Protein AF-0000000070550471 (afdb_homodimer)

Structure (mmCIF, N/CA/C/O backbone):
data_AF-0000000070550471-model_v1
#
loop_
_entity.id
_entity.type
_entity.pdbx_description
1 polymer 'PD-(D/E)XK endonuclease-like domain-containing protein'
#
loop_
_atom_site.group_PDB
_atom_site.id
_atom_site.type_symbol
_atom_site.label_atom_id
_atom_site.label_alt_id
_atom_site.label_comp_id
_atom_site.label_asym_id
_atom_site.label_entity_id
_atom_site.label_seq_id
_atom_site.pdbx_PDB_ins_code
_atom_site.Cartn_x
_atom_site.Cartn_y
_atom_site.Cartn_z
_atom_site.occupancy
_atom_site.B_iso_or_equiv
_atom_site.auth_seq_id
_atom_site.auth_comp_id
_atom_site.auth_asym_id
_atom_site.auth_atom_id
_atom_site.pdbx_PDB_model_num
ATOM 1 N N . MET A 1 1 ? 53.594 29.344 -16.406 1 28.88 1 MET A N 1
ATOM 2 C CA . MET A 1 1 ? 52.438 29.312 -15.516 1 28.88 1 MET A CA 1
ATOM 3 C C . MET A 1 1 ? 51.656 28.016 -15.688 1 28.88 1 MET A C 1
ATOM 5 O O . MET A 1 1 ? 51 27.828 -16.703 1 28.88 1 MET A O 1
ATOM 9 N N . GLY A 1 2 ? 52.094 26.797 -15.07 1 29.11 2 GLY A N 1
ATOM 10 C CA . GLY A 1 2 ? 52.156 25.391 -15.43 1 29.11 2 GLY A CA 1
ATOM 11 C C . GLY A 1 2 ? 50.812 24.672 -15.25 1 29.11 2 GLY A C 1
ATOM 12 O O . GLY A 1 2 ? 49.906 25.188 -14.578 1 29.11 2 GLY A O 1
ATOM 13 N N . LEU A 1 3 ? 50.688 23.438 -16.031 1 41.41 3 LEU A N 1
ATOM 14 C CA . LEU A 1 3 ? 49.688 22.391 -16.047 1 41.41 3 LEU A CA 1
ATOM 15 C C . LEU A 1 3 ? 49.219 22.047 -14.633 1 41.41 3 LEU A C 1
ATOM 17 O O . LEU A 1 3 ? 48.156 21.453 -14.445 1 41.41 3 LEU A O 1
ATOM 21 N N . LYS A 1 4 ? 50.062 22.203 -13.602 1 43.19 4 LYS A N 1
ATOM 22 C CA . LYS A 1 4 ? 49.781 21.969 -12.195 1 43.19 4 LYS A CA 1
ATOM 23 C C . LYS A 1 4 ? 48.688 22.891 -11.688 1 43.19 4 LYS A C 1
ATOM 25 O O . LYS A 1 4 ? 47.938 22.547 -10.758 1 43.19 4 LYS A O 1
ATOM 30 N N . SER A 1 5 ? 48.719 24.109 -12.109 1 39.25 5 SER A N 1
ATOM 31 C CA . SER A 1 5 ? 47.75 25.094 -11.641 1 39.25 5 SER A CA 1
ATOM 32 C C . SER A 1 5 ? 46.344 24.719 -12.094 1 39.25 5 SER A C 1
ATOM 34 O O . SER A 1 5 ? 45.344 25.094 -11.453 1 39.25 5 SER A O 1
ATOM 36 N N . LEU A 1 6 ? 46.219 24.172 -13.359 1 36.75 6 LEU A N 1
ATOM 37 C CA . LEU A 1 6 ? 44.906 23.812 -13.852 1 36.75 6 LEU A CA 1
ATOM 38 C C . LEU A 1 6 ? 44.375 22.594 -13.117 1 36.75 6 LEU A C 1
ATOM 40 O O . LEU A 1 6 ? 43.156 22.422 -13 1 36.75 6 LEU A O 1
ATOM 44 N N . ILE A 1 7 ? 45.281 21.594 -12.781 1 38.16 7 ILE A N 1
ATOM 45 C CA . ILE A 1 7 ? 44.812 20.422 -12.023 1 38.16 7 ILE A CA 1
ATOM 46 C C . ILE A 1 7 ? 44.344 20.875 -10.641 1 38.16 7 ILE A C 1
ATOM 48 O O . ILE A 1 7 ? 43.375 20.328 -10.102 1 38.16 7 ILE A O 1
ATOM 52 N N . ALA A 1 8 ? 45.062 21.844 -10.008 1 39.56 8 ALA A N 1
ATOM 53 C CA . ALA A 1 8 ? 44.688 22.266 -8.672 1 39.56 8 ALA A CA 1
ATOM 54 C C . ALA A 1 8 ? 43.281 22.875 -8.68 1 39.56 8 ALA A C 1
ATOM 56 O O . ALA A 1 8 ? 42.5 22.719 -7.723 1 39.56 8 ALA A O 1
ATOM 57 N N . VAL A 1 9 ? 42.938 23.766 -9.648 1 37.09 9 VAL A N 1
ATOM 58 C CA . VAL A 1 9 ? 41.625 24.391 -9.695 1 37.09 9 VAL A CA 1
ATOM 59 C C . VAL A 1 9 ? 40.562 23.328 -9.953 1 37.09 9 VAL A C 1
ATOM 61 O O . VAL A 1 9 ? 39.438 23.438 -9.453 1 37.09 9 VAL A O 1
ATOM 64 N N . ALA A 1 10 ? 40.719 22.359 -10.867 1 37.12 10 ALA A N 1
ATOM 65 C CA . ALA A 1 10 ? 39.75 21.312 -11.117 1 37.12 10 ALA A CA 1
ATOM 66 C C . ALA A 1 10 ? 39.562 20.453 -9.875 1 37.12 10 ALA A C 1
ATOM 68 O O . ALA A 1 10 ? 38.469 19.938 -9.625 1 37.12 10 ALA A O 1
ATOM 69 N N . GLN A 1 11 ? 40.562 20 -9.117 1 36.5 11 GLN A N 1
ATOM 70 C CA . GLN A 1 11 ? 40.406 19.188 -7.906 1 36.5 11 GLN A CA 1
ATOM 71 C C . GLN A 1 11 ? 39.688 19.969 -6.812 1 36.5 11 GLN A C 1
ATOM 73 O O . GLN A 1 11 ? 39.281 19.375 -5.809 1 36.5 11 GLN A O 1
ATOM 78 N N . GLY A 1 12 ? 39.875 21.188 -6.531 1 35.03 12 GLY A N 1
ATOM 79 C CA . GLY A 1 12 ? 39.219 21.984 -5.508 1 35.03 12 GLY A CA 1
ATOM 80 C C . GLY A 1 12 ? 37.719 22.016 -5.672 1 35.03 12 GLY A C 1
ATOM 81 O O . GLY A 1 12 ? 37.031 22.844 -5.066 1 35.03 12 GLY A O 1
ATOM 82 N N . LYS A 1 13 ? 37.281 21.875 -6.883 1 34.41 13 LYS A N 1
ATOM 83 C CA . LYS A 1 13 ? 35.812 21.844 -6.969 1 34.41 13 LYS A CA 1
ATOM 84 C C . LYS A 1 13 ? 35.219 21.016 -5.828 1 34.41 13 LYS A C 1
ATOM 86 O O . LYS A 1 13 ? 35.688 19.922 -5.543 1 34.41 13 LYS A O 1
ATOM 91 N N . ASN A 1 14 ? 34.406 21.641 -4.906 1 34.03 14 ASN A N 1
ATOM 92 C CA . ASN A 1 14 ? 33.75 21.547 -3.607 1 34.03 14 ASN A CA 1
ATOM 93 C C . ASN A 1 14 ? 33.062 20.188 -3.412 1 34.03 14 ASN A C 1
ATOM 95 O O . ASN A 1 14 ? 32.5 19.641 -4.352 1 34.03 14 ASN A O 1
ATOM 99 N N . ALA A 1 15 ? 33.5 19.234 -2.65 1 38.28 15 ALA A N 1
ATOM 100 C CA . ALA A 1 15 ? 32.656 18.266 -1.927 1 38.28 15 ALA A CA 1
ATOM 101 C C . ALA A 1 15 ? 31.219 18.75 -1.814 1 38.28 15 ALA A C 1
ATOM 103 O O . ALA A 1 15 ? 30.922 19.672 -1.049 1 38.28 15 ALA A O 1
ATOM 104 N N . GLU A 1 16 ? 30.484 19.141 -2.764 1 43.34 16 GLU A N 1
ATOM 105 C CA . GLU A 1 16 ? 29.109 19.594 -2.908 1 43.34 16 GLU A CA 1
ATOM 106 C C . GLU A 1 16 ? 28.234 19.109 -1.754 1 43.34 16 GLU A C 1
ATOM 108 O O . GLU A 1 16 ? 28.156 17.891 -1.501 1 43.34 16 GLU A O 1
ATOM 113 N N . SER A 1 17 ? 28.156 19.812 -0.57 1 62.09 17 SER A N 1
ATOM 114 C CA . SER A 1 17 ? 27.391 19.641 0.661 1 62.09 17 SER A CA 1
ATOM 115 C C . SER A 1 17 ? 26.078 18.938 0.394 1 62.09 17 SER A C 1
ATOM 117 O O . SER A 1 17 ? 25.297 19.375 -0.462 1 62.09 17 SER A O 1
ATOM 119 N N . VAL A 1 18 ? 26.031 17.688 0.501 1 80.38 18 VAL A N 1
ATOM 120 C CA . VAL A 1 18 ? 24.828 16.875 0.363 1 80.38 18 VAL A CA 1
ATOM 121 C C . VAL A 1 18 ? 23.672 17.547 1.113 1 80.38 18 VAL A C 1
ATOM 123 O O . VAL A 1 18 ? 23.812 17.906 2.285 1 80.38 18 VAL A O 1
ATOM 126 N N . SER A 1 19 ? 22.734 18 0.355 1 91.94 19 SER A N 1
ATOM 127 C CA . SER A 1 19 ? 21.578 18.641 0.965 1 91.94 19 SER A CA 1
ATOM 128 C C . SER A 1 19 ? 20.953 17.75 2.039 1 91.94 19 SER A C 1
ATOM 130 O O . SER A 1 19 ? 21.219 16.547 2.08 1 91.94 19 SER A O 1
ATOM 132 N N . PHE A 1 20 ? 20.312 18.359 3.037 1 96.06 20 PHE A N 1
ATOM 133 C CA . PHE A 1 20 ? 19.547 17.641 4.051 1 96.06 20 PHE A CA 1
ATOM 134 C C . PHE A 1 20 ? 18.688 16.562 3.414 1 96.06 20 PHE A C 1
ATOM 136 O O . PHE A 1 20 ? 18.688 15.414 3.871 1 96.06 20 PHE A O 1
ATOM 143 N N . GLU A 1 21 ? 18 16.891 2.314 1 96.81 21 GLU A N 1
ATOM 144 C CA . GLU A 1 21 ? 17.078 16 1.618 1 96.81 21 GLU A CA 1
ATOM 145 C C . GLU A 1 21 ? 17.797 14.812 1.006 1 96.81 21 GLU A C 1
ATOM 147 O O . GLU A 1 21 ? 17.359 13.672 1.137 1 96.81 21 GLU A O 1
ATOM 152 N N . ASP A 1 22 ? 18.875 15.047 0.386 1 96.19 22 ASP A N 1
ATOM 153 C CA . ASP A 1 22 ? 19.641 13.992 -0.271 1 96.19 22 ASP A CA 1
ATOM 154 C C . ASP A 1 22 ? 20.219 13.016 0.751 1 96.19 22 ASP A C 1
ATOM 156 O O . ASP A 1 22 ? 20.219 11.805 0.534 1 96.19 22 ASP A O 1
ATOM 160 N N . LYS A 1 23 ? 20.719 13.633 1.825 1 96.56 23 LYS A N 1
ATOM 161 C CA . LYS A 1 23 ? 21.266 12.789 2.881 1 96.56 23 LYS A CA 1
ATOM 162 C C . LYS A 1 23 ? 20.172 11.922 3.512 1 96.56 23 LYS A C 1
ATOM 164 O O . LYS A 1 23 ? 20.391 10.734 3.775 1 96.56 23 LYS A O 1
ATOM 169 N N . PHE A 1 24 ? 19.062 12.5 3.793 1 97.94 24 PHE A N 1
ATOM 170 C CA . PHE A 1 24 ? 17.953 11.758 4.371 1 97.94 24 PHE A CA 1
ATOM 171 C C . PHE A 1 24 ? 17.531 10.609 3.457 1 97.94 24 PHE A C 1
ATOM 173 O O . PHE A 1 24 ? 17.375 9.477 3.91 1 97.94 24 PHE A O 1
ATOM 180 N N . LEU A 1 25 ? 17.328 10.898 2.186 1 97.81 25 LEU A N 1
ATOM 181 C CA . LEU A 1 25 ? 16.906 9.891 1.222 1 97.81 25 LEU A CA 1
ATOM 182 C C . LEU A 1 25 ? 17.922 8.758 1.122 1 97.81 25 LEU A C 1
ATOM 184 O O . LEU A 1 25 ? 17.547 7.586 1.078 1 97.81 25 LEU A O 1
ATOM 188 N N . LYS A 1 26 ? 19.141 9.109 1.074 1 96.5 26 LYS A N 1
ATOM 189 C CA . LYS A 1 26 ? 20.188 8.094 1.005 1 96.5 26 LYS A CA 1
ATOM 190 C C . LYS A 1 26 ? 20.141 7.164 2.213 1 96.5 26 LYS A C 1
ATOM 192 O O . LYS A 1 26 ? 20.188 5.941 2.061 1 96.5 26 LYS A O 1
ATOM 197 N N . ASN A 1 27 ? 20.094 7.789 3.416 1 97.62 27 ASN A N 1
ATOM 198 C CA . ASN A 1 27 ? 20.016 6.988 4.637 1 97.62 27 ASN A CA 1
ATOM 199 C C . ASN A 1 27 ? 18.75 6.137 4.668 1 97.62 27 ASN A C 1
ATOM 201 O O . ASN A 1 27 ? 18.781 5.004 5.156 1 97.62 27 ASN A O 1
ATOM 205 N N . TYR A 1 28 ? 17.688 6.684 4.164 1 98.12 28 TYR A N 1
ATOM 206 C CA . TYR A 1 28 ? 16.438 5.941 4.078 1 98.12 28 TYR A CA 1
ATOM 207 C C . TYR A 1 28 ? 16.594 4.715 3.189 1 98.12 28 TYR A C 1
ATOM 209 O O . TYR A 1 28 ? 16.219 3.607 3.578 1 98.12 28 TYR A O 1
ATOM 217 N N . GLU A 1 29 ? 17.141 4.875 2.021 1 97.44 29 GLU A N 1
ATOM 218 C CA . GLU A 1 29 ? 17.312 3.789 1.063 1 97.44 29 GLU A CA 1
ATOM 219 C C . GLU A 1 29 ? 18.219 2.705 1.618 1 97.44 29 GLU A C 1
ATOM 221 O O . GLU A 1 29 ? 17.984 1.514 1.405 1 97.44 29 GLU A O 1
ATOM 226 N N . GLU A 1 30 ? 19.203 3.148 2.314 1 96.62 30 GLU A N 1
ATOM 227 C CA . GLU A 1 30 ? 20.094 2.188 2.953 1 96.62 30 GLU A CA 1
ATOM 228 C C . GLU A 1 30 ? 19.359 1.37 4.012 1 96.62 30 GLU A C 1
ATOM 230 O O . GLU A 1 30 ? 19.594 0.167 4.148 1 96.62 30 GLU A O 1
ATOM 235 N N . ALA A 1 31 ? 18.516 2.031 4.754 1 97.19 31 ALA A N 1
ATOM 236 C CA . ALA A 1 31 ? 17.75 1.341 5.777 1 97.19 31 ALA A CA 1
ATOM 237 C C . ALA A 1 31 ? 16.781 0.334 5.148 1 97.19 31 ALA A C 1
ATOM 239 O O . ALA A 1 31 ? 16.547 -0.742 5.707 1 97.19 31 ALA A O 1
ATOM 240 N N . VAL A 1 32 ? 16.219 0.663 4.02 1 97 32 VAL A N 1
ATOM 241 C CA . VAL A 1 32 ? 15.328 -0.245 3.303 1 97 32 VAL A CA 1
ATOM 242 C C . VAL A 1 32 ? 16.094 -1.511 2.908 1 97 32 VAL A C 1
ATOM 244 O O . VAL A 1 32 ? 15.609 -2.625 3.139 1 97 32 VAL A O 1
ATOM 247 N N . LYS A 1 33 ? 17.219 -1.322 2.316 1 93.88 33 LYS A N 1
ATOM 248 C CA . LYS A 1 33 ? 18.031 -2.451 1.874 1 93.88 33 LYS A CA 1
ATOM 249 C C . LYS A 1 33 ? 18.453 -3.326 3.055 1 93.88 33 LYS A C 1
ATOM 251 O O . LYS A 1 33 ? 18.422 -4.555 2.963 1 93.88 33 LYS A O 1
ATOM 256 N N . ALA A 1 34 ? 18.828 -2.672 4.113 1 92.75 34 ALA A N 1
ATOM 257 C CA . ALA A 1 34 ? 19.234 -3.4 5.309 1 92.75 34 ALA A CA 1
ATOM 258 C C . ALA A 1 34 ? 18.094 -4.254 5.855 1 92.75 34 ALA A C 1
ATOM 260 O O . ALA A 1 34 ? 18.297 -5.41 6.227 1 92.75 34 ALA A O 1
ATOM 261 N N . LYS A 1 35 ? 16.984 -3.676 5.891 1 92.12 35 LYS A N 1
ATOM 262 C CA . LYS A 1 35 ? 15.812 -4.414 6.367 1 92.12 35 LYS A CA 1
ATOM 263 C C . LYS A 1 35 ? 15.508 -5.605 5.465 1 92.12 35 LYS A C 1
ATOM 265 O O . LYS A 1 35 ? 15.18 -6.691 5.953 1 92.12 35 LYS A O 1
ATOM 270 N N . GLU A 1 36 ? 15.539 -5.379 4.195 1 88.5 36 GLU A N 1
ATOM 271 C CA . GLU A 1 36 ? 15.289 -6.449 3.236 1 88.5 36 GLU A CA 1
ATOM 272 C C . GLU A 1 36 ? 16.25 -7.613 3.438 1 88.5 36 GLU A C 1
ATOM 274 O O . GLU A 1 36 ? 15.859 -8.773 3.395 1 88.5 36 GLU A O 1
ATOM 279 N N . LEU A 1 37 ? 17.469 -7.27 3.59 1 84.81 37 LEU A N 1
ATOM 280 C CA . LEU A 1 37 ? 18.484 -8.289 3.787 1 84.81 37 LEU A CA 1
ATOM 281 C C . LEU A 1 37 ? 18.219 -9.086 5.062 1 84.81 37 LEU A C 1
ATOM 283 O O . LEU A 1 37 ? 18.422 -10.297 5.094 1 84.81 37 LEU A O 1
ATOM 287 N N . GLU A 1 38 ? 17.734 -8.406 6.055 1 82.44 38 GLU A N 1
ATOM 288 C CA . GLU A 1 38 ? 17.438 -9.039 7.34 1 82.44 38 GLU A CA 1
ATOM 289 C C . GLU A 1 38 ? 16.234 -9.969 7.238 1 82.44 38 GLU A C 1
ATOM 291 O O . GLU A 1 38 ? 16.203 -11.016 7.895 1 82.44 38 GLU A O 1
ATOM 296 N N . GLU A 1 39 ? 15.328 -9.586 6.41 1 77.5 39 GLU A N 1
ATOM 297 C CA . GLU A 1 39 ? 14.055 -10.297 6.398 1 77.5 39 GLU A CA 1
ATOM 298 C C . GLU A 1 39 ? 13.984 -11.273 5.223 1 77.5 39 GLU A C 1
ATOM 300 O O . GLU A 1 39 ? 13.055 -12.078 5.137 1 77.5 39 GLU A O 1
ATOM 305 N N . ARG A 1 40 ? 14.914 -11.297 4.449 1 71.69 40 ARG A N 1
ATOM 306 C CA . ARG A 1 40 ? 14.867 -12.117 3.246 1 71.69 40 ARG A CA 1
ATOM 307 C C . ARG A 1 40 ? 14.797 -13.602 3.602 1 71.69 40 ARG A C 1
ATOM 309 O O . ARG A 1 40 ? 15.539 -14.07 4.469 1 71.69 40 ARG A O 1
ATOM 316 N N . GLN A 1 41 ? 13.719 -14.219 3.092 1 62.62 41 GLN A N 1
ATOM 317 C CA . GLN A 1 41 ? 13.562 -15.664 3.234 1 62.62 41 GLN A CA 1
ATOM 318 C C . GLN A 1 41 ? 14.125 -16.391 2.02 1 62.62 41 GLN A C 1
ATOM 320 O O . GLN A 1 41 ? 13.977 -15.938 0.886 1 62.62 41 GLN A O 1
ATOM 325 N N . ILE A 1 42 ? 14.953 -17.328 2.314 1 61.81 42 ILE A N 1
ATOM 326 C CA . ILE A 1 42 ? 15.5 -18.125 1.223 1 61.81 42 ILE A CA 1
ATOM 327 C C . ILE A 1 42 ? 14.617 -19.344 0.984 1 61.81 42 ILE A C 1
ATOM 329 O O . ILE A 1 42 ? 14.305 -20.078 1.921 1 61.81 42 ILE A O 1
ATOM 333 N N . ALA A 1 43 ? 13.953 -19.328 -0.196 1 62.88 43 ALA A N 1
ATOM 334 C CA . ALA A 1 43 ? 13.203 -20.531 -0.559 1 62.88 43 ALA A CA 1
ATOM 335 C C . ALA A 1 43 ? 14.125 -21.734 -0.726 1 62.88 43 ALA A C 1
ATOM 337 O O . ALA A 1 43 ? 15.281 -21.578 -1.14 1 62.88 43 ALA A O 1
ATOM 338 N N . PRO A 1 44 ? 13.477 -22.922 -0.385 1 70.56 44 PRO A N 1
ATOM 339 C CA . PRO A 1 44 ? 14.297 -24.109 -0.579 1 70.56 44 PRO A CA 1
ATOM 340 C C . PRO A 1 44 ? 14.672 -24.344 -2.041 1 70.56 44 PRO A C 1
ATOM 342 O O . PRO A 1 44 ? 13.812 -24.25 -2.926 1 70.56 44 PRO A O 1
ATOM 345 N N . SER A 1 45 ? 15.844 -24.516 -2.285 1 73.19 45 SER A N 1
ATOM 346 C CA . SER A 1 45 ? 16.391 -24.609 -3.635 1 73.19 45 SER A CA 1
ATOM 347 C C . SER A 1 45 ? 15.938 -25.891 -4.328 1 73.19 45 SER A C 1
ATOM 349 O O . SER A 1 45 ? 16.016 -26 -5.555 1 73.19 45 SER A O 1
ATOM 351 N N . GLU A 1 46 ? 15.398 -26.797 -3.574 1 81.94 46 GLU A N 1
ATOM 352 C CA . GLU A 1 46 ? 15.039 -28.094 -4.141 1 81.94 46 GLU A CA 1
ATOM 353 C C . GLU A 1 46 ? 13.695 -28.031 -4.867 1 81.94 46 GLU A C 1
ATOM 355 O O . GLU A 1 46 ? 13.344 -28.953 -5.617 1 81.94 46 GLU A O 1
ATOM 360 N N . TYR A 1 47 ? 13.086 -26.984 -4.738 1 89.38 47 TYR A N 1
ATOM 361 C CA . TYR A 1 47 ? 11.758 -26.859 -5.328 1 89.38 47 TYR A CA 1
ATOM 362 C C . TYR A 1 47 ? 11.727 -25.75 -6.371 1 89.38 47 TYR A C 1
ATOM 364 O O . TYR A 1 47 ? 12.594 -24.875 -6.379 1 89.38 47 TYR A O 1
ATOM 372 N N . ILE A 1 48 ? 10.789 -25.875 -7.242 1 91.12 48 ILE A N 1
ATOM 373 C CA . ILE A 1 48 ? 10.508 -24.812 -8.195 1 91.12 48 ILE A CA 1
ATOM 374 C C . ILE A 1 48 ? 9.469 -23.859 -7.605 1 91.12 48 ILE A C 1
ATOM 376 O O . ILE A 1 48 ? 8.438 -24.297 -7.094 1 91.12 48 ILE A O 1
ATOM 380 N N . ARG A 1 49 ? 9.758 -22.609 -7.664 1 90.06 49 ARG A N 1
ATOM 381 C CA . ARG A 1 49 ? 8.766 -21.609 -7.285 1 90.06 49 ARG A CA 1
ATOM 382 C C . ARG A 1 49 ? 7.727 -21.422 -8.383 1 90.06 49 ARG A C 1
ATOM 384 O O . ARG A 1 49 ? 8.07 -21.094 -9.523 1 90.06 49 ARG A O 1
ATOM 391 N N . PRO A 1 50 ? 6.504 -21.547 -8.047 1 95.38 50 PRO A N 1
ATOM 392 C CA . PRO A 1 50 ? 5.465 -21.469 -9.078 1 95.38 50 PRO A CA 1
ATOM 393 C C . PRO A 1 50 ? 5.473 -20.125 -9.82 1 95.38 50 PRO A C 1
ATOM 395 O O . PRO A 1 50 ? 5.18 -20.078 -11.016 1 95.38 50 PRO A O 1
ATOM 398 N N . SER A 1 51 ? 5.836 -19.047 -9.195 1 93.12 51 SER A N 1
ATOM 399 C CA . SER A 1 51 ? 5.852 -17.734 -9.836 1 93.12 51 SER A CA 1
ATOM 400 C C . SER A 1 51 ? 6.879 -17.688 -10.961 1 93.12 51 SER A C 1
ATOM 402 O O . SER A 1 51 ? 6.809 -16.812 -11.836 1 93.12 51 SER A O 1
ATOM 404 N N . SER A 1 52 ? 7.812 -18.641 -10.984 1 91.94 52 SER A N 1
ATOM 405 C CA . SER A 1 52 ? 8.852 -18.688 -12.008 1 91.94 52 SER A CA 1
ATOM 406 C C . SER A 1 52 ? 8.523 -19.719 -13.086 1 91.94 52 SER A C 1
ATOM 408 O O . SER A 1 52 ? 9.266 -19.859 -14.062 1 91.94 52 SER A O 1
ATOM 410 N N . MET A 1 53 ? 7.48 -20.406 -13 1 95.06 53 MET A N 1
ATOM 411 C CA . MET A 1 53 ? 7.176 -21.578 -13.805 1 95.06 53 MET A CA 1
ATOM 412 C C . MET A 1 53 ? 7.055 -21.219 -15.281 1 95.06 53 MET A C 1
ATOM 414 O O . MET A 1 53 ? 7.367 -22.016 -16.156 1 95.06 53 MET A O 1
ATOM 418 N N . TYR A 1 54 ? 6.566 -19.984 -15.539 1 94.88 54 TYR A N 1
ATOM 419 C CA . TYR A 1 54 ? 6.387 -19.547 -16.922 1 94.88 54 TYR A CA 1
ATOM 420 C C . TYR A 1 54 ? 7.734 -19.297 -17.594 1 94.88 54 TYR A C 1
ATOM 422 O O . TYR A 1 54 ? 7.824 -19.234 -18.812 1 94.88 54 TYR A O 1
ATOM 430 N N . GLY A 1 55 ? 8.789 -19.156 -16.828 1 93.5 55 GLY A N 1
ATOM 431 C CA . GLY A 1 55 ? 10.094 -18.781 -17.328 1 93.5 55 GLY A CA 1
ATOM 432 C C . GLY A 1 55 ? 10.781 -19.875 -18.109 1 93.5 55 GLY A C 1
ATOM 433 O O . GLY A 1 55 ? 10.219 -20.953 -18.297 1 93.5 55 GLY A O 1
ATOM 434 N N . CYS A 1 56 ? 11.992 -19.516 -18.547 1 95.94 56 CYS A N 1
ATOM 435 C CA . CYS A 1 56 ? 12.859 -20.422 -19.297 1 95.94 56 CYS A CA 1
ATOM 436 C C . CYS A 1 56 ? 13.242 -21.641 -18.469 1 95.94 56 CYS A C 1
ATOM 438 O O . CYS A 1 56 ? 13.609 -21.5 -17.297 1 95.94 56 CYS A O 1
ATOM 440 N N . GLU A 1 57 ? 13.164 -22.844 -19.094 1 96.44 57 GLU A N 1
ATOM 441 C CA . GLU A 1 57 ? 13.523 -24.062 -18.391 1 96.44 57 GLU A CA 1
ATOM 442 C C . GLU A 1 57 ? 14.977 -24.031 -17.922 1 96.44 57 GLU A C 1
ATOM 444 O O . GLU A 1 57 ? 15.297 -24.516 -16.844 1 96.44 57 GLU A O 1
ATOM 449 N N . ARG A 1 58 ? 15.82 -23.5 -18.781 1 96.12 58 ARG A N 1
ATOM 450 C CA . ARG A 1 58 ? 17.219 -23.391 -18.391 1 96.12 58 ARG A CA 1
ATOM 451 C C . ARG A 1 58 ? 17.391 -22.438 -17.219 1 96.12 58 ARG A C 1
ATOM 453 O O . ARG A 1 58 ? 18.219 -22.672 -16.328 1 96.12 58 ARG A O 1
ATOM 460 N N . MET A 1 59 ? 16.641 -21.406 -17.219 1 94.19 59 MET A N 1
ATOM 461 C CA . MET A 1 59 ? 16.656 -20.484 -16.078 1 94.19 59 MET A CA 1
ATOM 462 C C . MET A 1 59 ? 16.234 -21.188 -14.797 1 94.19 59 MET A C 1
ATOM 464 O O . MET A 1 59 ? 16.859 -21.031 -13.758 1 94.19 59 MET A O 1
ATOM 468 N N . LEU A 1 60 ? 15.156 -21.953 -14.898 1 93.31 60 LEU A N 1
ATOM 469 C CA . LEU A 1 60 ? 14.68 -22.703 -13.742 1 93.31 60 LEU A CA 1
ATOM 470 C C . LEU A 1 60 ? 15.75 -23.672 -13.25 1 93.31 60 LEU A C 1
ATOM 472 O O . LEU A 1 60 ? 15.922 -23.844 -12.039 1 93.31 60 LEU A O 1
ATOM 476 N N . PHE A 1 61 ? 16.453 -24.266 -14.156 1 94.12 61 PHE A N 1
ATOM 477 C CA . PHE A 1 61 ? 17.562 -25.156 -13.83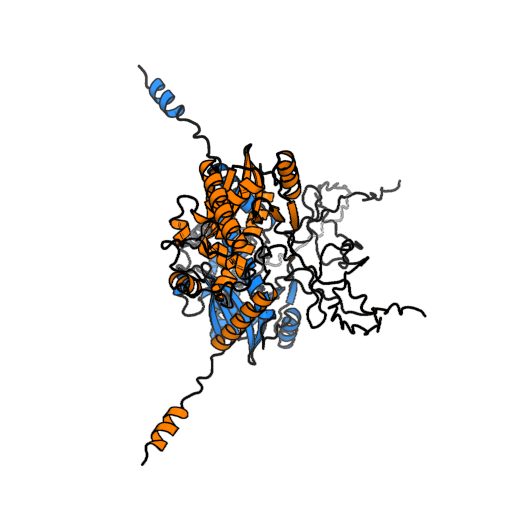6 1 94.12 61 PHE A CA 1
ATOM 478 C C . PHE A 1 61 ? 18.656 -24.422 -13.07 1 94.12 61 PHE A C 1
ATOM 480 O O . PHE A 1 61 ? 19.125 -24.891 -12.031 1 94.12 61 PHE A O 1
ATOM 487 N N . PHE A 1 62 ? 18.984 -23.219 -13.57 1 92.25 62 PHE A N 1
ATOM 488 C CA . PHE A 1 62 ? 20.016 -22.438 -12.906 1 92.25 62 PHE A CA 1
ATOM 489 C C . PHE A 1 62 ? 19.578 -22.031 -11.508 1 92.25 62 PHE A C 1
ATOM 491 O O . PHE A 1 62 ? 20.391 -22.047 -10.57 1 92.25 62 PHE A O 1
ATOM 498 N N . GLN A 1 63 ? 18.344 -21.719 -11.336 1 88.94 63 GLN A N 1
ATOM 499 C CA . GLN A 1 63 ? 17.812 -21.359 -10.023 1 88.94 63 GLN A CA 1
ATOM 500 C C . GLN A 1 63 ? 17.969 -22.5 -9.031 1 88.94 63 GLN A C 1
ATOM 502 O O . GLN A 1 63 ? 18.328 -22.281 -7.871 1 88.94 63 GLN A O 1
ATOM 507 N N . ARG A 1 64 ? 17.734 -23.641 -9.492 1 88.75 64 ARG A N 1
ATOM 508 C CA . ARG A 1 64 ? 17.828 -24.812 -8.633 1 88.75 64 ARG A CA 1
ATOM 509 C C . ARG A 1 64 ? 19.297 -25.141 -8.312 1 88.75 64 ARG A C 1
ATOM 511 O O . ARG A 1 64 ? 19.625 -25.5 -7.18 1 88.75 64 ARG A O 1
ATOM 518 N N . VAL A 1 65 ? 20.094 -25.031 -9.281 1 86.75 65 VAL A N 1
ATOM 519 C CA . VAL A 1 65 ? 21.5 -25.406 -9.141 1 86.75 65 VAL A CA 1
ATOM 520 C C . VAL A 1 65 ? 22.203 -24.438 -8.188 1 86.75 65 VAL A C 1
ATOM 522 O O . VAL A 1 65 ? 23.094 -24.828 -7.43 1 86.75 65 VAL A O 1
ATOM 525 N N . HIS A 1 66 ? 21.844 -23.172 -8.188 1 81.88 66 HIS A N 1
ATOM 526 C CA . HIS A 1 66 ? 22.5 -22.172 -7.367 1 81.88 66 HIS A CA 1
ATOM 527 C C . HIS A 1 66 ? 21.828 -22.016 -6.012 1 81.88 66 HIS A C 1
ATOM 529 O O . HIS A 1 66 ? 22.203 -21.156 -5.215 1 81.88 66 HIS A O 1
ATOM 535 N N . GLY A 1 67 ? 21.141 -23.016 -5.531 1 67.5 67 GLY A N 1
ATOM 536 C CA . GLY A 1 67 ? 20.516 -23.031 -4.219 1 67.5 67 GLY A CA 1
ATOM 537 C C . GLY A 1 67 ? 19.578 -21.859 -3.996 1 67.5 67 GLY A C 1
ATOM 538 O O . GLY A 1 67 ? 19.453 -21.359 -2.879 1 67.5 67 GLY A O 1
ATOM 539 N N . GLY A 1 68 ? 18.953 -21.5 -4.938 1 57.72 68 GLY A N 1
ATOM 540 C CA . GLY A 1 68 ? 17.969 -20.453 -4.742 1 57.72 68 GLY A CA 1
ATOM 541 C C . GLY A 1 68 ? 18.578 -19.078 -4.512 1 57.72 68 GLY A C 1
ATOM 542 O O . GLY A 1 68 ? 17.875 -18.094 -4.332 1 57.72 68 GLY A O 1
ATOM 543 N N . SER A 1 69 ? 19.938 -19.188 -4.094 1 50.22 69 SER A N 1
ATOM 544 C CA . SER A 1 69 ? 20.609 -17.922 -3.812 1 50.22 69 SER A CA 1
ATOM 545 C C . SER A 1 69 ? 20.469 -16.969 -4.984 1 50.22 69 SER A C 1
ATOM 547 O O . SER A 1 69 ? 20.844 -17.297 -6.113 1 50.22 69 SER A O 1
ATOM 549 N N . GLN A 1 70 ? 19.281 -16.375 -5.121 1 51.22 70 GLN A N 1
ATOM 550 C CA . GLN A 1 70 ? 19.234 -15.289 -6.09 1 51.22 70 GLN A CA 1
ATOM 551 C C . GLN A 1 70 ? 20.516 -14.469 -6.059 1 51.22 70 GLN A C 1
ATOM 553 O O . GLN A 1 70 ? 21.016 -14.141 -4.984 1 51.22 70 GLN A O 1
ATOM 558 N N . ASN A 1 71 ? 21.344 -14.758 -6.957 1 47.53 71 ASN A N 1
ATOM 559 C CA . ASN A 1 71 ? 22.531 -13.93 -7.035 1 47.53 71 ASN A CA 1
ATOM 560 C C . ASN A 1 71 ? 22.281 -12.516 -6.531 1 47.53 71 ASN A C 1
ATOM 562 O O . ASN A 1 71 ? 21.141 -12.031 -6.574 1 47.53 71 ASN A O 1
ATOM 566 N N . GLY A 1 72 ? 23.344 -11.844 -5.883 1 47.06 72 GLY A N 1
ATOM 567 C CA . GLY A 1 72 ? 23.797 -10.625 -5.234 1 47.06 72 GLY A CA 1
ATOM 568 C C . GLY A 1 72 ? 23.062 -9.383 -5.695 1 47.06 72 GLY A C 1
ATOM 569 O O . GLY A 1 72 ? 23.422 -8.266 -5.336 1 47.06 72 GLY A O 1
ATOM 570 N N . GLU A 1 73 ? 22.312 -9.617 -6.797 1 53.31 73 GLU A N 1
ATOM 571 C CA . GLU A 1 73 ? 21.953 -8.258 -7.203 1 53.31 73 GLU A CA 1
ATOM 572 C C . GLU A 1 73 ? 20.859 -7.684 -6.32 1 53.31 73 GLU A C 1
ATOM 574 O O . GLU A 1 73 ? 19.828 -8.336 -6.094 1 53.31 73 GLU A O 1
ATOM 579 N N . GLN A 1 74 ? 21.375 -6.785 -5.496 1 58.47 74 GLN A N 1
ATOM 580 C CA . GLN A 1 74 ? 20.516 -6 -4.617 1 58.47 74 GLN A CA 1
ATOM 581 C C . GLN A 1 74 ? 19.328 -5.414 -5.383 1 58.47 74 GLN A C 1
ATOM 583 O O . GLN A 1 74 ? 19.5 -4.852 -6.469 1 58.47 74 GLN A O 1
ATOM 588 N N . SER A 1 75 ? 18.109 -5.867 -5.043 1 70.38 75 SER A N 1
ATOM 589 C CA . SER A 1 75 ? 16.906 -5.273 -5.602 1 70.38 75 SER A CA 1
ATOM 590 C C . SER A 1 75 ? 16.922 -3.756 -5.473 1 70.38 75 SER A C 1
ATOM 592 O O . SER A 1 75 ? 17.484 -3.217 -4.512 1 70.38 75 SER A O 1
ATOM 594 N N . GLU A 1 76 ? 16.547 -3.168 -6.488 1 88.31 76 GLU A N 1
ATOM 595 C CA . GLU A 1 76 ? 16.312 -1.729 -6.398 1 88.31 76 GLU A CA 1
ATOM 596 C C . GLU A 1 76 ? 15.352 -1.393 -5.27 1 88.31 76 GLU A C 1
ATOM 598 O O . GLU A 1 76 ? 14.414 -2.148 -5.008 1 88.31 76 GLU A O 1
ATOM 603 N N . VAL A 1 77 ? 15.641 -0.356 -4.566 1 94.19 77 VAL A N 1
ATOM 604 C CA . VAL A 1 77 ? 14.891 0.06 -3.385 1 94.19 77 VAL A CA 1
ATOM 605 C C . VAL A 1 77 ? 13.406 0.141 -3.711 1 94.19 77 VAL A C 1
ATOM 607 O O . VAL A 1 77 ? 12.562 -0.34 -2.945 1 94.19 77 VAL A O 1
ATOM 610 N N . ASN A 1 78 ? 13.07 0.716 -4.871 1 93.56 78 ASN A N 1
ATOM 611 C CA . ASN A 1 78 ? 11.664 0.876 -5.234 1 93.56 78 ASN A CA 1
ATOM 612 C C . ASN A 1 78 ? 10.969 -0.473 -5.41 1 93.56 78 ASN A C 1
ATOM 614 O O . ASN A 1 78 ? 9.805 -0.627 -5.055 1 93.56 78 ASN A O 1
ATOM 618 N N . LEU A 1 79 ? 11.672 -1.414 -5.934 1 93.12 79 LEU A N 1
ATOM 619 C CA . LEU A 1 79 ? 11.086 -2.738 -6.121 1 93.12 79 LEU A CA 1
ATOM 620 C C . LEU A 1 79 ? 10.828 -3.412 -4.777 1 93.12 79 LEU A C 1
ATOM 622 O O . LEU A 1 79 ? 9.805 -4.074 -4.598 1 93.12 79 LEU A O 1
ATOM 626 N N . ILE A 1 80 ? 11.773 -3.248 -3.916 1 94 80 ILE A N 1
ATOM 627 C CA . ILE A 1 80 ? 11.594 -3.773 -2.566 1 94 80 ILE A CA 1
ATOM 628 C C . ILE A 1 80 ? 10.32 -3.199 -1.953 1 94 80 ILE A C 1
ATOM 630 O O . ILE A 1 80 ? 9.492 -3.941 -1.417 1 94 80 ILE A O 1
ATOM 634 N N . GLU A 1 81 ? 10.133 -1.957 -2.061 1 97.06 81 GLU A N 1
ATOM 635 C CA . GLU A 1 81 ? 9.008 -1.288 -1.41 1 97.06 81 GLU A CA 1
ATOM 636 C C . GLU A 1 81 ? 7.699 -1.569 -2.141 1 97.06 81 GLU A C 1
ATOM 638 O O . GLU A 1 81 ? 6.637 -1.639 -1.519 1 97.06 81 GLU A O 1
ATOM 643 N N . ILE A 1 82 ? 7.762 -1.755 -3.457 1 96.06 82 ILE A N 1
ATOM 644 C CA . ILE A 1 82 ? 6.582 -2.174 -4.207 1 96.06 82 ILE A CA 1
ATOM 645 C C . ILE A 1 82 ? 6.105 -3.531 -3.697 1 96.06 82 ILE A C 1
ATOM 647 O O . ILE A 1 82 ? 4.906 -3.738 -3.498 1 96.06 82 ILE A O 1
ATOM 651 N N . CYS A 1 83 ? 7.047 -4.41 -3.506 1 93.12 83 CYS A N 1
ATOM 652 C CA . CYS A 1 83 ? 6.699 -5.727 -2.992 1 93.12 83 CYS A CA 1
ATOM 653 C C . CYS A 1 83 ? 6.09 -5.629 -1.601 1 93.12 83 CYS A C 1
ATOM 655 O O . CYS A 1 83 ? 5.113 -6.32 -1.294 1 93.12 83 CYS A O 1
ATOM 657 N N . GLN A 1 84 ? 6.66 -4.777 -0.794 1 93.69 84 GLN A N 1
ATOM 658 C CA . GLN A 1 84 ? 6.109 -4.566 0.54 1 93.69 84 GLN A CA 1
ATOM 659 C C . GLN A 1 84 ? 4.688 -4.023 0.469 1 93.69 84 GLN A C 1
ATOM 661 O O . GLN A 1 84 ? 3.795 -4.508 1.168 1 93.69 84 GLN A O 1
ATOM 666 N N . SER A 1 85 ? 4.504 -3.029 -0.338 1 96.56 85 SER A N 1
ATOM 667 C CA . SER A 1 85 ? 3.176 -2.455 -0.538 1 96.56 85 SER A CA 1
ATOM 668 C C . SER A 1 85 ? 2.189 -3.504 -1.041 1 96.56 85 SER A C 1
ATOM 670 O O . SER A 1 85 ? 1.036 -3.535 -0.609 1 96.56 85 SER A O 1
ATOM 672 N N . GLY A 1 86 ? 2.686 -4.301 -1.972 1 95.31 86 GLY A N 1
ATOM 673 C CA . GLY A 1 86 ? 1.854 -5.379 -2.477 1 95.31 86 GLY A CA 1
ATOM 674 C C . GLY A 1 86 ? 1.425 -6.355 -1.397 1 95.31 86 GLY A C 1
ATOM 675 O O . GLY A 1 86 ? 0.273 -6.797 -1.372 1 95.31 86 GLY A O 1
ATOM 676 N N . THR A 1 87 ? 2.326 -6.668 -0.543 1 92.44 87 THR A N 1
ATOM 677 C CA . THR A 1 87 ? 2.02 -7.566 0.565 1 92.44 87 THR A CA 1
ATOM 678 C C . THR A 1 87 ? 0.939 -6.969 1.462 1 92.44 87 THR A C 1
ATOM 680 O O . THR A 1 87 ? 0.008 -7.668 1.868 1 92.44 87 THR A O 1
ATOM 683 N N . ASP A 1 88 ? 1.075 -5.715 1.734 1 94.38 88 ASP A N 1
ATOM 684 C CA . ASP A 1 88 ? 0.078 -5.043 2.561 1 94.38 88 ASP A CA 1
ATOM 685 C C . ASP A 1 88 ? -1.295 -5.066 1.894 1 94.38 88 ASP A C 1
ATOM 687 O O . ASP A 1 88 ? -2.305 -5.332 2.549 1 94.38 88 ASP A O 1
ATOM 691 N N . ARG A 1 89 ? -1.339 -4.793 0.614 1 96.94 89 ARG A N 1
ATOM 692 C CA . ARG A 1 89 ? -2.607 -4.801 -0.105 1 96.94 89 ARG A CA 1
ATOM 693 C C . ARG A 1 89 ? -3.229 -6.195 -0.109 1 96.94 89 ARG A C 1
ATOM 695 O O . ARG A 1 89 ? -4.445 -6.34 0.034 1 96.94 89 ARG A O 1
ATOM 702 N N . HIS A 1 90 ? -2.365 -7.223 -0.278 1 95.56 90 HIS A N 1
ATOM 703 C CA . HIS A 1 90 ? -2.865 -8.586 -0.206 1 95.56 90 HIS A CA 1
ATOM 704 C C . HIS A 1 90 ? -3.572 -8.852 1.12 1 95.56 90 HIS A C 1
ATOM 706 O O . HIS A 1 90 ? -4.695 -9.352 1.141 1 95.56 90 HIS A O 1
ATOM 712 N N . LEU A 1 91 ? -2.928 -8.422 2.131 1 93.62 91 LEU A N 1
ATOM 713 C CA . LEU A 1 91 ? -3.49 -8.641 3.459 1 93.62 91 LEU A CA 1
ATOM 714 C C . LEU A 1 91 ? -4.812 -7.895 3.619 1 93.62 91 LEU A C 1
ATOM 716 O O . LEU A 1 91 ? -5.785 -8.453 4.137 1 93.62 91 LEU A O 1
ATOM 720 N N . ASP A 1 92 ? -4.859 -6.672 3.195 1 95.19 92 ASP A N 1
ATOM 721 C CA . ASP A 1 92 ? -6.082 -5.883 3.285 1 95.19 92 ASP A CA 1
ATOM 722 C C . ASP A 1 92 ? -7.223 -6.543 2.512 1 95.19 92 ASP A C 1
ATOM 724 O O . ASP A 1 92 ? -8.336 -6.668 3.021 1 95.19 92 ASP A O 1
ATOM 728 N N . ILE A 1 93 ? -6.898 -6.949 1.307 1 97.25 93 ILE A N 1
ATOM 729 C CA . ILE A 1 93 ? -7.906 -7.555 0.443 1 97.25 93 ILE A CA 1
ATOM 730 C C . ILE A 1 93 ? -8.383 -8.867 1.056 1 97.25 93 ILE A C 1
ATOM 732 O O . ILE A 1 93 ? -9.586 -9.148 1.076 1 97.25 93 ILE A O 1
ATOM 736 N N . GLN A 1 94 ? -7.473 -9.656 1.556 1 94.31 94 GLN A N 1
ATOM 737 C CA . GLN A 1 94 ? -7.84 -10.906 2.211 1 94.31 94 GLN A CA 1
ATOM 738 C C . GLN A 1 94 ? -8.789 -10.656 3.381 1 94.31 94 GLN A C 1
ATOM 740 O O . GLN A 1 94 ? -9.781 -11.375 3.545 1 94.31 94 GLN A O 1
ATOM 745 N N . HIS A 1 95 ? -8.508 -9.648 4.109 1 93.75 95 HIS A N 1
ATOM 746 C CA . HIS A 1 95 ? -9.359 -9.32 5.25 1 93.75 95 HIS A CA 1
ATOM 747 C C . HIS A 1 95 ? -10.758 -8.906 4.801 1 93.75 95 HIS A C 1
ATOM 749 O O . HIS A 1 95 ? -11.75 -9.266 5.441 1 93.75 95 HIS A O 1
ATOM 755 N N . ILE A 1 96 ? -10.828 -8.141 3.795 1 97.19 96 ILE A N 1
ATOM 756 C CA . ILE A 1 96 ? -12.125 -7.719 3.273 1 97.19 96 ILE A CA 1
ATOM 757 C C . ILE A 1 96 ? -12.898 -8.938 2.764 1 97.19 96 ILE A C 1
ATOM 759 O O . ILE A 1 96 ? -14.094 -9.078 3.025 1 97.19 96 ILE A O 1
ATOM 763 N N . VAL A 1 97 ? -12.18 -9.836 2.066 1 97.06 97 VAL A N 1
ATOM 764 C CA . VAL A 1 97 ? -12.812 -11.031 1.516 1 97.06 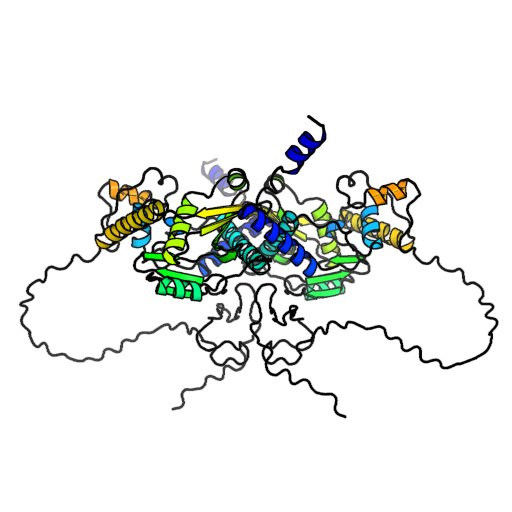97 VAL A CA 1
ATOM 765 C C . VAL A 1 97 ? -13.367 -11.891 2.648 1 97.06 97 VAL A C 1
ATOM 767 O O . VAL A 1 97 ? -14.453 -12.461 2.527 1 97.06 97 VAL A O 1
ATOM 770 N N . GLU A 1 98 ? -12.688 -11.938 3.682 1 93.69 98 GLU A N 1
ATOM 771 C CA . GLU A 1 98 ? -13.141 -12.695 4.848 1 93.69 98 GLU A CA 1
ATOM 772 C C . GLU A 1 98 ? -14.445 -12.141 5.398 1 93.69 98 GLU A C 1
ATOM 774 O O . GLU A 1 98 ? -15.242 -12.875 5.988 1 93.69 98 GLU A O 1
ATOM 779 N N . ARG A 1 99 ? -14.688 -10.867 5.168 1 92.88 99 ARG A N 1
ATOM 780 C CA . ARG A 1 99 ? -15.867 -10.188 5.703 1 92.88 99 ARG A CA 1
ATOM 781 C C . ARG A 1 99 ? -17 -10.172 4.68 1 92.88 99 ARG A C 1
ATOM 783 O O . ARG A 1 99 ? -18.109 -9.75 4.988 1 92.88 99 ARG A O 1
ATOM 790 N N . MET A 1 100 ? -16.719 -10.586 3.566 1 95.81 100 MET A N 1
ATOM 791 C CA . MET A 1 100 ? -17.672 -10.477 2.457 1 95.81 100 MET A CA 1
ATOM 792 C C . MET A 1 100 ? -18.859 -11.406 2.666 1 95.81 100 MET A C 1
ATOM 794 O O . MET A 1 100 ? -18.703 -12.547 3.104 1 95.81 100 MET A O 1
ATOM 798 N N . GLU A 1 101 ? -19.969 -10.938 2.312 1 94.12 101 GLU A N 1
ATOM 799 C CA . GLU A 1 101 ? -21.156 -11.773 2.324 1 94.12 101 GLU A CA 1
ATOM 800 C C . GLU A 1 101 ? -21.078 -12.867 1.265 1 94.12 101 GLU A C 1
ATOM 802 O O . GLU A 1 101 ? -20.641 -12.617 0.139 1 94.12 101 GLU A O 1
ATOM 807 N N . GLY A 1 102 ? -21.484 -14.055 1.641 1 94.75 102 GLY A N 1
ATOM 808 C CA . GLY A 1 102 ? -21.594 -15.148 0.688 1 94.75 102 GLY A CA 1
ATOM 809 C C . GLY A 1 102 ? -20.281 -15.875 0.445 1 94.75 102 GLY A C 1
ATOM 810 O O . GLY A 1 102 ? -20.219 -16.781 -0.387 1 94.75 102 GLY A O 1
ATOM 811 N N . VAL A 1 103 ? -19.234 -15.453 1.167 1 96.38 103 VAL A N 1
ATOM 812 C CA . VAL A 1 103 ? -17.938 -16.094 1.003 1 96.38 103 VAL A CA 1
ATOM 813 C C . VAL A 1 103 ? -17.625 -16.969 2.223 1 96.38 103 VAL A C 1
ATOM 815 O O . VAL A 1 103 ? -17.953 -16.594 3.354 1 96.38 103 VAL A O 1
ATOM 818 N N . GLU A 1 104 ? -17.141 -18.125 1.955 1 96.31 104 GLU A N 1
ATOM 819 C CA . GLU A 1 104 ? -16.547 -18.969 2.982 1 96.31 104 GLU A CA 1
ATOM 820 C C . GLU A 1 104 ? -15.047 -19.156 2.742 1 96.31 104 GLU A C 1
ATOM 822 O O . GLU A 1 104 ? -14.641 -19.672 1.703 1 96.31 104 GLU A O 1
ATOM 827 N N . CYS A 1 105 ? -14.297 -18.641 3.617 1 94.69 105 CYS A N 1
ATOM 828 C CA . CYS A 1 105 ? -12.859 -18.875 3.531 1 94.69 105 CYS A CA 1
ATOM 829 C C . CYS A 1 105 ? -12.5 -20.281 3.99 1 94.69 105 CYS A C 1
ATOM 831 O O . CYS A 1 105 ? -12.789 -20.656 5.125 1 94.69 105 CYS A O 1
ATOM 833 N N . LEU A 1 106 ? -11.82 -20.969 3.164 1 95.19 106 LEU A N 1
ATOM 834 C CA . LEU A 1 106 ? -11.5 -22.359 3.447 1 95.19 106 LEU A CA 1
ATOM 835 C C . LEU A 1 106 ? -10.109 -22.484 4.074 1 95.19 106 LEU A C 1
ATOM 837 O O . LEU A 1 106 ? -9.18 -21.781 3.68 1 95.19 106 LEU A O 1
ATOM 841 N N . ASP A 1 107 ? -10.047 -23.359 5.059 1 93.19 107 ASP A N 1
ATOM 842 C CA . ASP A 1 107 ? -8.766 -23.594 5.723 1 93.19 107 ASP A CA 1
ATOM 843 C C . ASP A 1 107 ? -7.809 -24.359 4.812 1 93.19 107 ASP A C 1
ATOM 845 O O . ASP A 1 107 ? -8.148 -25.422 4.289 1 93.19 107 ASP A O 1
ATOM 849 N N . LEU A 1 108 ? -6.66 -23.812 4.641 1 94.38 108 LEU A N 1
ATOM 850 C CA . LEU A 1 108 ? -5.703 -24.391 3.699 1 94.38 108 LEU A CA 1
ATOM 851 C C . LEU A 1 108 ? -5.262 -25.781 4.141 1 94.38 108 LEU A C 1
ATOM 853 O O . LEU A 1 108 ? -5.09 -26.672 3.311 1 94.38 108 LEU A O 1
ATOM 857 N N . GLU A 1 109 ? -5.023 -25.922 5.402 1 93.31 109 GLU A N 1
ATOM 858 C CA . GLU A 1 109 ? -4.641 -27.234 5.906 1 93.31 109 GLU A CA 1
ATOM 859 C C . GLU A 1 109 ? -5.711 -28.281 5.602 1 93.31 109 GLU A C 1
ATOM 861 O O . GLU A 1 109 ? -5.391 -29.406 5.219 1 93.31 109 GLU A O 1
ATOM 866 N N . GLU A 1 110 ? -6.91 -27.906 5.816 1 95.44 110 GLU A N 1
ATOM 867 C CA . GLU A 1 110 ? -8.016 -28.812 5.504 1 95.44 110 GLU A CA 1
ATOM 868 C C . GLU A 1 110 ? -8.094 -29.094 4.008 1 95.44 110 GLU A C 1
ATOM 870 O O . GLU A 1 110 ? -8.391 -30.219 3.596 1 95.44 110 GLU A O 1
ATOM 875 N N . MET A 1 111 ? -7.859 -28.047 3.248 1 96.12 111 MET A N 1
ATOM 876 C CA . MET A 1 111 ? -7.875 -28.234 1.8 1 96.12 111 MET A CA 1
ATOM 877 C C . MET A 1 111 ? -6.773 -29.203 1.362 1 96.12 111 MET A C 1
ATOM 879 O O . MET A 1 111 ? -6.953 -29.969 0.413 1 96.12 111 MET A O 1
ATOM 883 N N . VAL A 1 112 ? -5.625 -29.109 2 1 97.12 112 VAL A N 1
ATOM 884 C CA . VAL A 1 112 ? -4.52 -30.016 1.712 1 97.12 112 VAL A CA 1
ATOM 885 C C . VAL A 1 112 ? -4.926 -31.453 2.037 1 97.12 112 VAL A C 1
ATOM 887 O O . VAL A 1 112 ? -4.652 -32.375 1.262 1 97.12 112 VAL A O 1
ATOM 890 N N . LYS A 1 113 ? -5.582 -31.641 3.172 1 96.94 113 LYS A N 1
ATOM 891 C CA . LYS A 1 113 ? -6.074 -32.969 3.535 1 96.94 113 LYS A CA 1
ATOM 892 C C . LYS A 1 113 ? -7.047 -33.5 2.486 1 96.94 113 LYS A C 1
ATOM 894 O O . LYS A 1 113 ? -6.992 -34.688 2.123 1 96.94 113 LYS A O 1
ATOM 899 N N . GLU A 1 114 ? -7.902 -32.656 2.094 1 96.56 114 GLU A N 1
ATOM 900 C CA . GLU A 1 114 ? -8.844 -33.031 1.054 1 96.56 114 GLU A CA 1
ATOM 901 C C . GLU A 1 114 ? -8.125 -33.438 -0.233 1 96.56 114 GLU A C 1
ATOM 903 O O . GLU A 1 114 ? -8.516 -34.375 -0.908 1 96.56 114 GLU A O 1
ATOM 908 N N . ALA A 1 115 ? -7.148 -32.656 -0.616 1 97.31 115 ALA A N 1
ATOM 909 C CA . ALA A 1 115 ? -6.344 -33 -1.792 1 97.31 115 ALA A CA 1
ATOM 910 C C . ALA A 1 115 ? -5.66 -34.344 -1.637 1 97.31 115 ALA A C 1
ATOM 912 O O . ALA A 1 115 ? -5.633 -35.156 -2.576 1 97.31 115 ALA A O 1
ATOM 913 N N . GLN A 1 116 ? -5.129 -34.625 -0.472 1 97.12 116 GLN A N 1
ATOM 914 C CA . GLN A 1 116 ? -4.477 -35.906 -0.193 1 97.12 116 GLN A CA 1
ATOM 915 C C . GLN A 1 116 ? -5.453 -37.062 -0.345 1 97.12 116 GLN A C 1
ATOM 917 O O . GLN A 1 116 ? -5.094 -38.125 -0.859 1 97.12 116 GLN A O 1
ATOM 922 N N . ALA A 1 117 ? -6.609 -36.812 0.136 1 97.25 117 ALA A N 1
ATOM 923 C CA . ALA A 1 117 ? -7.645 -37.844 0.014 1 97.25 117 ALA A CA 1
ATOM 924 C C . ALA A 1 117 ? -7.914 -38.188 -1.45 1 97.25 117 ALA A C 1
ATOM 926 O O . ALA A 1 117 ? -8.328 -39.312 -1.771 1 97.25 117 ALA A O 1
ATOM 927 N N . LYS A 1 118 ? -7.676 -37.281 -2.27 1 95.31 118 LYS A N 1
ATOM 928 C CA . LYS A 1 118 ? -7.887 -37.5 -3.699 1 95.31 118 LYS A CA 1
ATOM 929 C C . LYS A 1 118 ? -6.621 -38 -4.375 1 95.31 118 LYS A C 1
ATOM 931 O O . LYS A 1 118 ? -6.562 -38.094 -5.602 1 95.31 118 LYS A O 1
ATOM 936 N N . GLY A 1 119 ? -5.547 -38.156 -3.633 1 96.25 119 GLY A N 1
ATOM 937 C CA . GLY A 1 119 ? -4.34 -38.75 -4.176 1 96.25 119 GLY A CA 1
ATOM 938 C C . GLY A 1 119 ? -3.244 -37.75 -4.461 1 96.25 119 GLY A C 1
ATOM 939 O O . GLY A 1 119 ? -2.182 -38.094 -4.973 1 96.25 119 GLY A O 1
ATOM 940 N N . ILE A 1 120 ? -3.502 -36.469 -4.191 1 97.25 120 ILE A N 1
ATOM 941 C CA . ILE A 1 120 ? -2.496 -35.438 -4.398 1 97.25 120 ILE A CA 1
ATOM 942 C C . ILE A 1 120 ? -1.577 -35.344 -3.182 1 97.25 120 ILE A C 1
ATOM 944 O O . ILE A 1 120 ? -2.041 -35.156 -2.057 1 97.25 120 ILE A O 1
ATOM 948 N N . LYS A 1 121 ? -0.272 -35.5 -3.4 1 97 121 LYS A N 1
ATOM 949 C CA . LYS A 1 121 ? 0.676 -35.656 -2.301 1 97 121 LYS A CA 1
ATOM 950 C C . LYS A 1 121 ? 1.213 -34.281 -1.846 1 97 121 LYS A C 1
ATOM 952 O O . LYS A 1 121 ? 2.424 -34.125 -1.691 1 97 121 LYS A O 1
ATOM 957 N N . THR A 1 122 ? 0.305 -33.406 -1.663 1 97.62 122 THR A N 1
ATOM 958 C CA . THR A 1 122 ? 0.674 -32.094 -1.13 1 97.62 122 THR A CA 1
ATOM 959 C C . THR A 1 122 ? 0.745 -32.156 0.394 1 97.62 122 THR A C 1
ATOM 961 O O . THR A 1 122 ? -0.064 -32.812 1.042 1 97.62 122 THR A O 1
ATOM 964 N N . GLU A 1 123 ? 1.757 -31.469 0.917 1 96.88 123 GLU A N 1
ATOM 965 C CA . GLU A 1 123 ? 1.921 -31.344 2.363 1 96.88 123 GLU A CA 1
ATOM 966 C C . GLU A 1 123 ? 1.785 -29.891 2.807 1 96.88 123 GLU A C 1
ATOM 968 O O . GLU A 1 123 ? 2.281 -28.984 2.135 1 96.88 123 GLU A O 1
ATOM 973 N N . PHE A 1 124 ? 1.097 -29.719 3.916 1 95.62 124 PHE A N 1
ATOM 974 C CA . PHE A 1 124 ? 1.038 -28.406 4.551 1 95.62 124 PHE A CA 1
ATOM 975 C C . PHE A 1 124 ? 2.27 -28.172 5.418 1 95.62 124 PHE A C 1
ATOM 977 O O . PHE A 1 124 ? 2.521 -28.922 6.367 1 95.62 124 PHE A O 1
ATOM 984 N N . VAL A 1 125 ? 3.066 -27.234 5.059 1 91.25 125 VAL A N 1
ATOM 985 C CA . VAL A 1 125 ? 4.32 -26.969 5.758 1 91.25 125 VAL A CA 1
ATOM 986 C C . VAL A 1 125 ? 4.059 -26.125 7 1 91.25 125 VAL A C 1
ATOM 988 O O . VAL A 1 125 ? 4.605 -26.391 8.07 1 91.25 125 VAL A O 1
ATOM 991 N N . GLY A 1 126 ? 3.238 -25.109 6.848 1 88.19 126 GLY A N 1
ATOM 992 C CA . GLY A 1 126 ? 2.92 -24.234 7.969 1 88.19 126 GLY A CA 1
ATOM 993 C C . GLY A 1 126 ? 2.656 -22.797 7.555 1 88.19 126 GLY A C 1
ATOM 994 O O . GLY A 1 126 ? 2.551 -22.5 6.363 1 88.19 126 GLY A O 1
ATOM 995 N N . TRP A 1 127 ? 2.398 -22.047 8.562 1 82.25 127 TRP A N 1
ATOM 996 C CA . TRP A 1 127 ? 2.164 -20.625 8.352 1 82.25 127 TRP A CA 1
ATOM 997 C C . TRP A 1 127 ? 3.469 -19.844 8.43 1 82.25 127 TRP A C 1
ATOM 999 O O . TRP A 1 127 ? 4.422 -20.266 9.086 1 82.25 127 TRP A O 1
ATOM 1009 N N . ASN A 1 128 ? 3.453 -18.844 7.598 1 72.12 128 ASN A N 1
ATOM 1010 C CA . ASN A 1 128 ? 4.613 -17.984 7.762 1 72.12 128 ASN A CA 1
ATOM 1011 C C . ASN A 1 128 ? 4.625 -17.312 9.141 1 72.12 128 ASN A C 1
ATOM 1013 O O . ASN A 1 128 ? 3.693 -17.5 9.93 1 72.12 128 ASN A O 1
ATOM 1017 N N . GLU A 1 129 ? 5.758 -16.641 9.336 1 58.56 129 GLU A N 1
ATOM 1018 C CA . GLU A 1 129 ? 6 -16.078 10.664 1 58.56 129 GLU A CA 1
ATOM 1019 C C . GLU A 1 129 ? 4.855 -15.156 11.094 1 58.56 129 GLU A C 1
ATOM 1021 O O . GLU A 1 129 ? 4.43 -15.188 12.25 1 58.56 129 GLU A O 1
ATOM 1026 N N . ASP A 1 130 ? 4.262 -14.445 10.117 1 57.41 130 ASP A N 1
ATOM 1027 C CA . ASP A 1 130 ? 3.215 -13.492 10.469 1 57.41 130 ASP A CA 1
ATOM 1028 C C . ASP A 1 130 ? 1.827 -14.102 10.281 1 57.41 130 ASP A C 1
ATOM 1030 O O . ASP A 1 130 ? 0.816 -13.414 10.438 1 57.41 130 ASP A O 1
ATOM 1034 N N . HIS A 1 131 ? 1.744 -15.398 10 1 60.25 131 HIS A N 1
ATOM 1035 C CA . HIS A 1 131 ? 0.538 -16.203 9.852 1 60.25 131 HIS A CA 1
ATOM 1036 C C . HIS A 1 131 ? -0.389 -15.625 8.789 1 60.25 131 HIS A C 1
ATOM 1038 O O . HIS A 1 131 ? -1.613 -15.68 8.93 1 60.25 131 HIS A O 1
ATOM 1044 N N . THR A 1 132 ? 0.202 -14.977 7.949 1 64.44 132 THR A N 1
ATOM 1045 C CA . THR A 1 132 ? -0.605 -14.391 6.887 1 64.44 132 THR A CA 1
ATOM 1046 C C . THR A 1 132 ? -0.655 -15.312 5.672 1 64.44 132 THR A C 1
ATOM 1048 O O . THR A 1 132 ? -1.608 -15.266 4.891 1 64.44 132 THR A O 1
ATOM 1051 N N . GLU A 1 133 ? 0.333 -16.109 5.594 1 75.5 133 GLU A N 1
ATOM 1052 C CA . GLU A 1 133 ? 0.421 -16.953 4.402 1 75.5 133 GLU A CA 1
ATOM 1053 C C . GLU A 1 133 ? 0.741 -18.406 4.766 1 75.5 133 GLU A C 1
ATOM 1055 O O . GLU A 1 133 ? 1.646 -18.656 5.562 1 75.5 133 GLU A O 1
ATOM 1060 N N . GLY A 1 134 ? -0.093 -19.344 4.281 1 86.12 134 GLY A N 1
ATOM 1061 C CA . GLY A 1 134 ? 0.183 -20.766 4.418 1 86.12 134 GLY A CA 1
ATOM 1062 C C . GLY A 1 134 ? 1.062 -21.312 3.311 1 86.12 134 GLY A C 1
ATOM 1063 O O . GLY A 1 134 ? 0.927 -20.906 2.15 1 86.12 134 GLY A O 1
ATOM 1064 N N . ARG A 1 135 ? 1.943 -22.188 3.754 1 90.44 135 ARG A N 1
ATOM 1065 C CA . ARG A 1 135 ? 2.875 -22.766 2.791 1 90.44 135 ARG A CA 1
ATOM 1066 C C . ARG A 1 135 ? 2.576 -24.25 2.559 1 90.44 135 ARG A C 1
ATOM 1068 O O . ARG A 1 135 ? 2.207 -24.969 3.49 1 90.44 135 ARG A O 1
ATOM 1075 N N . CYS A 1 136 ? 2.756 -24.609 1.323 1 95 136 CYS A N 1
ATOM 1076 C CA . CYS A 1 136 ? 2.562 -26 0.912 1 95 136 CYS A CA 1
ATOM 1077 C C . CYS A 1 136 ? 3.727 -26.484 0.056 1 95 136 CYS A C 1
ATOM 1079 O O . CYS A 1 136 ? 4.422 -25.672 -0.565 1 95 136 CYS A O 1
ATOM 1081 N N . LYS A 1 137 ? 3.965 -27.75 0.14 1 95.06 137 LYS A N 1
ATOM 1082 C CA . LYS A 1 137 ? 4.957 -28.359 -0.743 1 95.06 137 LYS A CA 1
ATOM 1083 C C . LYS A 1 137 ? 4.426 -29.641 -1.366 1 95.06 137 LYS A C 1
ATOM 1085 O O . LYS A 1 137 ? 3.57 -30.312 -0.784 1 95.06 137 LYS A O 1
ATOM 1090 N N . ASN A 1 138 ? 4.797 -29.953 -2.508 1 96.75 138 ASN A N 1
ATOM 1091 C CA . ASN A 1 138 ? 4.527 -31.203 -3.223 1 96.75 138 ASN A CA 1
ATOM 1092 C C . ASN A 1 138 ? 5.797 -31.766 -3.85 1 96.75 138 ASN A C 1
ATOM 1094 O O . ASN A 1 138 ? 6.285 -31.25 -4.855 1 96.75 138 ASN A O 1
ATOM 1098 N N . ASP A 1 139 ? 6.309 -32.812 -3.346 1 93.56 139 ASP A N 1
ATOM 1099 C CA . ASP A 1 139 ? 7.578 -33.406 -3.777 1 93.56 139 ASP A CA 1
ATOM 1100 C C . ASP A 1 139 ? 7.461 -34 -5.18 1 93.56 139 ASP A C 1
ATOM 1102 O O . ASP A 1 139 ? 8.398 -33.906 -5.973 1 93.56 139 ASP A O 1
ATOM 1106 N N . GLU A 1 140 ? 6.383 -34.562 -5.402 1 92.81 140 GLU A N 1
ATOM 1107 C CA . GLU A 1 140 ? 6.18 -35.188 -6.711 1 92.81 140 GLU A CA 1
ATOM 1108 C C . GLU A 1 140 ? 6.203 -34.125 -7.82 1 92.81 140 GLU A C 1
ATOM 1110 O O . GLU A 1 140 ? 6.766 -34.375 -8.891 1 92.81 140 GLU A O 1
ATOM 1115 N N . LEU A 1 141 ? 5.625 -32.969 -7.52 1 93.88 141 LEU A N 1
ATOM 1116 C CA . LEU A 1 141 ? 5.582 -31.891 -8.492 1 93.88 141 LEU A CA 1
ATOM 1117 C C . LEU A 1 141 ? 6.793 -30.969 -8.328 1 93.88 141 LEU A C 1
ATOM 1119 O O . LEU A 1 141 ? 7 -30.062 -9.133 1 93.88 141 LEU A O 1
ATOM 1123 N N . SER A 1 142 ? 7.598 -31.203 -7.34 1 93.62 142 SER A N 1
ATOM 1124 C CA . SER A 1 142 ? 8.758 -30.391 -7.027 1 93.62 142 SER A CA 1
ATOM 1125 C C . SER A 1 142 ? 8.383 -28.922 -6.906 1 93.62 142 SER A C 1
ATOM 1127 O O . SER A 1 142 ? 9.07 -28.047 -7.449 1 93.62 142 SER A O 1
ATOM 1129 N N . ILE A 1 143 ? 7.234 -28.625 -6.27 1 94.25 143 ILE A N 1
ATOM 1130 C CA . ILE A 1 143 ? 6.836 -27.219 -6.121 1 94.25 143 ILE A CA 1
ATOM 1131 C C . ILE A 1 143 ? 6.656 -26.891 -4.645 1 94.25 143 ILE A C 1
ATOM 1133 O O . ILE A 1 143 ? 6.293 -27.766 -3.844 1 94.25 143 ILE A O 1
ATOM 1137 N N . TYR A 1 144 ? 6.969 -25.734 -4.312 1 92.38 144 TYR A N 1
ATOM 1138 C CA . TYR A 1 144 ? 6.738 -25.047 -3.047 1 92.38 144 TYR A CA 1
ATOM 1139 C C . TYR A 1 144 ? 5.902 -23.797 -3.25 1 92.38 144 TYR A C 1
ATOM 1141 O O . TYR A 1 144 ? 6.297 -22.891 -3.996 1 92.38 144 TYR A O 1
ATOM 1149 N N . PHE A 1 145 ? 4.695 -23.781 -2.639 1 92.88 145 PHE A N 1
ATOM 1150 C CA . PHE A 1 145 ? 3.814 -22.688 -3.053 1 92.88 145 PHE A CA 1
ATOM 1151 C C . PHE A 1 145 ? 3.002 -22.172 -1.871 1 92.88 145 PHE A C 1
ATOM 1153 O O . PHE A 1 145 ? 2.875 -22.859 -0.853 1 92.88 145 PHE A O 1
ATOM 1160 N N . GLN A 1 146 ? 2.516 -20.922 -2.008 1 92.25 146 GLN A N 1
ATOM 1161 C CA . GLN A 1 146 ? 1.752 -20.172 -1.011 1 92.25 146 GLN A CA 1
ATOM 1162 C C . GLN A 1 146 ? 0.586 -19.422 -1.653 1 92.25 146 GLN A C 1
ATOM 1164 O O . GLN A 1 146 ? 0.706 -18.25 -1.985 1 92.25 146 GLN A O 1
ATOM 1169 N N . PRO A 1 147 ? -0.525 -20.109 -1.771 1 94.75 147 PRO A N 1
ATOM 1170 C CA . PRO A 1 147 ? -1.663 -19.375 -2.33 1 94.75 147 PRO A CA 1
ATOM 1171 C C . PRO A 1 147 ? -2.123 -18.219 -1.435 1 94.75 147 PRO A C 1
ATOM 1173 O O . PRO A 1 147 ? -1.946 -18.281 -0.214 1 94.75 147 PRO A O 1
ATOM 1176 N N . ASP A 1 148 ? -2.752 -17.234 -2.037 1 94.44 148 ASP A N 1
ATOM 1177 C CA . ASP A 1 148 ? -3.252 -16.109 -1.254 1 94.44 148 ASP A CA 1
ATOM 1178 C C . ASP A 1 148 ? -4.48 -16.5 -0.442 1 94.44 148 ASP A C 1
ATOM 1180 O O . ASP A 1 148 ? -4.762 -15.914 0.603 1 94.44 148 ASP A O 1
ATOM 1184 N N . GLY A 1 149 ? -5.289 -17.406 -0.972 1 94.62 149 GLY A N 1
ATOM 1185 C CA . GLY A 1 149 ? -6.445 -17.922 -0.26 1 94.62 149 GLY A CA 1
ATOM 1186 C C . GLY A 1 149 ? -7.246 -18.922 -1.072 1 94.62 149 GLY A C 1
ATOM 1187 O O . GLY A 1 149 ? -7.051 -19.047 -2.283 1 94.62 149 GLY A O 1
ATOM 1188 N N . VAL A 1 150 ? -7.98 -19.688 -0.363 1 97 150 VAL A N 1
ATOM 1189 C CA . VAL A 1 150 ? -8.984 -20.562 -0.959 1 97 150 VAL A CA 1
ATOM 1190 C C . VAL A 1 150 ? -10.367 -20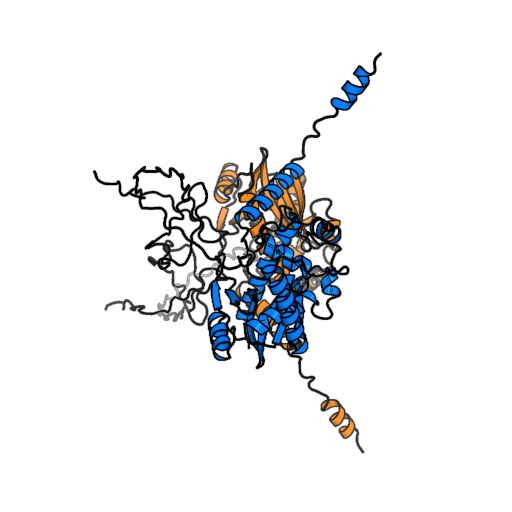.219 -0.394 1 97 150 VAL A C 1
ATOM 1192 O O . VAL A 1 150 ? -10.531 -20.109 0.823 1 97 150 VAL A O 1
ATOM 1195 N N . ILE A 1 151 ? -11.297 -20 -1.347 1 97.94 151 ILE A N 1
ATOM 1196 C CA . ILE A 1 151 ? -12.609 -19.562 -0.881 1 97.94 151 ILE A CA 1
ATOM 1197 C C . ILE A 1 151 ? -13.703 -20.359 -1.591 1 97.94 151 ILE A C 1
ATOM 1199 O O . ILE A 1 151 ? -13.477 -20.906 -2.678 1 97.94 151 ILE A O 1
ATOM 1203 N N . ARG A 1 152 ? -14.805 -20.5 -0.925 1 98.19 152 ARG A N 1
ATOM 1204 C CA . ARG A 1 152 ? -16.047 -20.953 -1.542 1 98.19 152 ARG A CA 1
ATOM 1205 C C . ARG A 1 152 ? -17 -19.781 -1.757 1 98.19 152 ARG A C 1
ATOM 1207 O O . ARG A 1 152 ? -17.312 -19.047 -0.818 1 98.19 152 ARG A O 1
ATOM 1214 N N . PHE A 1 153 ? -17.375 -19.547 -2.963 1 97.75 153 PHE A N 1
ATOM 1215 C CA . PHE A 1 153 ? -18.25 -18.438 -3.344 1 97.75 153 PHE A CA 1
ATOM 1216 C C . PHE A 1 153 ? -19.125 -18.828 -4.531 1 97.75 153 PHE A C 1
ATOM 1218 O O . PHE A 1 153 ? -18.641 -19.438 -5.488 1 97.75 153 PHE A O 1
ATOM 1225 N N . ASN A 1 154 ? -20.422 -18.516 -4.391 1 96.06 154 ASN A N 1
ATOM 1226 C CA . ASN A 1 154 ? -21.375 -18.766 -5.465 1 96.06 154 ASN A CA 1
ATOM 1227 C C . ASN A 1 154 ? -21.312 -20.203 -5.949 1 96.06 154 ASN A C 1
ATOM 1229 O O . ASN A 1 154 ? -21.281 -20.453 -7.156 1 96.06 154 ASN A O 1
ATOM 1233 N N . GLY A 1 155 ? -21.094 -21.125 -5.047 1 95.12 155 GLY A N 1
ATOM 1234 C CA . GLY A 1 155 ? -21.156 -22.547 -5.309 1 95.12 155 GLY A CA 1
ATOM 1235 C C . GLY A 1 155 ? -19.859 -23.125 -5.848 1 95.12 155 GLY A C 1
ATOM 1236 O O . GLY A 1 155 ? -19.828 -24.281 -6.266 1 95.12 155 GLY A O 1
ATOM 1237 N N . LYS A 1 156 ? -18.781 -22.391 -5.824 1 96.19 156 LYS A N 1
ATOM 1238 C CA . LYS A 1 156 ? -17.5 -22.859 -6.355 1 96.19 156 LYS A CA 1
ATOM 1239 C C . LYS A 1 156 ? -16.375 -22.672 -5.332 1 96.19 156 LYS A C 1
ATOM 1241 O O . LYS A 1 156 ? -16.312 -21.641 -4.645 1 96.19 156 LYS A O 1
ATOM 1246 N N . ASP A 1 157 ? -15.594 -23.719 -5.23 1 97.44 157 ASP A N 1
ATOM 1247 C CA . ASP A 1 157 ? -14.305 -23.547 -4.559 1 97.44 157 ASP A CA 1
ATOM 1248 C C . ASP A 1 157 ? -13.266 -22.938 -5.504 1 97.44 157 ASP A C 1
ATOM 1250 O O . ASP A 1 157 ? -13.023 -23.484 -6.586 1 97.44 157 ASP A O 1
ATOM 1254 N N . VAL A 1 158 ? -12.68 -21.844 -5.105 1 98.19 158 VAL A N 1
ATOM 1255 C CA . VAL A 1 158 ? -11.742 -21.156 -5.992 1 98.19 158 VAL A CA 1
ATOM 1256 C C . VAL A 1 158 ? -10.477 -20.781 -5.223 1 98.19 158 VAL A C 1
ATOM 1258 O O . VAL A 1 158 ? -10.539 -20.469 -4.031 1 98.19 158 VAL A O 1
ATOM 1261 N N . ILE A 1 159 ? -9.352 -20.891 -5.867 1 98.31 159 ILE A N 1
ATOM 1262 C CA . ILE A 1 159 ? -8.117 -20.328 -5.336 1 98.31 159 ILE A CA 1
ATOM 1263 C C . ILE A 1 159 ? -8.055 -18.828 -5.641 1 98.31 159 ILE A C 1
ATOM 1265 O O . ILE A 1 159 ? -8.203 -18.422 -6.793 1 98.31 159 ILE A O 1
ATOM 1269 N N . LEU A 1 160 ? -7.957 -18.031 -4.617 1 98.12 160 LEU A N 1
ATOM 1270 C CA . LEU A 1 160 ? -7.824 -16.594 -4.773 1 98.12 160 LEU A CA 1
ATOM 1271 C C . LEU A 1 160 ? -6.375 -16.203 -5.051 1 98.12 160 LEU A C 1
ATOM 1273 O O . LEU A 1 160 ? -5.477 -16.578 -4.297 1 98.12 160 LEU A O 1
ATOM 1277 N N . GLU A 1 161 ? -6.121 -15.547 -6.148 1 97.75 161 GLU A N 1
ATOM 1278 C CA . GLU A 1 161 ? -4.801 -15.047 -6.52 1 97.75 161 GLU A CA 1
ATOM 1279 C C . GLU A 1 161 ? -4.824 -13.531 -6.711 1 97.75 161 GLU A C 1
ATOM 1281 O O . GLU A 1 161 ? -5.266 -13.039 -7.746 1 97.75 161 GLU A O 1
ATOM 1286 N N . ILE A 1 162 ? -4.277 -12.836 -5.762 1 98.19 162 ILE A N 1
ATOM 1287 C CA . ILE A 1 162 ? -4.281 -11.383 -5.766 1 98.19 162 ILE A CA 1
ATOM 1288 C C . ILE A 1 162 ? -3.008 -10.859 -6.434 1 98.19 162 ILE A C 1
ATOM 1290 O O . ILE A 1 162 ? -1.917 -11.383 -6.191 1 98.19 162 ILE A O 1
ATOM 1294 N N . LYS A 1 163 ? -3.154 -9.906 -7.293 1 98.12 163 LYS A N 1
ATOM 1295 C CA . LYS A 1 163 ? -2.025 -9.273 -7.965 1 98.12 163 LYS A CA 1
ATOM 1296 C C . LYS A 1 163 ? -2.164 -7.754 -7.957 1 98.12 163 LYS A C 1
ATOM 1298 O O . LYS A 1 163 ? -3.217 -7.219 -8.305 1 98.12 163 LYS A O 1
ATOM 1303 N N . THR A 1 164 ? -1.159 -7.098 -7.543 1 97.75 164 THR A N 1
ATOM 1304 C CA . THR A 1 164 ? -1.077 -5.652 -7.719 1 97.75 164 THR A CA 1
ATOM 1305 C C . THR A 1 164 ? -0.211 -5.305 -8.922 1 97.75 164 THR A C 1
ATOM 1307 O O . THR A 1 164 ? 0.833 -5.922 -9.148 1 97.75 164 THR A O 1
ATOM 1310 N N . GLU A 1 165 ? -0.705 -4.395 -9.742 1 97.31 165 GLU A N 1
ATOM 1311 C CA . GLU A 1 165 ? 0.041 -4.043 -10.945 1 97.31 165 GLU A CA 1
ATOM 1312 C C . GLU A 1 165 ? 0.039 -2.537 -11.18 1 97.31 165 GLU A C 1
ATOM 1314 O O . GLU A 1 165 ? -0.757 -1.811 -10.578 1 97.31 165 GLU A O 1
ATOM 1319 N N . SER A 1 166 ? 0.984 -2.068 -12.016 1 96.69 166 SER A N 1
ATOM 1320 C CA . SER A 1 166 ? 1.016 -0.658 -12.391 1 96.69 166 SER A CA 1
ATOM 1321 C C . SER A 1 166 ? -0.26 -0.251 -13.125 1 96.69 166 SER A C 1
ATOM 1323 O O . SER A 1 166 ? -0.947 -1.096 -13.703 1 96.69 166 SER A O 1
ATOM 1325 N N . THR A 1 167 ? -0.525 1.04 -13.125 1 96.75 167 THR A N 1
ATOM 1326 C CA . THR A 1 167 ? -1.709 1.559 -13.805 1 96.75 167 THR A CA 1
ATOM 1327 C C . THR A 1 167 ? -1.703 1.165 -15.273 1 96.75 167 THR A C 1
ATOM 1329 O O . THR A 1 167 ? -2.738 0.784 -15.828 1 96.75 167 THR A O 1
ATOM 1332 N N . TYR A 1 168 ? -0.579 1.231 -15.914 1 96 168 TYR A N 1
ATOM 1333 C CA . TYR A 1 168 ? -0.464 0.872 -17.328 1 96 168 TYR A CA 1
ATOM 1334 C C . TYR A 1 168 ? -0.815 -0.595 -17.547 1 96 168 TYR A C 1
ATOM 1336 O O . TYR A 1 168 ? -1.638 -0.921 -18.406 1 96 168 TYR A O 1
ATOM 1344 N N . GLN A 1 169 ? -0.192 -1.508 -16.781 1 96.62 169 GLN A N 1
ATOM 1345 C CA . GLN A 1 169 ? -0.475 -2.934 -16.906 1 96.62 169 GLN A CA 1
ATOM 1346 C C . GLN A 1 169 ? -1.94 -3.232 -16.594 1 96.62 169 GLN A C 1
ATOM 1348 O O . GLN A 1 169 ? -2.586 -3.994 -17.328 1 96.62 169 GLN A O 1
ATOM 1353 N N . PHE A 1 170 ? -2.439 -2.576 -15.625 1 98.06 170 PHE A N 1
ATOM 1354 C CA . PHE A 1 170 ? -3.82 -2.777 -15.211 1 98.06 170 PHE A CA 1
ATOM 1355 C C . PHE A 1 170 ? -4.789 -2.363 -16.312 1 98.06 170 PHE A C 1
ATOM 1357 O O . PHE A 1 170 ? -5.758 -3.068 -16.594 1 98.06 170 PHE A O 1
ATOM 1364 N N . SER A 1 171 ? -4.539 -1.188 -16.859 1 96.88 171 SER A N 1
ATOM 1365 C CA . SER A 1 171 ? -5.418 -0.671 -17.906 1 96.88 171 SER A CA 1
ATOM 1366 C C . SER A 1 171 ? -5.473 -1.621 -19.109 1 96.88 171 SER A C 1
ATOM 1368 O O . SER A 1 171 ? -6.492 -1.699 -19.797 1 96.88 171 SER A O 1
ATOM 1370 N N . ASN A 1 172 ? -4.453 -2.418 -19.297 1 96.06 172 ASN A N 1
ATOM 1371 C CA . ASN A 1 172 ? -4.379 -3.326 -20.438 1 96.06 172 ASN A CA 1
ATOM 1372 C C . ASN A 1 172 ? -4.621 -4.773 -20.016 1 96.06 172 ASN A C 1
ATOM 1374 O O . ASN A 1 172 ? -4.371 -5.699 -20.781 1 96.06 172 ASN A O 1
ATOM 1378 N N . ARG A 1 173 ? -5.062 -4.926 -18.781 1 97.31 173 ARG A N 1
ATOM 1379 C CA . ARG A 1 173 ? -5.301 -6.27 -18.266 1 97.31 173 ARG A CA 1
ATOM 1380 C C . ARG A 1 173 ? -6.695 -6.758 -18.641 1 97.31 173 ARG A C 1
ATOM 1382 O O . ARG A 1 173 ? -7.637 -6.617 -17.859 1 97.31 173 ARG A O 1
ATOM 1389 N N . TYR A 1 174 ? -6.84 -7.387 -19.828 1 96.5 174 TYR A N 1
ATOM 1390 C CA . TYR A 1 174 ? -8.141 -7.848 -20.297 1 96.5 174 TYR A CA 1
ATOM 1391 C C . TYR A 1 174 ? -8.336 -9.328 -20 1 96.5 174 TYR A C 1
ATOM 1393 O O . TYR A 1 174 ? -9.445 -9.852 -20.125 1 96.5 174 TYR A O 1
ATOM 1401 N N . GLU A 1 175 ? -7.297 -10.016 -19.641 1 96.69 175 GLU A N 1
ATOM 1402 C CA . GLU A 1 175 ? -7.254 -11.406 -19.203 1 96.69 175 GLU A CA 1
ATOM 1403 C C . GLU A 1 175 ? -6.07 -11.656 -18.266 1 96.69 175 GLU A C 1
ATOM 1405 O O . GLU A 1 175 ? -5.145 -10.852 -18.203 1 96.69 175 GLU A O 1
ATOM 1410 N N . PRO A 1 176 ? -6.117 -12.734 -17.5 1 98.12 176 PRO A N 1
ATOM 1411 C CA . PRO A 1 176 ? -4.965 -12.992 -16.641 1 98.12 176 PRO A CA 1
ATOM 1412 C C . PRO A 1 176 ? -3.664 -13.141 -17.422 1 98.12 176 PRO A C 1
ATOM 1414 O O . PRO A 1 176 ? -3.662 -13.688 -18.531 1 98.12 176 PRO A O 1
ATOM 1417 N N . LYS A 1 177 ? -2.625 -12.609 -16.891 1 97.12 177 LYS A N 1
ATOM 1418 C CA . LYS A 1 177 ? -1.301 -12.695 -17.5 1 97.12 177 LYS A CA 1
ATOM 1419 C C . LYS A 1 177 ? -0.836 -14.141 -17.625 1 97.12 177 LYS A C 1
ATOM 1421 O O . LYS A 1 177 ? -1.111 -14.961 -16.75 1 97.12 177 LYS A O 1
ATOM 1426 N N . ALA A 1 178 ? -0.078 -14.484 -18.641 1 95.75 178 ALA A N 1
ATOM 1427 C CA . ALA A 1 178 ? 0.376 -15.844 -18.906 1 95.75 178 ALA A CA 1
ATOM 1428 C C . ALA A 1 178 ? 1.175 -16.391 -17.719 1 95.75 178 ALA A C 1
ATOM 1430 O O . ALA A 1 178 ? 0.954 -17.531 -17.297 1 95.75 178 ALA A O 1
ATOM 1431 N N . ASP A 1 179 ? 2.094 -15.625 -17.234 1 95.88 179 ASP A N 1
ATOM 1432 C CA . ASP A 1 179 ? 2.906 -16.094 -16.109 1 95.88 179 ASP A CA 1
ATOM 1433 C C . ASP A 1 179 ? 2.041 -16.375 -14.891 1 95.88 179 ASP A C 1
ATOM 1435 O O . ASP A 1 179 ? 2.293 -17.344 -14.156 1 95.88 179 ASP A O 1
ATOM 1439 N N . HIS A 1 180 ? 0.977 -15.594 -14.703 1 98.12 180 HIS A N 1
ATOM 1440 C CA . HIS A 1 180 ? 0.066 -15.828 -13.586 1 98.12 180 HIS A CA 1
ATOM 1441 C C . HIS A 1 180 ? -0.739 -17.109 -13.789 1 98.12 180 HIS A C 1
ATOM 1443 O O . HIS A 1 180 ? -1.007 -17.828 -12.836 1 98.12 180 HIS A O 1
ATOM 1449 N N . LYS A 1 181 ? -1.085 -17.359 -14.984 1 98.19 181 LYS A N 1
ATOM 1450 C CA . LYS A 1 181 ? -1.804 -18.594 -15.289 1 98.19 181 LYS A CA 1
ATOM 1451 C C . LYS A 1 181 ? -0.955 -19.812 -14.969 1 98.19 181 LYS A C 1
ATOM 1453 O O . LYS A 1 181 ? -1.447 -20.781 -14.383 1 98.19 181 LYS A O 1
ATOM 1458 N N . TRP A 1 182 ? 0.302 -19.781 -15.352 1 98.06 182 TRP A N 1
ATOM 1459 C CA . TRP A 1 182 ? 1.205 -20.891 -15.07 1 98.06 182 TRP A CA 1
ATOM 1460 C C . TRP A 1 182 ? 1.374 -21.094 -13.562 1 98.06 182 TRP A C 1
ATOM 1462 O O . TRP A 1 182 ? 1.33 -22.219 -13.062 1 98.06 182 TRP A O 1
ATOM 1472 N N . GLN A 1 183 ? 1.533 -20.031 -12.875 1 97.56 183 GLN A N 1
ATOM 1473 C CA . GLN A 1 183 ? 1.653 -20.078 -11.422 1 97.56 183 GLN A CA 1
ATOM 1474 C C . GLN A 1 183 ? 0.403 -20.688 -10.789 1 97.56 183 GLN A C 1
ATOM 1476 O O . GLN A 1 183 ? 0.495 -21.625 -9.992 1 97.56 183 GLN A O 1
ATOM 1481 N N . ALA A 1 184 ? -0.708 -20.156 -11.195 1 97.81 184 ALA A N 1
ATOM 1482 C CA . ALA A 1 184 ? -1.978 -20.609 -10.633 1 97.81 184 ALA A CA 1
ATOM 1483 C C . ALA A 1 184 ? -2.242 -22.078 -10.977 1 97.81 184 ALA A C 1
ATOM 1485 O O . ALA A 1 184 ? -2.844 -22.797 -10.188 1 97.81 184 ALA A O 1
ATOM 1486 N N . THR A 1 185 ? -1.83 -22.484 -12.156 1 98.38 185 THR A N 1
ATOM 1487 C CA . THR A 1 185 ? -1.971 -23.891 -12.539 1 98.38 185 THR A CA 1
ATOM 1488 C C . THR A 1 185 ? -1.227 -24.797 -11.562 1 98.38 185 THR A C 1
ATOM 1490 O O . THR A 1 185 ? -1.75 -25.828 -11.148 1 98.38 185 THR A O 1
ATOM 1493 N N . CYS A 1 186 ? -0.051 -24.359 -11.18 1 98.19 186 CYS A N 1
ATOM 1494 C CA . CYS A 1 186 ? 0.701 -25.109 -10.18 1 98.19 186 CYS A CA 1
ATOM 1495 C C . CYS A 1 186 ? -0.093 -25.234 -8.883 1 98.19 186 CYS A C 1
ATOM 1497 O O . CYS A 1 186 ? -0.179 -26.312 -8.305 1 98.19 186 CYS A O 1
ATOM 1499 N N . TYR A 1 187 ? -0.725 -24.125 -8.477 1 97.94 187 TYR A N 1
ATOM 1500 C CA . TYR A 1 187 ? -1.521 -24.141 -7.254 1 97.94 187 TYR A CA 1
ATOM 1501 C C . TYR A 1 187 ? -2.688 -25.109 -7.375 1 97.94 187 TYR A C 1
ATOM 1503 O O . TYR A 1 187 ? -2.939 -25.906 -6.461 1 97.94 187 TYR A O 1
ATOM 1511 N N . GLY A 1 188 ? -3.346 -24.984 -8.477 1 98.31 188 GLY A N 1
ATOM 1512 C CA . GLY A 1 188 ? -4.477 -25.875 -8.719 1 98.31 188 GLY A CA 1
ATOM 1513 C C . GLY A 1 188 ? -4.098 -27.344 -8.703 1 98.31 188 GLY A C 1
ATOM 1514 O O . GLY A 1 188 ? -4.801 -28.156 -8.109 1 98.31 188 GLY A O 1
ATOM 1515 N N . MET A 1 189 ? -2.996 -27.688 -9.336 1 98 189 MET A N 1
ATOM 1516 C CA . MET A 1 189 ? -2.5 -29.062 -9.344 1 98 189 MET A CA 1
ATOM 1517 C C . MET A 1 189 ? -2.16 -29.516 -7.934 1 98 189 MET A C 1
ATOM 1519 O O . MET A 1 189 ? -2.408 -30.672 -7.578 1 98 189 MET A O 1
ATOM 1523 N N . GLY A 1 190 ? -1.617 -28.609 -7.133 1 97.81 190 GLY A N 1
ATOM 1524 C CA . GLY A 1 190 ? -1.233 -28.938 -5.773 1 97.81 190 GLY A CA 1
ATOM 1525 C C . GLY A 1 190 ? -2.42 -29.125 -4.848 1 97.81 190 GLY A C 1
ATOM 1526 O O . GLY A 1 190 ? -2.354 -29.891 -3.885 1 97.81 190 GLY A O 1
ATOM 1527 N N . LEU A 1 191 ? -3.543 -28.453 -5.121 1 97.88 191 LEU A N 1
ATOM 1528 C CA . LEU A 1 191 ? -4.656 -28.438 -4.18 1 97.88 191 LEU A CA 1
ATOM 1529 C C . LEU A 1 191 ? -5.852 -29.203 -4.746 1 97.88 191 LEU A C 1
ATOM 1531 O O . LEU A 1 191 ? -6.82 -29.469 -4.031 1 97.88 191 LEU A O 1
ATOM 1535 N N . GLY A 1 192 ? -5.793 -29.547 -5.961 1 97.38 192 GLY A N 1
ATOM 1536 C CA . GLY A 1 192 ? -6.91 -30.219 -6.605 1 97.38 192 GLY A CA 1
ATOM 1537 C C . GLY A 1 192 ? -8.102 -29.312 -6.844 1 97.38 192 GLY A C 1
ATOM 1538 O O . GLY A 1 192 ? -9.25 -29.734 -6.684 1 97.38 192 GLY A O 1
ATOM 1539 N N . ILE A 1 193 ? -7.859 -28.094 -7.082 1 97.88 193 ILE A N 1
ATOM 1540 C CA . ILE A 1 193 ? -8.891 -27.094 -7.371 1 97.88 193 ILE A CA 1
ATOM 1541 C C . ILE A 1 193 ? -8.664 -26.5 -8.766 1 97.88 193 ILE A C 1
ATOM 1543 O O . ILE A 1 193 ? -7.578 -26 -9.062 1 97.88 193 ILE A O 1
ATOM 1547 N N . ASP A 1 194 ? -9.633 -26.484 -9.586 1 97.88 194 ASP A N 1
ATOM 1548 C CA . ASP A 1 194 ? -9.438 -26.109 -10.984 1 97.88 194 ASP A CA 1
ATOM 1549 C C . ASP A 1 194 ? -9.766 -24.641 -11.211 1 97.88 194 ASP A C 1
ATOM 1551 O O . ASP A 1 194 ? -9.375 -24.062 -12.227 1 97.88 194 ASP A O 1
ATOM 1555 N N . TYR A 1 195 ? -10.539 -24.078 -10.305 1 98.62 195 TYR A N 1
ATOM 1556 C CA . TYR A 1 195 ? -10.961 -22.703 -10.523 1 98.62 195 TYR A CA 1
ATOM 1557 C C . TYR A 1 195 ? -10.062 -21.719 -9.773 1 98.62 195 TYR A C 1
ATOM 1559 O O . TYR A 1 195 ? -9.75 -21.938 -8.594 1 98.62 195 TYR A O 1
ATOM 1567 N N . ILE A 1 196 ? -9.641 -20.688 -10.492 1 98.69 196 ILE A N 1
ATOM 1568 C CA . ILE A 1 196 ? -8.812 -19.609 -9.961 1 98.69 196 ILE A CA 1
ATOM 1569 C C . ILE A 1 196 ? -9.547 -18.281 -10.109 1 98.69 196 ILE A C 1
ATOM 1571 O O . ILE A 1 196 ? -10.117 -17.984 -11.164 1 98.69 196 ILE A O 1
ATOM 1575 N N . LEU A 1 197 ? -9.641 -17.531 -9.102 1 98.75 197 LEU A N 1
ATOM 1576 C CA . LEU A 1 197 ? -10.062 -16.141 -9.211 1 98.75 197 LEU A CA 1
ATOM 1577 C C . LEU A 1 197 ? -8.867 -15.195 -9.125 1 98.75 197 LEU A C 1
ATOM 1579 O O . LEU A 1 197 ? -8.32 -14.984 -8.039 1 98.75 197 LEU A O 1
ATOM 1583 N N . PHE A 1 198 ? -8.445 -14.711 -10.297 1 98.75 198 PHE A N 1
ATOM 1584 C CA . PHE A 1 198 ? -7.453 -13.641 -10.305 1 98.75 198 PHE A CA 1
ATOM 1585 C C . PHE A 1 198 ? -8.086 -12.312 -9.906 1 98.75 198 PHE A C 1
ATOM 1587 O O . PHE A 1 198 ? -9.102 -11.906 -10.477 1 98.75 198 PHE A O 1
ATOM 1594 N N . PHE A 1 199 ? -7.555 -11.711 -8.922 1 98.75 199 PHE A N 1
ATOM 1595 C CA . PHE A 1 199 ? -8.039 -10.422 -8.445 1 98.75 199 PHE A CA 1
ATOM 1596 C C . PHE A 1 199 ? -6.957 -9.359 -8.562 1 98.75 199 PHE A C 1
ATOM 1598 O O . PHE A 1 199 ? -6.156 -9.172 -7.648 1 98.75 199 PHE A O 1
ATOM 1605 N N . TYR A 1 200 ? -6.98 -8.578 -9.703 1 98.75 200 TYR A N 1
ATOM 1606 C CA . TYR A 1 200 ? -5.961 -7.582 -10.008 1 98.75 200 TYR A CA 1
ATOM 1607 C C . TYR A 1 200 ? -6.32 -6.23 -9.398 1 98.75 200 TYR A C 1
ATOM 1609 O O . TYR A 1 200 ? -7.48 -5.82 -9.43 1 98.75 200 TYR A O 1
ATOM 1617 N N . GLU A 1 201 ? -5.355 -5.598 -8.898 1 98.69 201 GLU A N 1
ATOM 1618 C CA . GLU A 1 201 ? -5.543 -4.254 -8.359 1 98.69 201 GLU A CA 1
ATOM 1619 C C . GLU A 1 201 ? -4.555 -3.268 -8.977 1 98.69 201 GLU A C 1
ATOM 1621 O O . GLU A 1 201 ? -3.371 -3.574 -9.125 1 98.69 201 GLU A O 1
ATOM 1626 N N . ASP A 1 202 ? -5.066 -2.098 -9.336 1 98.38 202 ASP A N 1
ATOM 1627 C CA . ASP A 1 202 ? -4.246 -0.967 -9.758 1 98.38 202 ASP A CA 1
ATOM 1628 C C . ASP A 1 202 ? -3.533 -0.325 -8.57 1 98.38 202 ASP A C 1
ATOM 1630 O O . ASP A 1 202 ? -4.18 0.216 -7.672 1 98.38 202 ASP A O 1
ATOM 1634 N N . ARG A 1 203 ? -2.273 -0.281 -8.602 1 97.44 203 ARG A N 1
ATOM 1635 C CA . ARG A 1 203 ? -1.506 0.219 -7.465 1 97.44 203 ARG A CA 1
ATOM 1636 C C . ARG A 1 203 ? -1.807 1.691 -7.207 1 97.44 203 ARG A C 1
ATOM 1638 O O . ARG A 1 203 ? -1.819 2.135 -6.055 1 97.44 203 ARG A O 1
ATOM 1645 N N . ASN A 1 204 ? -2.061 2.387 -8.281 1 96.69 204 ASN A N 1
ATOM 1646 C CA . ASN A 1 204 ? -2.211 3.834 -8.195 1 96.69 204 ASN A CA 1
ATOM 1647 C C . ASN A 1 204 ? -3.596 4.223 -7.684 1 96.69 204 ASN A C 1
ATOM 1649 O O . ASN A 1 204 ? -3.729 5.168 -6.902 1 96.69 204 ASN A O 1
ATOM 1653 N N . PHE A 1 205 ? -4.656 3.434 -8.062 1 96.56 205 PHE A N 1
ATOM 1654 C CA . PHE A 1 205 ? -6.012 3.914 -7.824 1 96.56 205 PHE A CA 1
ATOM 1655 C C . PHE A 1 205 ? -6.855 2.844 -7.141 1 96.56 205 PHE A C 1
ATOM 1657 O O . PHE A 1 205 ? -8.047 3.043 -6.902 1 96.56 205 PHE A O 1
ATOM 1664 N N . CYS A 1 206 ? -6.301 1.705 -6.902 1 97.62 206 CYS A N 1
ATOM 1665 C CA . CYS A 1 206 ? -6.914 0.604 -6.164 1 97.62 206 CYS A CA 1
ATOM 1666 C C . CYS A 1 206 ? -8.172 0.111 -6.871 1 97.62 206 CYS A C 1
ATOM 1668 O O . CYS A 1 206 ? -9.117 -0.337 -6.223 1 97.62 206 CYS A O 1
ATOM 1670 N N . LYS A 1 207 ? -8.234 0.334 -8.156 1 97.38 207 LYS A N 1
ATOM 1671 C CA . LYS A 1 207 ? -9.289 -0.293 -8.953 1 97.38 207 LYS A CA 1
ATOM 1672 C C . LYS A 1 207 ? -9.078 -1.803 -9.047 1 97.38 207 LYS A C 1
ATOM 1674 O O . LYS A 1 207 ? -7.957 -2.291 -8.914 1 97.38 207 LYS A O 1
ATOM 1679 N N . LYS A 1 208 ? -10.188 -2.498 -9.297 1 98.31 208 LYS A N 1
ATOM 1680 C CA . LYS A 1 208 ? -10.117 -3.957 -9.273 1 98.31 208 LYS A CA 1
ATOM 1681 C C . LYS A 1 208 ? -10.617 -4.555 -10.586 1 98.31 208 LYS A C 1
ATOM 1683 O O . LYS A 1 208 ? -11.539 -4.023 -11.203 1 98.31 208 LYS A O 1
ATOM 1688 N N . LYS A 1 209 ? -10.016 -5.625 -10.969 1 98 209 LYS A N 1
ATOM 1689 C CA . LYS A 1 209 ? -10.477 -6.496 -12.039 1 98 209 LYS A CA 1
ATOM 1690 C C . LYS A 1 209 ? -10.445 -7.961 -11.617 1 98 209 LYS A C 1
ATOM 1692 O O . LYS A 1 209 ? -9.367 -8.539 -11.453 1 98 209 LYS A O 1
ATOM 1697 N N . PRO A 1 210 ? -11.602 -8.539 -11.367 1 98.38 210 PRO A N 1
ATOM 1698 C CA . PRO A 1 210 ? -11.664 -9.984 -11.148 1 98.38 210 PRO A CA 1
ATOM 1699 C C . PRO A 1 210 ? -11.766 -10.773 -12.445 1 98.38 210 PRO A C 1
ATOM 1701 O O . PRO A 1 210 ? -12.453 -10.352 -13.383 1 98.38 210 PRO A O 1
ATOM 1704 N N . TYR A 1 211 ? -11.047 -11.859 -12.57 1 98.56 211 TYR A N 1
ATOM 1705 C CA . TYR A 1 211 ? -11.156 -12.82 -13.664 1 98.56 211 TYR A CA 1
ATOM 1706 C C . TYR A 1 211 ? -11.281 -14.242 -13.125 1 98.56 211 TYR A C 1
ATOM 1708 O O . TYR A 1 211 ? -10.367 -14.742 -12.469 1 98.56 211 TYR A O 1
ATOM 1716 N N . LEU A 1 212 ? -12.398 -14.852 -13.32 1 98.5 212 LEU A N 1
ATOM 1717 C CA . LEU A 1 212 ? -12.539 -16.281 -13.023 1 98.5 212 LEU A CA 1
ATOM 1718 C C . LEU A 1 212 ? -11.938 -17.125 -14.148 1 98.5 212 LEU A C 1
ATOM 1720 O O . LEU A 1 212 ? -12.305 -16.969 -15.312 1 98.5 212 LEU A O 1
ATOM 1724 N N . TRP A 1 213 ? -10.992 -17.984 -13.805 1 98.06 213 TRP A N 1
ATOM 1725 C CA . TRP A 1 213 ? -10.258 -18.781 -14.781 1 98.06 213 TRP A CA 1
ATOM 1726 C C . TRP A 1 213 ? -10.273 -20.266 -14.422 1 98.06 213 TRP A C 1
ATOM 1728 O O . TRP A 1 213 ? -10.109 -20.625 -13.25 1 98.06 213 TRP A O 1
ATOM 1738 N N . LYS A 1 214 ? -10.516 -21.094 -15.359 1 98.19 214 LYS A N 1
ATOM 1739 C CA . LYS A 1 214 ? -10.492 -22.547 -15.141 1 98.19 214 LYS A CA 1
ATOM 1740 C C . LYS A 1 214 ? -9.234 -23.172 -15.742 1 98.19 214 LYS A C 1
ATOM 1742 O O . LYS A 1 214 ? -8.961 -23 -16.938 1 98.19 214 LYS A O 1
ATOM 1747 N N . ILE A 1 215 ? -8.523 -23.859 -14.977 1 98.06 215 ILE A N 1
ATOM 1748 C CA . ILE A 1 215 ? -7.336 -24.578 -15.422 1 98.06 215 ILE A CA 1
ATOM 1749 C C . ILE A 1 215 ? -7.738 -25.734 -16.328 1 98.06 215 ILE A C 1
ATOM 1751 O O . ILE A 1 215 ? -8.664 -26.484 -16.016 1 98.06 215 ILE A O 1
ATOM 1755 N N . THR A 1 216 ? -7.004 -25.906 -17.406 1 97.5 216 THR A N 1
ATOM 1756 C CA . THR A 1 216 ? -7.301 -27 -18.328 1 97.5 216 THR A CA 1
ATOM 1757 C C . THR A 1 216 ? -6.301 -28.141 -18.156 1 97.5 216 THR A C 1
ATOM 1759 O O . THR A 1 216 ? -5.227 -27.938 -17.594 1 97.5 216 THR A O 1
ATOM 1762 N N . ASP A 1 217 ? -6.707 -29.266 -18.688 1 97.38 217 ASP A N 1
ATOM 1763 C CA . ASP A 1 217 ? -5.805 -30.406 -18.656 1 97.38 217 ASP A CA 1
ATOM 1764 C C . ASP A 1 217 ? -4.562 -30.156 -19.516 1 97.38 217 ASP A C 1
ATOM 1766 O O . ASP A 1 217 ? -3.471 -30.625 -19.188 1 97.38 217 ASP A O 1
ATOM 1770 N N . GLU A 1 218 ? -4.754 -29.453 -20.547 1 97.62 218 GLU A N 1
ATOM 1771 C CA . GLU A 1 218 ? -3.617 -29.109 -21.391 1 97.62 218 GLU A CA 1
ATOM 1772 C C . GLU A 1 218 ? -2.596 -28.266 -20.625 1 97.62 218 GLU A C 1
ATOM 1774 O O . GLU A 1 218 ? -1.388 -28.469 -20.766 1 97.62 218 GLU A O 1
ATOM 1779 N N . MET A 1 219 ? -3.086 -27.344 -19.828 1 97.25 219 MET A N 1
ATOM 1780 C CA . MET A 1 219 ? -2.203 -26.516 -19.031 1 97.25 219 MET A CA 1
ATOM 1781 C C . MET A 1 219 ? -1.469 -27.344 -17.984 1 97.25 219 MET A C 1
ATOM 1783 O O . MET A 1 219 ? -0.271 -27.141 -17.766 1 97.25 219 MET A O 1
ATOM 1787 N N . LYS A 1 220 ? -2.156 -28.219 -17.344 1 98 220 LYS A N 1
ATOM 1788 C CA . LYS A 1 220 ? -1.542 -29.094 -16.359 1 98 220 LYS A CA 1
ATOM 1789 C C . LYS A 1 220 ? -0.424 -29.938 -16.984 1 98 220 LYS A C 1
ATOM 1791 O O . LYS A 1 220 ? 0.65 -30.078 -16.391 1 98 220 LYS A O 1
ATOM 1796 N N . GLN A 1 221 ? -0.717 -30.438 -18.141 1 98.06 221 GLN A N 1
ATOM 1797 C CA . GLN A 1 221 ? 0.275 -31.25 -18.828 1 98.06 221 GLN A CA 1
ATOM 1798 C C . GLN A 1 221 ? 1.509 -30.438 -19.188 1 98.06 221 GLN A C 1
ATOM 1800 O O . GLN A 1 221 ? 2.635 -30.938 -19.109 1 98.06 221 GLN A O 1
ATOM 1805 N N . ALA A 1 222 ? 1.229 -29.25 -19.641 1 97.44 222 ALA A N 1
ATOM 1806 C CA . ALA A 1 222 ? 2.352 -28.375 -19.969 1 97.44 222 ALA A CA 1
ATOM 1807 C C . ALA A 1 222 ? 3.24 -28.141 -18.75 1 97.44 222 ALA A C 1
ATOM 1809 O O . ALA A 1 222 ? 4.469 -28.172 -18.859 1 97.44 222 ALA A O 1
ATOM 1810 N N . VAL A 1 223 ? 2.666 -27.859 -17.625 1 97.88 223 VAL A N 1
ATOM 1811 C CA . VAL A 1 223 ? 3.4 -27.656 -16.391 1 97.88 223 VAL A CA 1
ATOM 1812 C C . VAL A 1 223 ? 4.176 -28.922 -16.031 1 97.88 223 VAL A C 1
ATOM 1814 O O . VAL A 1 223 ? 5.359 -28.859 -15.688 1 97.88 223 VAL A O 1
ATOM 1817 N N . LEU A 1 224 ? 3.555 -30.062 -16.141 1 97.5 224 LEU A N 1
ATOM 1818 C CA . LEU A 1 224 ? 4.184 -31.344 -15.82 1 97.5 224 LEU A CA 1
ATOM 1819 C C . LEU A 1 224 ? 5.398 -31.594 -16.703 1 97.5 224 LEU A C 1
ATOM 1821 O O . LEU A 1 224 ? 6.445 -32.031 -16.234 1 97.5 224 LEU A O 1
ATOM 1825 N N . ASN A 1 225 ? 5.203 -31.375 -17.984 1 97.56 225 ASN A N 1
ATOM 1826 C CA . ASN A 1 225 ? 6.309 -31.547 -18.922 1 97.56 225 ASN A CA 1
ATOM 1827 C C . ASN A 1 225 ? 7.504 -30.688 -18.547 1 97.56 225 ASN A C 1
ATOM 1829 O O . ASN A 1 225 ? 8.648 -31.141 -18.578 1 97.56 225 ASN A O 1
ATOM 1833 N N . LYS A 1 226 ? 7.176 -29.484 -18.266 1 96.88 226 LYS A N 1
ATOM 1834 C CA . LYS A 1 226 ? 8.25 -28.562 -17.891 1 96.88 226 LYS A CA 1
ATOM 1835 C C . LYS A 1 226 ? 8.953 -29.016 -16.625 1 96.88 226 LYS A C 1
ATOM 1837 O O . LYS A 1 226 ? 10.18 -29 -16.547 1 96.88 226 LYS A O 1
ATOM 1842 N N . ILE A 1 227 ? 8.25 -29.391 -15.641 1 96.38 227 ILE A N 1
ATOM 1843 C CA . ILE A 1 227 ? 8.805 -29.875 -14.383 1 96.38 227 ILE A CA 1
ATOM 1844 C C . ILE A 1 227 ? 9.695 -31.094 -14.656 1 96.38 227 ILE A C 1
ATOM 1846 O O . ILE A 1 227 ? 10.797 -31.188 -14.117 1 96.38 227 ILE A O 1
ATOM 1850 N N . ARG A 1 228 ? 9.234 -31.984 -15.461 1 96.31 228 ARG A N 1
ATOM 1851 C CA . ARG A 1 228 ? 10.008 -33.188 -15.812 1 96.31 228 ARG A CA 1
ATOM 1852 C C . ARG A 1 228 ? 11.328 -32.812 -16.469 1 96.31 228 ARG A C 1
ATOM 1854 O O . ARG A 1 228 ? 12.375 -33.344 -16.125 1 96.31 228 ARG A O 1
ATOM 1861 N N . THR A 1 229 ? 11.203 -31.859 -17.344 1 97 229 THR A N 1
ATOM 1862 C CA . THR A 1 229 ? 12.406 -31.422 -18.047 1 97 229 THR A CA 1
ATOM 1863 C C . THR A 1 229 ? 13.422 -30.844 -17.062 1 97 229 THR A C 1
ATOM 1865 O O . THR A 1 229 ? 14.602 -31.203 -17.094 1 97 229 THR A O 1
ATOM 1868 N N . VAL A 1 230 ? 12.969 -29.969 -16.203 1 95.75 230 VAL A N 1
ATOM 1869 C CA . VAL A 1 230 ? 13.852 -29.312 -15.258 1 95.75 230 VAL A CA 1
ATOM 1870 C C . VAL A 1 230 ? 14.398 -30.344 -14.266 1 95.75 230 VAL A C 1
ATOM 1872 O O . VAL A 1 230 ? 15.594 -30.344 -13.961 1 95.75 230 VAL A O 1
ATOM 1875 N N . ASN A 1 231 ? 13.539 -31.219 -13.766 1 94.44 231 ASN A N 1
ATOM 1876 C CA . ASN A 1 231 ? 13.977 -32.25 -12.836 1 94.44 231 ASN A CA 1
ATOM 1877 C C . ASN A 1 231 ? 15.031 -33.156 -13.461 1 94.44 231 ASN A C 1
ATOM 1879 O O . ASN A 1 231 ? 16.016 -33.531 -12.812 1 94.44 231 ASN A O 1
ATOM 1883 N N . ASN A 1 232 ? 14.781 -33.562 -14.641 1 95.56 232 ASN A N 1
ATOM 1884 C CA . ASN A 1 232 ? 15.75 -34.375 -15.352 1 95.56 232 ASN A CA 1
ATOM 1885 C C . ASN A 1 232 ? 17.094 -33.688 -15.516 1 95.56 232 ASN A C 1
ATOM 1887 O O . ASN A 1 232 ? 18.141 -34.281 -15.359 1 95.56 232 ASN A O 1
ATOM 1891 N N . ALA A 1 233 ? 16.984 -32.438 -15.883 1 95.62 233 ALA A N 1
ATOM 1892 C CA . ALA A 1 233 ? 18.188 -31.625 -16.016 1 95.62 233 ALA A CA 1
ATOM 1893 C C . ALA A 1 233 ? 18.969 -31.578 -14.703 1 95.62 233 ALA A C 1
ATOM 1895 O O . ALA A 1 233 ? 20.188 -31.688 -14.695 1 95.62 233 ALA A O 1
ATOM 1896 N N . CYS A 1 234 ? 18.281 -31.344 -13.633 1 92.38 234 CYS A N 1
ATOM 1897 C CA . CYS A 1 234 ? 18.922 -31.281 -12.32 1 92.38 234 CYS A CA 1
ATOM 1898 C C . CYS A 1 234 ? 19.531 -32.625 -11.945 1 92.38 234 CYS A C 1
ATOM 1900 O O . CYS A 1 234 ? 20.594 -32.656 -11.32 1 92.38 234 CYS A O 1
ATOM 1902 N N . LYS A 1 235 ? 18.906 -33.719 -12.266 1 91.88 235 LYS A N 1
ATOM 1903 C CA . LYS A 1 235 ? 19.406 -35.062 -11.977 1 91.88 235 LYS A CA 1
ATOM 1904 C C . LYS A 1 235 ? 20.656 -35.375 -12.781 1 91.88 235 LYS A C 1
ATOM 1906 O O . LYS A 1 235 ? 21.609 -35.969 -12.266 1 91.88 235 LYS A O 1
ATOM 1911 N N . THR A 1 236 ? 20.703 -34.938 -13.992 1 93.81 236 THR A N 1
ATOM 1912 C CA . THR A 1 236 ? 21.797 -35.281 -14.898 1 93.81 236 THR A CA 1
ATOM 1913 C C . THR A 1 236 ? 22.906 -34.219 -14.836 1 93.81 236 THR A C 1
ATOM 1915 O O . THR A 1 236 ? 24.047 -34.5 -15.211 1 93.81 236 THR A O 1
ATOM 1918 N N . GLY A 1 237 ? 22.453 -33 -14.484 1 93 237 GLY A N 1
ATOM 1919 C CA . GLY A 1 237 ? 23.406 -31.875 -14.477 1 93 237 GLY A CA 1
ATOM 1920 C C . GLY A 1 237 ? 23.578 -31.234 -15.836 1 93 237 GLY A C 1
ATOM 1921 O O . GLY A 1 237 ? 24.5 -30.422 -16.031 1 93 237 GLY A O 1
ATOM 1922 N N . ILE A 1 238 ? 22.797 -31.625 -16.734 1 94.25 238 ILE A N 1
ATOM 1923 C CA . ILE A 1 238 ? 22.875 -31.094 -18.094 1 94.25 238 ILE A CA 1
ATOM 1924 C C . ILE A 1 238 ? 21.812 -30 -18.281 1 94.25 238 ILE A C 1
ATOM 1926 O O . ILE A 1 238 ? 20.609 -30.281 -18.203 1 94.25 238 ILE A O 1
ATOM 1930 N N . PRO A 1 239 ? 22.219 -28.797 -18.562 1 96.06 239 PRO A N 1
ATOM 1931 C CA . PRO A 1 239 ? 21.234 -27.719 -18.766 1 96.06 239 PRO A CA 1
ATOM 1932 C C . PRO A 1 239 ? 20.297 -27.984 -19.938 1 96.06 239 PRO A C 1
ATOM 1934 O O . PRO A 1 239 ? 20.75 -28.438 -21 1 96.06 239 PRO A O 1
ATOM 1937 N N . PRO A 1 240 ? 19.031 -27.734 -19.719 1 96.81 240 PRO A N 1
ATOM 1938 C CA . PRO A 1 240 ? 18.109 -27.859 -20.859 1 96.81 240 PRO A CA 1
ATOM 1939 C C . PRO A 1 240 ? 18.281 -26.75 -21.891 1 96.81 240 PRO A C 1
ATOM 1941 O O . PRO A 1 240 ? 19.094 -25.844 -21.688 1 96.81 240 PRO A O 1
ATOM 1944 N N . GLU A 1 241 ? 17.531 -26.906 -22.953 1 94.75 241 GLU A N 1
ATOM 1945 C CA . GLU A 1 241 ? 17.578 -25.891 -24 1 94.75 241 GLU A CA 1
ATOM 1946 C C . GLU A 1 241 ? 17.031 -24.547 -23.5 1 94.75 241 GLU A C 1
ATOM 1948 O O . GLU A 1 241 ? 16.094 -24.531 -22.703 1 94.75 241 GLU A O 1
ATOM 1953 N N . LYS A 1 242 ? 17.656 -23.484 -23.984 1 95.12 242 LYS A N 1
ATOM 1954 C CA . LYS A 1 242 ? 17.188 -22.172 -23.609 1 95.12 242 LYS A CA 1
ATOM 1955 C C . LYS A 1 242 ? 15.977 -21.75 -24.453 1 95.12 242 LYS A C 1
ATOM 1957 O O . LYS A 1 242 ? 15.742 -22.312 -25.531 1 95.12 242 LYS A O 1
ATOM 1962 N N . ASP A 1 243 ? 15.188 -20.922 -23.875 1 94.38 243 ASP A N 1
ATOM 1963 C CA . ASP A 1 243 ? 14.109 -20.234 -24.578 1 94.38 243 ASP A CA 1
ATOM 1964 C C . ASP A 1 243 ? 14.484 -18.781 -24.859 1 94.38 243 ASP A C 1
ATOM 1966 O O . ASP A 1 243 ? 14.32 -17.922 -24 1 94.38 243 ASP A O 1
ATOM 1970 N N . ASP A 1 244 ? 14.82 -18.422 -26.078 1 90.75 244 ASP A N 1
ATOM 1971 C CA . ASP A 1 244 ? 15.367 -17.125 -26.438 1 90.75 244 ASP A CA 1
ATOM 1972 C C . ASP A 1 244 ? 14.328 -16.016 -26.25 1 90.75 244 ASP A C 1
ATOM 1974 O O . ASP A 1 244 ? 14.688 -14.859 -26.047 1 90.75 244 ASP A O 1
ATOM 1978 N N . SER A 1 245 ? 13.125 -16.422 -26.328 1 90.62 245 SER A N 1
ATOM 1979 C CA . SER A 1 245 ? 12.062 -15.43 -26.203 1 90.62 245 SER A CA 1
ATOM 1980 C C . SER A 1 245 ? 11.969 -14.898 -24.781 1 90.62 245 SER A C 1
ATOM 1982 O O . SER A 1 245 ? 11.328 -13.875 -24.531 1 90.62 245 SER A O 1
ATOM 1984 N N . LYS A 1 246 ? 12.617 -15.492 -23.812 1 89.75 246 LYS A N 1
ATOM 1985 C CA . LYS A 1 246 ? 12.5 -15.125 -22.406 1 89.75 246 LYS A CA 1
ATOM 1986 C C . LYS A 1 246 ? 13.82 -14.602 -21.859 1 89.75 246 LYS A C 1
ATOM 1988 O O . LYS A 1 246 ? 14 -14.5 -20.641 1 89.75 246 LYS A O 1
ATOM 1993 N N . CYS A 1 247 ? 14.703 -14.102 -22.672 1 88.25 247 CYS A N 1
ATOM 1994 C CA . CYS A 1 247 ? 16.078 -13.852 -22.25 1 88.25 247 CYS A CA 1
ATOM 1995 C C . CYS A 1 247 ? 16.281 -12.391 -21.875 1 88.25 247 CYS A C 1
ATOM 1997 O O . CYS A 1 247 ? 17.266 -12.047 -21.219 1 88.25 247 CYS A O 1
ATOM 1999 N N . THR A 1 248 ? 15.383 -11.547 -22.219 1 84.75 248 THR A N 1
ATOM 2000 C CA . THR A 1 248 ? 15.609 -10.109 -22.156 1 84.75 248 THR A CA 1
ATOM 2001 C C . THR A 1 248 ? 16.016 -9.68 -20.75 1 84.75 248 THR A C 1
ATOM 2003 O O . THR A 1 248 ? 16.984 -8.93 -20.578 1 84.75 248 THR A O 1
ATOM 2006 N N . TYR A 1 249 ? 15.414 -10.156 -19.703 1 81.56 249 TYR A N 1
ATOM 2007 C CA . TYR A 1 249 ? 15.695 -9.719 -18.328 1 81.56 249 TYR A CA 1
ATOM 2008 C C . TYR A 1 249 ? 16.188 -10.891 -17.484 1 81.56 249 TYR A C 1
ATOM 2010 O O . TYR A 1 249 ? 16.109 -10.844 -16.25 1 81.56 249 TYR A O 1
ATOM 2018 N N . CYS A 1 250 ? 16.672 -11.867 -18.141 1 88.88 250 CYS A N 1
ATOM 2019 C CA . CYS A 1 250 ? 17.094 -13.062 -17.422 1 88.88 250 CYS A CA 1
ATOM 2020 C C . CYS A 1 250 ? 18.391 -12.805 -16.656 1 88.88 250 CYS A C 1
ATOM 2022 O O . CYS A 1 250 ? 19.375 -12.359 -17.234 1 88.88 250 CYS A O 1
ATOM 2024 N N . ARG A 1 251 ? 18.391 -13.125 -15.43 1 84.38 251 ARG A N 1
ATOM 2025 C CA . ARG A 1 251 ? 19.547 -12.875 -14.57 1 84.38 251 ARG A CA 1
ATOM 2026 C C . ARG A 1 251 ? 20.672 -13.875 -14.852 1 84.38 251 ARG A C 1
ATOM 2028 O O . ARG A 1 251 ? 21.797 -13.695 -14.383 1 84.38 251 ARG A O 1
ATOM 2035 N N . TYR A 1 252 ? 20.391 -14.859 -15.633 1 90.56 252 TYR A N 1
ATOM 2036 C CA . TYR A 1 252 ? 21.375 -15.914 -15.891 1 90.56 252 TYR A CA 1
ATOM 2037 C C . TYR A 1 252 ? 21.922 -15.82 -17.312 1 90.56 252 TYR A C 1
ATOM 2039 O O . TYR A 1 252 ? 22.406 -16.812 -17.859 1 90.56 252 TYR A O 1
ATOM 2047 N N . LYS A 1 253 ? 21.75 -14.625 -17.891 1 90 253 LYS A N 1
ATOM 2048 C CA . LYS A 1 253 ? 22.172 -14.438 -19.281 1 90 253 LYS A CA 1
ATOM 2049 C C . LYS A 1 253 ? 23.641 -14.836 -19.469 1 90 253 LYS A C 1
ATOM 2051 O O . LYS A 1 253 ? 23.984 -15.531 -20.422 1 90 253 LYS A O 1
ATOM 2056 N N . ASN A 1 254 ? 24.469 -14.406 -18.531 1 89.88 254 ASN A N 1
ATOM 2057 C CA . ASN A 1 254 ? 25.891 -14.703 -18.641 1 89.88 254 ASN A CA 1
ATOM 2058 C C . ASN A 1 254 ? 26.172 -16.188 -18.469 1 89.88 254 ASN A C 1
ATOM 2060 O O . ASN A 1 254 ? 26.953 -16.766 -19.219 1 89.88 254 ASN A O 1
ATOM 2064 N N . GLU A 1 255 ? 25.594 -16.766 -17.484 1 91.5 255 GLU A N 1
ATOM 2065 C CA . GLU A 1 255 ? 25.766 -18.188 -17.266 1 91.5 255 GLU A CA 1
ATOM 2066 C C . GLU A 1 255 ? 25.219 -19 -18.438 1 91.5 255 GLU A C 1
ATOM 2068 O O . GLU A 1 255 ? 25.812 -20 -18.844 1 91.5 255 GLU A O 1
ATOM 2073 N N . CYS A 1 256 ? 24.141 -18.531 -18.984 1 94.44 256 CYS A N 1
ATOM 2074 C CA . CYS A 1 256 ? 23.516 -19.172 -20.125 1 94.44 256 CYS A CA 1
ATOM 2075 C C . CYS A 1 256 ? 24.453 -19.141 -21.344 1 94.44 256 CYS A C 1
ATOM 2077 O O . CYS A 1 256 ? 24.531 -20.125 -22.078 1 94.44 256 CYS A O 1
ATOM 2079 N N . ALA A 1 257 ? 25.125 -18.031 -21.516 1 94.06 257 ALA A N 1
ATOM 2080 C CA . ALA A 1 257 ? 26.078 -17.891 -22.609 1 94.06 257 ALA A CA 1
ATOM 2081 C C . ALA A 1 257 ? 27.234 -18.875 -22.469 1 94.06 257 ALA A C 1
ATOM 2083 O O . ALA A 1 257 ? 27.75 -19.391 -23.469 1 94.06 257 ALA A O 1
ATOM 2084 N N . LEU A 1 258 ? 27.625 -19.125 -21.297 1 94.69 258 LEU A N 1
ATOM 2085 C CA . LEU A 1 258 ? 28.688 -20.094 -21.062 1 94.69 258 LEU A CA 1
ATOM 2086 C C . LEU A 1 258 ? 28.25 -21.5 -21.484 1 94.69 258 LEU A C 1
ATOM 2088 O O . LEU A 1 258 ? 29.062 -22.281 -21.984 1 94.69 258 LEU A O 1
ATOM 2092 N N . VAL A 1 259 ? 27.047 -21.844 -21.266 1 94.81 259 VAL A N 1
ATOM 2093 C CA . VAL A 1 259 ? 26.516 -23.141 -21.688 1 94.81 259 VAL A CA 1
ATOM 2094 C C . VAL A 1 259 ? 26.562 -23.234 -23.203 1 94.81 259 VAL A C 1
ATOM 2096 O O . VAL A 1 259 ? 27.016 -24.25 -23.75 1 94.81 259 VAL A O 1
ATOM 2099 N N . ASP A 1 260 ? 26.141 -22.188 -23.859 1 94.19 260 ASP A N 1
ATOM 2100 C CA . ASP A 1 260 ? 26.125 -22.172 -25.312 1 94.19 260 ASP A CA 1
ATOM 2101 C C . ASP A 1 260 ? 27.531 -22.312 -25.891 1 94.19 260 ASP A C 1
ATOM 2103 O O . ASP A 1 260 ? 27.719 -22.891 -26.969 1 94.19 260 ASP A O 1
ATOM 2107 N N . ALA A 1 261 ? 28.469 -21.812 -25.125 1 94.88 261 ALA A N 1
ATOM 2108 C CA . ALA A 1 261 ? 29.859 -21.844 -25.562 1 94.88 261 ALA A CA 1
ATOM 2109 C C . ALA A 1 261 ? 30.516 -23.156 -25.172 1 94.88 261 ALA A C 1
ATOM 2111 O O . ALA A 1 261 ? 31.688 -23.406 -25.5 1 94.88 261 ALA A O 1
ATOM 2112 N N . GLY A 1 262 ? 29.859 -23.984 -24.5 1 92.94 262 GLY A N 1
ATOM 2113 C CA . GLY A 1 262 ? 30.438 -25.234 -24.047 1 92.94 262 GLY A CA 1
ATOM 2114 C C . GLY A 1 262 ? 31.438 -25.062 -22.922 1 92.94 262 GLY A C 1
ATOM 2115 O O . GLY A 1 262 ? 32.312 -25.922 -22.719 1 92.94 262 GLY A O 1
ATOM 2116 N N . LYS A 1 263 ? 31.344 -23.953 -22.219 1 93.88 263 LYS A N 1
ATOM 2117 C CA . LYS A 1 263 ? 32.312 -23.625 -21.188 1 93.88 263 LYS A CA 1
ATOM 2118 C C . LYS A 1 263 ? 31.688 -23.656 -19.797 1 93.88 263 LYS A C 1
ATOM 2120 O O . LYS A 1 263 ? 32.375 -23.375 -18.797 1 93.88 263 LYS A O 1
ATOM 2125 N N . TRP A 1 264 ? 30.406 -23.922 -19.75 1 94.31 264 TRP A N 1
ATOM 2126 C CA . TRP A 1 264 ? 29.719 -23.922 -18.453 1 94.31 264 TRP A CA 1
ATOM 2127 C C . TRP A 1 264 ? 30.125 -25.141 -17.625 1 94.31 264 TRP A C 1
ATOM 2129 O O . TRP A 1 264 ? 30.188 -26.266 -18.156 1 94.31 264 TRP A O 1
ATOM 2139 N N . VAL A 1 265 ? 30.438 -24.891 -16.328 1 90.62 265 VAL A N 1
ATOM 2140 C CA . VAL A 1 265 ? 30.781 -25.953 -15.383 1 90.62 265 VAL A CA 1
ATOM 2141 C C . VAL A 1 265 ? 29.734 -25.984 -14.258 1 90.62 265 VAL A C 1
ATOM 2143 O O . VAL A 1 265 ? 29.422 -24.969 -13.656 1 90.62 265 VAL A O 1
ATOM 2146 N N . HIS A 1 266 ? 29.156 -27.125 -14.094 1 90.31 266 HIS A N 1
ATOM 2147 C CA . HIS A 1 266 ? 28.203 -27.297 -13.016 1 90.31 266 HIS A CA 1
ATOM 2148 C C . HIS A 1 266 ? 28.844 -27 -11.656 1 90.31 266 HIS A C 1
ATOM 2150 O O . HIS A 1 266 ? 29.891 -27.562 -11.336 1 90.31 266 HIS A O 1
ATOM 2156 N N . PRO A 1 267 ? 28.266 -26.141 -10.961 1 84.75 267 PRO A N 1
ATOM 2157 C CA . PRO A 1 267 ? 28.891 -25.781 -9.68 1 84.75 267 PRO A CA 1
ATOM 2158 C C . PRO A 1 267 ? 28.922 -26.969 -8.703 1 84.75 267 PRO A C 1
ATOM 2160 O O . PRO A 1 267 ? 29.875 -27.109 -7.934 1 84.75 267 PRO A O 1
ATOM 2163 N N . ASN A 1 268 ? 27.922 -27.766 -8.656 1 80.31 268 ASN A N 1
ATOM 2164 C CA . ASN A 1 268 ? 27.812 -28.969 -7.84 1 80.31 268 ASN A CA 1
ATOM 2165 C C . ASN A 1 268 ? 27.312 -30.156 -8.664 1 80.31 268 ASN A C 1
ATOM 2167 O O . ASN A 1 268 ? 26.141 -30.516 -8.602 1 80.31 268 ASN A O 1
ATOM 2171 N N . PRO A 1 269 ? 28.219 -30.734 -9.469 1 78 269 PRO A N 1
ATOM 2172 C CA . PRO A 1 269 ? 27.797 -31.781 -10.383 1 78 269 PRO A CA 1
ATOM 2173 C C . PRO A 1 269 ? 27.25 -33 -9.648 1 78 269 PRO A C 1
ATOM 2175 O O . PRO A 1 269 ? 27.75 -33.375 -8.586 1 78 269 PRO A O 1
ATOM 2178 N N . PRO A 1 270 ? 26.109 -33.375 -10.141 1 75.5 270 PRO A N 1
ATOM 2179 C CA . PRO A 1 270 ? 25.547 -34.594 -9.539 1 75.5 270 PRO A CA 1
ATOM 2180 C C . PRO A 1 270 ? 26.5 -35.781 -9.609 1 75.5 270 PRO A C 1
ATOM 2182 O O . PRO A 1 270 ? 27.312 -35.875 -10.523 1 75.5 270 PRO A O 1
ATOM 2185 N N . GLU A 1 271 ? 26.828 -36.5 -8.469 1 63.88 271 GLU A N 1
ATOM 2186 C CA . GLU A 1 271 ? 27.734 -37.625 -8.375 1 63.88 271 GLU A CA 1
ATOM 2187 C C . GLU A 1 271 ? 27.391 -38.688 -9.422 1 63.88 271 GLU A C 1
ATOM 2189 O O . GLU A 1 271 ? 26.219 -39.031 -9.617 1 63.88 271 GLU A O 1
ATOM 2194 N N . LYS A 1 272 ? 28.172 -38.812 -10.516 1 56.44 272 LYS A N 1
ATOM 2195 C CA . LYS A 1 272 ? 28.031 -39.938 -11.438 1 56.44 272 LYS A CA 1
ATOM 2196 C C . LYS A 1 272 ? 27.719 -41.25 -10.68 1 56.44 272 LYS A C 1
ATOM 2198 O O . LYS A 1 272 ? 28.281 -41.469 -9.602 1 56.44 272 LYS A O 1
ATOM 2203 N N . PRO A 1 273 ? 26.609 -41.938 -11.055 1 46 273 PRO A N 1
ATOM 2204 C CA . PRO A 1 273 ? 26.516 -43.219 -10.367 1 46 273 PRO A CA 1
ATOM 2205 C C . PRO A 1 273 ? 27.828 -44 -10.398 1 46 273 PRO A C 1
ATOM 2207 O O . PRO A 1 273 ? 28.453 -44.125 -11.461 1 46 273 PRO A O 1
ATOM 2210 N N . GLN A 1 274 ? 28.688 -43.875 -9.43 1 38.94 274 GLN A N 1
ATOM 2211 C CA . GLN A 1 274 ? 29.859 -44.719 -9.336 1 38.94 274 GLN A CA 1
ATOM 2212 C C . GLN A 1 274 ? 29.531 -46.156 -9.781 1 38.94 274 GLN A C 1
ATOM 2214 O O . GLN A 1 274 ? 28.531 -46.719 -9.352 1 38.94 274 GLN A O 1
ATOM 2219 N N . THR A 1 275 ? 29.844 -46.562 -11.008 1 36.91 275 THR A N 1
ATOM 2220 C CA . THR A 1 275 ? 29.938 -48 -11.227 1 36.91 275 THR A CA 1
ATOM 2221 C C . THR A 1 275 ? 30.547 -48.719 -10.016 1 36.91 275 THR A C 1
ATOM 2223 O O . THR A 1 275 ? 31.438 -48.156 -9.367 1 36.91 275 THR A O 1
ATOM 2226 N N . ALA A 1 276 ? 29.844 -49.75 -9.516 1 31.47 276 ALA A N 1
ATOM 2227 C CA . ALA A 1 276 ? 30.281 -50.625 -8.43 1 31.47 276 ALA A CA 1
ATOM 2228 C C . ALA A 1 276 ? 31.734 -51.062 -8.609 1 31.47 276 ALA A C 1
ATOM 2230 O O . ALA A 1 276 ? 32.062 -51.781 -9.547 1 31.47 276 ALA A O 1
ATOM 2231 N N . LYS A 1 277 ? 32.656 -50.156 -8.57 1 34.69 277 LYS A N 1
ATOM 2232 C CA . LYS A 1 277 ? 33.969 -50.75 -8.391 1 34.69 277 LYS A CA 1
ATOM 2233 C C . LYS A 1 277 ? 33.938 -51.875 -7.359 1 34.69 277 LYS A C 1
ATOM 2235 O O . LYS A 1 277 ? 33.312 -51.719 -6.297 1 34.69 277 LYS A O 1
ATOM 2240 N N . LYS A 1 278 ? 34.062 -53.219 -7.891 1 30.84 278 LYS A N 1
ATOM 2241 C CA . LYS A 1 278 ? 34.375 -54.375 -7.078 1 30.84 278 LYS A CA 1
ATOM 2242 C C . LYS A 1 278 ? 35.375 -54.031 -5.969 1 30.84 278 LYS A C 1
ATOM 2244 O O . LYS A 1 278 ? 36.5 -53.625 -6.246 1 30.84 278 LYS A O 1
ATOM 2249 N N . ASP A 1 279 ? 34.906 -53.438 -4.977 1 30.97 279 ASP A N 1
ATOM 2250 C CA . ASP A 1 279 ? 35.656 -53.188 -3.758 1 30.97 279 ASP A CA 1
ATOM 2251 C C . ASP A 1 279 ? 36.469 -54.406 -3.344 1 30.97 279 ASP A C 1
ATOM 2253 O O . ASP A 1 279 ? 35.875 -55.438 -2.938 1 30.97 279 ASP A O 1
ATOM 2257 N N . THR A 1 280 ? 37.344 -54.812 -4.324 1 28.3 280 THR A N 1
ATOM 2258 C CA . THR A 1 280 ? 38.281 -55.781 -3.713 1 28.3 280 THR A CA 1
ATOM 2259 C C . THR A 1 280 ? 38.875 -55.188 -2.439 1 28.3 280 THR A C 1
ATOM 2261 O O . THR A 1 280 ? 39.719 -54.281 -2.5 1 28.3 280 THR A O 1
ATOM 2264 N N . ASN A 1 281 ? 38.062 -54.875 -1.57 1 27.48 281 ASN A N 1
ATOM 2265 C CA . ASN A 1 281 ? 38.375 -54.344 -0.25 1 27.48 281 ASN A CA 1
ATOM 2266 C C . ASN A 1 281 ? 39.5 -55.125 0.418 1 27.48 281 ASN A C 1
ATOM 2268 O O . ASN A 1 281 ? 39.312 -56.25 0.843 1 27.48 281 ASN A O 1
ATOM 2272 N N . ARG A 1 282 ? 40.719 -55.219 -0.341 1 24.95 282 ARG A N 1
ATOM 2273 C CA . ARG A 1 282 ? 41.531 -55.875 0.656 1 24.95 282 ARG A CA 1
ATOM 2274 C C . ARG A 1 282 ? 41.438 -55.188 2.008 1 24.95 282 ARG A C 1
ATOM 2276 O O . ARG A 1 282 ? 41.562 -53.969 2.094 1 24.95 282 ARG A O 1
ATOM 2283 N N . LYS A 1 283 ? 40.812 -55.812 2.986 1 22.66 283 LYS A N 1
ATOM 2284 C CA . LYS A 1 283 ? 40.594 -55.625 4.41 1 22.66 283 LYS A CA 1
ATOM 2285 C C . LYS A 1 283 ? 41.844 -55.125 5.105 1 22.66 283 LYS A C 1
ATOM 2287 O O . LYS A 1 283 ? 42.75 -55.906 5.414 1 22.66 283 LYS A O 1
ATOM 2292 N N . LYS A 1 284 ? 42.625 -54.031 4.531 1 22.84 284 LYS A N 1
ATOM 2293 C CA . LYS A 1 284 ? 43.656 -53.781 5.527 1 22.84 284 LYS A CA 1
ATOM 2294 C C . LYS A 1 284 ? 43.062 -53.469 6.887 1 22.84 284 LYS A C 1
ATOM 2296 O O . LYS A 1 284 ? 42.031 -52.75 6.969 1 22.84 284 LYS A O 1
ATOM 2301 N N . ALA A 1 285 ? 43.594 -54.031 7.953 1 20.88 285 ALA A N 1
ATOM 2302 C CA . ALA A 1 285 ? 43.469 -54.219 9.398 1 20.88 285 ALA A CA 1
ATOM 2303 C C . ALA A 1 285 ? 43.312 -52.875 10.109 1 20.88 285 ALA A C 1
ATOM 2305 O O . ALA A 1 285 ? 43.688 -51.844 9.562 1 20.88 285 ALA A O 1
ATOM 2306 N N . ASN A 1 286 ? 43.094 -52.812 11.562 1 19.97 286 ASN A N 1
ATOM 2307 C CA . ASN A 1 286 ? 42.344 -52.312 12.703 1 19.97 286 ASN A CA 1
ATOM 2308 C C . ASN A 1 286 ? 42.906 -50.938 13.156 1 19.97 286 ASN A C 1
ATOM 2310 O O . ASN A 1 286 ? 42.281 -50.25 13.969 1 19.97 286 ASN A O 1
ATOM 2314 N N . LYS A 1 287 ? 44.031 -50.344 12.727 1 21.5 287 LYS A N 1
ATOM 2315 C CA . LYS A 1 287 ? 44.656 -49.812 13.945 1 21.5 287 LYS A CA 1
ATOM 2316 C C . LYS A 1 287 ? 43.938 -48.562 14.398 1 21.5 287 LYS A C 1
ATOM 2318 O O . LYS A 1 287 ? 43.688 -47.656 13.594 1 21.5 287 LYS A O 1
ATOM 2323 N N . SER A 1 288 ? 43.219 -48.5 15.672 1 20.38 288 SER A N 1
ATOM 2324 C CA . SER A 1 288 ? 42.25 -47.75 16.453 1 20.38 288 SER A CA 1
ATOM 2325 C C . SER A 1 288 ? 42.812 -46.375 16.844 1 20.38 288 SER A C 1
ATOM 2327 O O . SER A 1 288 ? 42.062 -45.531 17.328 1 20.38 288 SER A O 1
ATOM 2329 N N . THR A 1 289 ? 43.938 -45.875 16.438 1 20.86 289 THR A N 1
ATOM 2330 C CA . THR A 1 289 ? 44.375 -45 17.531 1 20.86 289 THR A CA 1
ATOM 2331 C C . THR A 1 289 ? 43.469 -43.781 17.641 1 20.86 289 THR A C 1
ATOM 2333 O O . THR A 1 289 ? 42.781 -43.438 16.688 1 20.86 289 THR A O 1
ATOM 2336 N N . GLY A 1 290 ? 43.406 -43.125 18.828 1 18.14 290 GLY A N 1
ATOM 2337 C CA . GLY A 1 290 ? 42.719 -42.375 19.859 1 18.14 290 GLY A CA 1
ATOM 2338 C C . GLY A 1 290 ? 42.625 -40.875 19.562 1 18.14 290 GLY A C 1
ATOM 2339 O O . GLY A 1 290 ? 41.938 -40.156 20.281 1 18.14 290 GLY A O 1
ATOM 2340 N N . LYS A 1 291 ? 43.406 -40.25 18.672 1 21.77 291 LYS A N 1
ATOM 2341 C CA . LYS A 1 291 ? 43.656 -38.844 19.078 1 21.77 291 LYS A CA 1
ATOM 2342 C C . LYS A 1 291 ? 42.406 -38 18.922 1 21.77 291 LYS A C 1
ATOM 2344 O O . LYS A 1 291 ? 41.625 -38.188 17.969 1 21.77 291 LYS A O 1
ATOM 2349 N N . LYS A 1 292 ? 42.062 -37.25 19.969 1 19.81 292 LYS A N 1
ATOM 2350 C CA . LYS A 1 292 ? 41.031 -36.344 20.484 1 19.81 292 LYS A CA 1
ATOM 2351 C C . LYS A 1 292 ? 40.906 -35.094 19.609 1 19.81 292 LYS A C 1
ATOM 2353 O O . LYS A 1 292 ? 41.844 -34.312 19.531 1 19.81 292 LYS A O 1
ATOM 2358 N N . LYS A 1 293 ? 40.625 -35.156 18.375 1 22.55 293 LYS A N 1
ATOM 2359 C CA . LYS A 1 293 ? 40.562 -33.906 17.625 1 22.55 293 LYS A CA 1
ATOM 2360 C C . LYS A 1 293 ? 39.562 -32.938 18.266 1 22.55 293 LYS A C 1
ATOM 2362 O O . LYS A 1 293 ? 38.406 -33.25 18.453 1 22.55 293 LYS A O 1
ATOM 2367 N N . LYS A 1 294 ? 40 -32.125 19.203 1 22.97 294 LYS A N 1
ATOM 2368 C CA . LYS A 1 294 ? 39.25 -31.047 19.828 1 22.97 294 LYS A CA 1
ATOM 2369 C C . LYS A 1 294 ? 38.625 -30.156 18.781 1 22.97 294 LYS A C 1
ATOM 2371 O O . LYS A 1 294 ? 39.312 -29.5 18 1 22.97 294 LYS A O 1
ATOM 2376 N N . ALA A 1 295 ? 37.688 -30.656 18.078 1 21.31 295 ALA A N 1
ATOM 2377 C CA . ALA A 1 295 ? 36.969 -29.906 17.047 1 21.31 295 ALA A CA 1
ATOM 2378 C C . ALA A 1 295 ? 36.438 -28.578 17.594 1 21.31 295 ALA A C 1
ATOM 2380 O O . ALA A 1 295 ? 35.594 -28.578 18.484 1 21.31 295 ALA A O 1
ATOM 2381 N N . SER A 1 296 ? 37.281 -27.625 17.781 1 21.02 296 SER A N 1
ATOM 2382 C CA . SER A 1 296 ? 37 -26.297 18.344 1 21.02 296 SER A CA 1
ATOM 2383 C C . SER A 1 296 ? 35.906 -25.578 17.562 1 21.02 296 SER A C 1
ATOM 2385 O O . SER A 1 296 ? 35.625 -24.406 17.797 1 21.02 296 SER A O 1
ATOM 2387 N N . THR A 1 297 ? 35.156 -26.281 16.703 1 22.41 297 THR A N 1
ATOM 2388 C CA . THR A 1 297 ? 34.438 -25.375 15.836 1 22.41 297 THR A CA 1
ATOM 2389 C C . THR A 1 297 ? 33.469 -24.516 16.641 1 22.41 297 THR A C 1
ATOM 2391 O O . THR A 1 297 ? 32.719 -25.031 17.484 1 22.41 297 THR A O 1
ATOM 2394 N N . GLY A 1 298 ? 33.812 -23.25 16.938 1 21.75 298 GLY A N 1
ATOM 2395 C CA . GLY A 1 298 ? 33.156 -22.156 17.625 1 21.75 298 GLY A CA 1
ATOM 2396 C C . GLY A 1 298 ? 31.75 -21.875 17.078 1 21.75 298 GLY A C 1
ATOM 2397 O O . GLY A 1 298 ? 31.609 -21.422 15.938 1 21.75 298 GLY A O 1
ATOM 2398 N N . GLN A 1 299 ? 30.828 -22.828 17.25 1 22.62 299 GLN A N 1
ATOM 2399 C CA . GLN A 1 299 ? 29.422 -22.766 16.859 1 22.62 299 GLN A CA 1
ATOM 2400 C C . GLN A 1 299 ? 28.75 -21.5 17.391 1 22.62 299 GLN A C 1
ATOM 2402 O O . GLN A 1 299 ? 28.688 -21.297 18.594 1 22.62 299 GLN A O 1
ATOM 2407 N N . ASN A 1 300 ? 29.047 -20.344 16.75 1 23.31 300 ASN A N 1
ATOM 2408 C CA . ASN A 1 300 ? 28.328 -19.125 17.109 1 23.31 300 ASN A CA 1
ATOM 2409 C C . ASN A 1 300 ? 26.828 -19.344 17.156 1 23.31 300 ASN A C 1
ATOM 2411 O O . ASN A 1 300 ? 26.188 -19.531 16.125 1 23.31 300 ASN A O 1
ATOM 2415 N N . THR A 1 301 ? 26.391 -20.25 17.984 1 23.5 301 THR A N 1
ATOM 2416 C CA . THR A 1 301 ? 24.984 -20.578 18.219 1 23.5 301 THR A CA 1
ATOM 2417 C C . THR A 1 301 ? 24.188 -19.312 18.547 1 23.5 301 THR A C 1
ATOM 2419 O O . THR A 1 301 ? 24.406 -18.703 19.609 1 23.5 301 THR A O 1
ATOM 2422 N N . ALA A 1 302 ? 24 -18.438 17.594 1 25.08 302 ALA A N 1
ATOM 2423 C CA . ALA A 1 302 ? 23.016 -17.406 17.859 1 25.08 302 ALA A CA 1
ATOM 2424 C C . ALA A 1 302 ? 21.797 -17.969 18.562 1 25.08 302 ALA A C 1
ATOM 2426 O O . ALA A 1 302 ? 21.156 -18.906 18.062 1 25.08 302 ALA A O 1
ATOM 2427 N N . LEU A 1 303 ? 21.828 -18.062 19.828 1 23.86 303 LEU A N 1
ATOM 2428 C CA . LEU A 1 303 ? 20.844 -18.547 20.797 1 23.86 303 LEU A CA 1
ATOM 2429 C C . LEU A 1 303 ? 19.453 -18 20.469 1 23.86 303 LEU A C 1
ATOM 2431 O O . LEU A 1 303 ? 19.234 -16.797 20.469 1 23.86 303 LEU A O 1
ATOM 2435 N N . ARG A 1 304 ? 18.828 -18.547 19.516 1 25.47 304 ARG A N 1
ATOM 2436 C CA . ARG A 1 304 ? 17.406 -18.359 19.266 1 25.47 304 ARG A CA 1
ATOM 2437 C C . ARG A 1 304 ? 16.578 -18.734 20.484 1 25.47 304 ARG A C 1
ATOM 2439 O O . ARG A 1 304 ? 16.578 -19.891 20.906 1 25.47 304 ARG A O 1
ATOM 2446 N N . ALA A 1 305 ? 16.672 -17.875 21.516 1 26.86 305 ALA A N 1
ATOM 2447 C CA . ALA A 1 305 ? 15.977 -18.156 22.766 1 26.86 305 ALA A CA 1
ATOM 2448 C C . ALA A 1 305 ? 14.477 -18.328 22.531 1 26.86 305 ALA A C 1
ATOM 2450 O O . ALA A 1 305 ? 13.859 -17.531 21.812 1 26.86 305 ALA A O 1
ATOM 2451 N N . VAL A 1 306 ? 14.039 -19.516 22.5 1 28.5 306 VAL A N 1
ATOM 2452 C CA . VAL A 1 306 ? 12.656 -19.984 22.438 1 28.5 306 VAL A CA 1
ATOM 2453 C C . VAL A 1 306 ? 11.914 -19.562 23.703 1 28.5 306 VAL A C 1
ATOM 2455 O O . VAL A 1 306 ? 12.406 -19.797 24.812 1 28.5 306 VAL A O 1
ATOM 2458 N N . CYS A 1 307 ? 11.289 -18.453 23.625 1 30.45 307 CYS A N 1
ATOM 2459 C CA . CYS A 1 307 ? 10.5 -18.109 24.812 1 30.45 307 CYS A CA 1
ATOM 2460 C C . CYS A 1 307 ? 9.609 -19.266 25.234 1 30.45 307 CYS A C 1
ATOM 2462 O O . CYS A 1 307 ? 8.836 -19.781 24.422 1 30.45 307 CYS A O 1
ATOM 2464 N N . GLY A 1 308 ? 10.133 -20.234 25.969 1 27.38 308 GLY A N 1
ATOM 2465 C CA . GLY A 1 308 ? 9.312 -21.281 26.562 1 27.38 308 GLY A CA 1
ATOM 2466 C C . GLY A 1 308 ? 7.988 -20.781 27.094 1 27.38 308 GLY A C 1
ATOM 2467 O O . GLY A 1 308 ? 7.605 -19.641 26.844 1 27.38 308 GLY A O 1
ATOM 2468 N N . ASN A 1 309 ? 7.645 -21.234 28.391 1 30 309 ASN A N 1
ATOM 2469 C CA . ASN A 1 309 ? 6.434 -21.078 29.188 1 30 309 ASN A CA 1
ATOM 2470 C C . ASN A 1 309 ? 6.141 -19.609 29.453 1 30 309 ASN A C 1
ATOM 2472 O O . ASN A 1 309 ? 6.25 -19.156 30.594 1 30 309 ASN A O 1
ATOM 2476 N N . CYS A 1 310 ? 6.535 -18.75 28.531 1 32.06 310 CYS A N 1
ATOM 2477 C CA . CYS A 1 310 ? 6.477 -17.359 28.969 1 32.06 310 CYS A CA 1
ATOM 2478 C C . CYS A 1 310 ? 5.035 -16.906 29.188 1 32.06 310 CYS A C 1
ATOM 2480 O O . CYS A 1 310 ? 4.188 -17.094 28.312 1 32.06 310 CYS A O 1
ATOM 2482 N N . GLU A 1 311 ? 4.609 -16.906 30.422 1 35.97 311 GLU A N 1
ATOM 2483 C CA . GLU A 1 311 ? 3.295 -16.547 30.938 1 35.97 311 GLU A CA 1
ATOM 2484 C C . GLU A 1 311 ? 2.697 -15.383 30.156 1 35.97 311 GLU A C 1
ATOM 2486 O O . GLU A 1 311 ? 1.476 -15.258 30.031 1 35.97 311 GLU A O 1
ATOM 2491 N N . HIS A 1 312 ? 3.639 -14.586 29.75 1 32.5 312 HIS A N 1
ATOM 2492 C CA . HIS A 1 312 ? 3.172 -13.352 29.109 1 32.5 312 HIS A CA 1
ATOM 2493 C C . HIS A 1 312 ? 2.715 -13.609 27.688 1 32.5 312 HIS A C 1
ATOM 2495 O O . HIS A 1 312 ? 1.748 -13.008 27.219 1 32.5 312 HIS A O 1
ATOM 2501 N N . CYS A 1 313 ? 3.561 -14.352 26.828 1 33.44 313 CYS A N 1
ATOM 2502 C CA . CYS A 1 313 ? 3.215 -14.508 25.422 1 33.44 313 CYS A CA 1
ATOM 2503 C C . CYS A 1 313 ? 2.234 -15.664 25.219 1 33.44 313 CYS A C 1
ATOM 2505 O O . CYS A 1 313 ? 1.738 -15.875 24.109 1 33.44 313 CYS A O 1
ATOM 2507 N N . GLY A 1 314 ? 1.659 -16.047 26.25 1 33.56 314 GLY A N 1
ATOM 2508 C CA . GLY A 1 314 ? 0.713 -17.141 26.359 1 33.56 314 GLY A CA 1
ATOM 2509 C C . GLY A 1 314 ? 0.88 -18.188 25.266 1 33.56 314 GLY A C 1
ATOM 2510 O O . GLY A 1 314 ? -0.011 -19 25.047 1 33.56 314 GLY A O 1
ATOM 2511 N N . ARG A 1 315 ? 1.835 -17.812 24.344 1 31.92 315 ARG A N 1
ATOM 2512 C CA . ARG A 1 315 ? 1.899 -18.75 23.234 1 31.92 315 ARG A CA 1
ATOM 2513 C C . ARG A 1 315 ? 2.574 -20.062 23.656 1 31.92 315 ARG A C 1
ATOM 2515 O O . ARG A 1 315 ? 3.367 -20.078 24.594 1 31.92 315 ARG A O 1
ATOM 2522 N N . GLU A 1 316 ? 1.913 -21.188 23.234 1 29.52 316 GLU A N 1
ATOM 2523 C CA . GLU A 1 316 ? 2.449 -22.531 23.469 1 29.52 316 GLU A CA 1
ATOM 2524 C C . GLU A 1 316 ? 3.92 -22.609 23.078 1 29.52 316 GLU A C 1
ATOM 2526 O O . GLU A 1 316 ? 4.387 -21.828 22.234 1 29.52 316 GLU A O 1
ATOM 2531 N N . ILE A 1 317 ? 4.672 -23.484 23.656 1 32.31 317 ILE A N 1
ATOM 2532 C CA . ILE A 1 317 ? 6.004 -24.047 23.453 1 32.31 317 ILE A CA 1
ATOM 2533 C C . ILE A 1 317 ? 6.164 -24.484 22 1 32.31 317 ILE A C 1
ATOM 2535 O O . ILE A 1 317 ? 5.305 -25.172 21.453 1 32.31 317 ILE A O 1
ATOM 2539 N N . GLY A 1 318 ? 7.121 -23.906 21.141 1 30.28 318 GLY A N 1
ATOM 2540 C CA . GLY A 1 318 ? 7.578 -24.391 19.844 1 30.28 318 GLY A CA 1
ATOM 2541 C C . GLY A 1 318 ? 7.074 -23.547 18.688 1 30.28 318 GLY A C 1
ATOM 2542 O O . GLY A 1 318 ? 7.445 -23.781 17.531 1 30.28 318 GLY A O 1
ATOM 2543 N N . ALA A 1 319 ? 5.984 -22.844 18.828 1 30.33 319 ALA A N 1
ATOM 2544 C CA . ALA A 1 319 ? 5.344 -22.422 17.594 1 30.33 319 ALA A CA 1
ATOM 2545 C C . ALA A 1 319 ? 5.934 -21.094 17.094 1 30.33 319 ALA A C 1
ATOM 2547 O O . ALA A 1 319 ? 5.988 -20.844 15.898 1 30.33 319 ALA A O 1
ATOM 2548 N N . TYR A 1 320 ? 6 -19.953 17.891 1 32.91 320 TYR A N 1
ATOM 2549 C CA . TYR A 1 320 ? 6.289 -18.672 17.219 1 32.91 320 TYR A CA 1
ATOM 2550 C C . TYR A 1 320 ? 7.57 -18.062 17.781 1 32.91 320 TYR A C 1
ATOM 2552 O O . TYR A 1 320 ? 7.938 -18.297 18.922 1 32.91 320 TYR A O 1
ATOM 2560 N N . TYR A 1 321 ? 8.602 -17.875 16.922 1 31.44 321 TYR A N 1
ATOM 2561 C CA . TYR A 1 321 ? 9.898 -17.281 17.234 1 31.44 321 TYR A CA 1
ATOM 2562 C C . TYR A 1 321 ? 9.781 -15.766 17.406 1 31.44 321 TYR A C 1
ATOM 2564 O O . TYR A 1 321 ? 9.117 -15.102 16.609 1 31.44 321 TYR A O 1
ATOM 2572 N N . CYS A 1 322 ? 9.641 -15.211 18.594 1 35.44 322 CYS A N 1
ATOM 2573 C CA . CYS A 1 322 ? 9.852 -13.781 18.797 1 35.44 322 CYS A CA 1
ATOM 2574 C C . CYS A 1 322 ? 11.258 -13.367 18.391 1 35.44 322 CYS A C 1
ATOM 2576 O O . CYS A 1 322 ? 12.227 -14.07 18.672 1 35.44 322 CYS A O 1
ATOM 2578 N N . SER A 1 323 ? 11.445 -12.664 17.328 1 34.5 323 SER A N 1
ATOM 2579 C CA . SER A 1 323 ? 12.773 -12.227 16.922 1 34.5 323 SER A CA 1
ATOM 2580 C C . SER A 1 323 ? 13.32 -11.156 17.875 1 34.5 323 SER A C 1
ATOM 2582 O O . SER A 1 323 ? 12.57 -10.32 18.359 1 34.5 323 SER A O 1
ATOM 2584 N N . ILE A 1 324 ? 14.359 -11.328 18.656 1 36.12 324 ILE A N 1
ATOM 2585 C CA . ILE A 1 324 ? 15.109 -10.422 19.516 1 36.12 324 ILE A CA 1
ATOM 2586 C C . ILE A 1 324 ? 16.172 -9.695 18.703 1 36.12 324 ILE A C 1
ATOM 2588 O O . ILE A 1 324 ? 16.891 -10.305 17.906 1 36.12 324 ILE A O 1
ATOM 2592 N N . ASP A 1 325 ? 16.047 -8.305 18.625 1 37.12 325 ASP A N 1
ATOM 2593 C CA . ASP A 1 325 ? 17.109 -7.578 17.922 1 37.12 325 ASP A CA 1
ATOM 2594 C C . ASP A 1 325 ? 18.406 -7.586 18.719 1 37.12 325 ASP A C 1
ATOM 2596 O O . ASP A 1 325 ? 18.469 -8.156 19.812 1 37.12 325 ASP A O 1
ATOM 2600 N N . ARG A 1 326 ? 19.453 -7.047 18.109 1 40 326 ARG A N 1
ATOM 2601 C CA . ARG A 1 326 ? 20.797 -7.094 18.672 1 40 326 ARG A CA 1
ATOM 2602 C C . ARG A 1 326 ? 20.828 -6.504 20.078 1 40 326 ARG A C 1
ATOM 2604 O O . ARG A 1 326 ? 21.656 -6.906 20.906 1 40 326 ARG A O 1
ATOM 2611 N N . GLU A 1 327 ? 19.969 -5.43 20.297 1 41.81 327 GLU A N 1
ATOM 2612 C CA . GLU A 1 327 ? 20.031 -4.762 21.594 1 41.81 327 GLU A CA 1
ATOM 2613 C C . GLU A 1 327 ? 19.125 -5.438 22.609 1 41.81 327 GLU A C 1
ATOM 2615 O O . GLU A 1 327 ? 19.047 -5.004 23.766 1 41.81 327 GLU A O 1
ATOM 2620 N N . GLY A 1 328 ? 18.469 -6.652 22.25 1 39.66 328 GLY A N 1
ATOM 2621 C CA . GLY A 1 328 ? 17.672 -7.453 23.172 1 39.66 328 GLY A CA 1
ATOM 2622 C C . GLY A 1 328 ? 16.188 -7.098 23.141 1 39.66 328 GLY A C 1
ATOM 2623 O O . GLY A 1 328 ? 15.43 -7.523 24 1 39.66 328 GLY A O 1
ATOM 2624 N N . SER A 1 329 ? 15.781 -6.121 22.375 1 41.16 329 SER A N 1
ATOM 2625 C CA . SER A 1 329 ? 14.383 -5.711 22.328 1 41.16 329 SER A CA 1
ATOM 2626 C C . SER A 1 329 ? 13.539 -6.715 21.547 1 41.16 329 SER A C 1
ATOM 2628 O O . SER A 1 329 ? 13.961 -7.215 20.5 1 41.16 329 SER A O 1
ATOM 2630 N N . MET A 1 330 ? 12.555 -7.352 22.125 1 36.78 330 MET A N 1
ATOM 2631 C CA . MET A 1 330 ? 11.695 -8.406 21.594 1 36.78 330 MET A CA 1
ATOM 2632 C C . MET A 1 330 ? 10.547 -7.812 20.781 1 36.78 330 MET A C 1
ATOM 2634 O O . MET A 1 330 ? 9.969 -6.801 21.172 1 36.78 330 MET A O 1
ATOM 2638 N N . TYR A 1 331 ? 10.555 -8 19.609 1 39.75 331 TYR A N 1
ATOM 2639 C CA . TYR A 1 331 ? 9.484 -7.531 18.75 1 39.75 331 TYR A CA 1
ATOM 2640 C C . TYR A 1 331 ? 8.438 -8.617 18.531 1 39.75 331 TY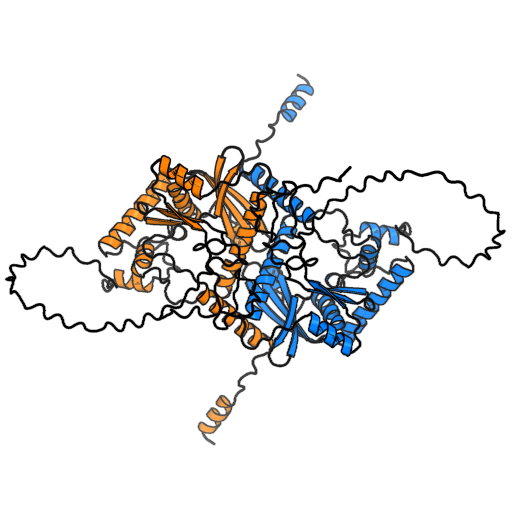R A C 1
ATOM 2642 O O . TYR A 1 331 ? 8.773 -9.789 18.359 1 39.75 331 TYR A O 1
ATOM 2650 N N . VAL A 1 332 ? 7.305 -8.477 19.078 1 36.22 332 VAL A N 1
ATOM 2651 C CA . VAL A 1 332 ? 6.254 -9.469 18.891 1 36.22 332 VAL A CA 1
ATOM 2652 C C . VAL A 1 332 ? 5.91 -9.578 17.406 1 36.22 332 VAL A C 1
ATOM 2654 O O . VAL A 1 332 ? 5.652 -10.672 16.891 1 36.22 332 VAL A O 1
ATOM 2657 N N . ASP A 1 333 ? 5.449 -8.539 16.672 1 33.72 333 ASP A N 1
ATOM 2658 C CA . ASP A 1 333 ? 5.199 -8.492 15.234 1 33.72 333 ASP A CA 1
ATOM 2659 C C . ASP A 1 333 ? 6.172 -7.539 14.539 1 33.72 333 ASP A C 1
ATOM 2661 O O . ASP A 1 333 ? 6.895 -6.789 15.203 1 33.72 333 ASP A O 1
ATOM 2665 N N . ARG A 1 334 ? 6.488 -7.727 13.25 1 34.72 334 ARG A N 1
ATOM 2666 C CA . ARG A 1 334 ? 7.449 -6.934 12.492 1 34.72 334 ARG A CA 1
ATOM 2667 C C . ARG A 1 334 ? 7.418 -5.473 12.922 1 34.72 334 ARG A C 1
ATOM 2669 O O . ARG A 1 334 ? 8.344 -4.711 12.633 1 34.72 334 ARG A O 1
ATOM 2676 N N . ARG A 1 335 ? 6.344 -5.043 13.367 1 34.81 335 ARG A N 1
ATOM 2677 C CA . ARG A 1 335 ? 6.203 -3.6 13.508 1 34.81 335 ARG A CA 1
ATOM 2678 C C . ARG A 1 335 ? 6.27 -3.182 14.977 1 34.81 335 ARG A C 1
ATOM 2680 O O . ARG A 1 335 ? 6.281 -1.99 15.289 1 34.81 335 ARG A O 1
ATOM 2687 N N . LYS A 1 336 ? 5.973 -4.043 16.016 1 32.09 336 LYS A N 1
ATOM 2688 C CA . LYS A 1 336 ? 5.824 -3.525 17.375 1 32.09 336 LYS A CA 1
ATOM 2689 C C . LYS A 1 336 ? 6.926 -4.055 18.297 1 32.09 336 LYS A C 1
ATOM 2691 O O . LYS A 1 336 ? 7.121 -5.27 18.391 1 32.09 336 LYS A O 1
ATOM 2696 N N . LYS A 1 337 ? 7.848 -3.234 18.734 1 34 337 LYS A N 1
ATOM 2697 C CA . LYS A 1 337 ? 8.898 -3.461 19.719 1 34 337 LYS A CA 1
ATOM 2698 C C . LYS A 1 337 ? 8.312 -3.887 21.062 1 34 337 LYS A C 1
ATOM 2700 O O . LYS A 1 337 ? 7.305 -3.33 21.516 1 34 337 LYS A O 1
ATOM 2705 N N . CYS A 1 338 ? 8.648 -5.129 21.547 1 32.41 338 CYS A N 1
ATOM 2706 C CA . CYS A 1 338 ? 8.289 -5.574 22.891 1 32.41 338 CYS A CA 1
ATOM 2707 C C . CYS A 1 338 ? 9.039 -4.77 23.953 1 32.41 338 CYS A C 1
ATOM 2709 O O . CYS A 1 338 ? 10.258 -4.594 23.844 1 32.41 338 CYS A O 1
ATOM 2711 N N . LYS A 1 339 ? 8.57 -3.758 24.625 1 29.27 339 LYS A N 1
ATOM 2712 C CA . LYS A 1 339 ? 9.188 -2.965 25.688 1 29.27 339 LYS A CA 1
ATOM 2713 C C . LYS A 1 339 ? 9.688 -3.854 26.812 1 29.27 339 LYS A C 1
ATOM 2715 O O . LYS A 1 339 ? 9.961 -3.369 27.922 1 29.27 339 LYS A O 1
ATOM 2720 N N . PHE A 1 340 ? 9.75 -5.188 26.781 1 29.72 340 PHE A N 1
ATOM 2721 C CA . PHE A 1 340 ? 10.133 -5.895 28 1 29.72 340 PHE A CA 1
ATOM 2722 C C . PHE A 1 340 ? 11.617 -5.707 28.297 1 29.72 340 PHE A C 1
ATOM 2724 O O . PHE A 1 340 ? 12.453 -5.887 27.406 1 29.72 340 PHE A O 1
ATOM 2731 N N . THR A 1 341 ? 11.875 -4.809 29.25 1 27.23 341 THR A N 1
ATOM 2732 C CA . THR A 1 341 ? 13.195 -4.727 29.875 1 27.23 341 THR A CA 1
ATOM 2733 C C . THR A 1 341 ? 13.594 -6.074 30.469 1 27.23 341 THR A C 1
ATOM 2735 O O . THR A 1 341 ? 12.789 -6.734 31.125 1 27.23 341 THR A O 1
ATOM 2738 N N . PRO A 1 342 ? 14.617 -6.688 30.031 1 25.5 342 PRO A N 1
ATOM 2739 C CA . PRO A 1 342 ? 15.258 -7.91 30.531 1 25.5 342 PRO A CA 1
ATOM 2740 C C . PRO A 1 342 ? 15.531 -7.863 32.031 1 25.5 342 PRO A C 1
ATOM 2742 O O . PRO A 1 342 ? 16.453 -7.188 32.469 1 25.5 342 PRO A O 1
ATOM 2745 N N . SER A 1 343 ? 14.734 -7.473 32.938 1 25.92 343 SER A N 1
ATOM 2746 C CA . SER A 1 343 ? 15.289 -7.641 34.281 1 25.92 343 SER A CA 1
ATOM 2747 C C . SER A 1 343 ? 15.797 -9.062 34.5 1 25.92 343 SER A C 1
ATOM 2749 O O . SER A 1 343 ? 16.938 -9.266 34.906 1 25.92 343 SER A O 1
ATOM 2751 N N . ARG A 1 344 ? 14.898 -10.023 35.125 1 25.03 344 ARG A N 1
ATOM 2752 C CA . ARG A 1 344 ? 15.297 -11.109 36.031 1 25.03 344 ARG A CA 1
ATOM 2753 C C . ARG A 1 344 ? 15.703 -12.344 35.219 1 25.03 344 ARG A C 1
ATOM 2755 O O . ARG A 1 344 ? 14.891 -13.242 35 1 25.03 344 ARG A O 1
ATOM 2762 N N . PHE A 1 345 ? 16.297 -12.273 34.062 1 24.7 345 PHE A N 1
ATOM 2763 C CA . PHE A 1 345 ? 16.906 -13.523 33.594 1 24.7 345 PHE A CA 1
ATOM 2764 C C . PHE A 1 345 ? 17.953 -14.008 34.594 1 24.7 345 PHE A C 1
ATOM 2766 O O . PHE A 1 345 ? 19 -13.383 34.75 1 24.7 345 PHE A O 1
ATOM 2773 N N . LYS A 1 346 ? 17.453 -14.617 35.719 1 25.08 346 LYS A N 1
ATOM 2774 C CA . LYS A 1 346 ? 18.391 -15.383 36.531 1 25.08 346 LYS A CA 1
ATOM 2775 C C . LYS A 1 346 ? 19.109 -16.438 35.688 1 25.08 346 LYS A C 1
ATOM 2777 O O . LYS A 1 346 ? 18.469 -17.219 35 1 25.08 346 LYS A O 1
ATOM 2782 N N . GLY A 1 347 ? 20.25 -16.109 35.188 1 24.84 347 GLY A N 1
ATOM 2783 C CA . GLY A 1 347 ? 21.266 -17.016 34.688 1 24.84 347 GLY A CA 1
ATOM 2784 C C . GLY A 1 347 ? 21.438 -18.266 35.531 1 24.84 347 GLY A C 1
ATOM 2785 O O . GLY A 1 347 ? 21.562 -18.172 36.75 1 24.84 347 GLY A O 1
ATOM 2786 N N . VAL A 1 348 ? 20.625 -19.359 35.344 1 24.56 348 VAL A N 1
ATOM 2787 C CA . VAL A 1 348 ? 20.984 -20.609 36.031 1 24.56 348 VAL A CA 1
ATOM 2788 C C . VAL A 1 348 ? 22.469 -20.891 35.844 1 24.56 348 VAL A C 1
ATOM 2790 O O . VAL A 1 348 ? 22.953 -20.984 34.688 1 24.56 348 VAL A O 1
ATOM 2793 N N . GLN A 1 349 ? 23.328 -20.359 36.75 1 20.81 349 GLN A N 1
ATOM 2794 C CA . GLN A 1 349 ? 24.719 -20.75 36.906 1 20.81 349 GLN A CA 1
ATOM 2795 C C . GLN A 1 349 ? 24.859 -22.266 36.938 1 20.81 349 GLN A C 1
ATOM 2797 O O . GLN A 1 349 ? 24 -22.969 37.469 1 20.81 349 GLN A O 1
ATOM 2802 N N . ASP A 1 350 ? 25.688 -22.859 36.062 1 22.89 350 ASP A N 1
ATOM 2803 C CA . ASP A 1 350 ? 26.344 -24.156 36.219 1 22.89 350 ASP A CA 1
ATOM 2804 C C . ASP A 1 350 ? 26.875 -24.359 37.625 1 22.89 350 ASP A C 1
ATOM 2806 O O . ASP A 1 350 ? 27.5 -23.469 38.188 1 22.89 350 ASP A O 1
ATOM 2810 N N . GLY A 1 351 ? 26.172 -24.953 38.531 1 20.41 351 GLY A N 1
ATOM 2811 C CA . GLY A 1 351 ? 26.797 -25.547 39.719 1 20.41 351 GLY A CA 1
ATOM 2812 C C . GLY A 1 351 ? 28.125 -26.219 39.438 1 20.41 351 GLY A C 1
ATOM 2813 O O . GLY A 1 351 ? 28.297 -26.844 38.375 1 20.41 351 GLY A O 1
ATOM 2814 N N . LYS A 1 352 ? 29.203 -25.781 40.25 1 17.97 352 LYS A N 1
ATOM 2815 C CA . LYS A 1 352 ? 30.25 -26.672 40.719 1 17.97 352 LYS A CA 1
ATOM 2816 C C . LYS A 1 352 ? 29.672 -27.766 41.625 1 17.97 352 LYS A C 1
ATOM 2818 O O . LYS A 1 352 ? 28.766 -27.516 42.406 1 17.97 352 LYS A O 1
ATOM 2823 N N . MET B 1 1 ? -53.344 -7.48 -33.219 1 29.06 1 MET B N 1
ATOM 2824 C CA . MET B 1 1 ? -52.219 -8.117 -32.531 1 29.06 1 MET B CA 1
ATOM 2825 C C . MET B 1 1 ? -51.406 -7.094 -31.734 1 29.06 1 MET B C 1
ATOM 2827 O O . MET B 1 1 ? -50.719 -6.254 -32.312 1 29.06 1 MET B O 1
ATOM 2831 N N . GLY B 1 2 ? -51.875 -6.633 -30.453 1 28.94 2 GLY B N 1
ATOM 2832 C CA . GLY B 1 2 ? -51.875 -5.383 -29.703 1 28.94 2 GLY B CA 1
ATOM 2833 C C . GLY B 1 2 ? -50.531 -5.059 -29.062 1 28.94 2 GLY B C 1
ATOM 2834 O O . GLY B 1 2 ? -49.656 -5.926 -28.969 1 28.94 2 GLY B O 1
ATOM 2835 N N . LEU B 1 3 ? -50.406 -3.621 -28.703 1 40.97 3 LEU B N 1
ATOM 2836 C CA . LEU B 1 3 ? -49.375 -2.914 -27.938 1 40.97 3 LEU B CA 1
ATOM 2837 C C . LEU B 1 3 ? -48.938 -3.727 -26.719 1 40.97 3 LEU B C 1
ATOM 2839 O O . LEU B 1 3 ? -47.875 -3.504 -26.172 1 40.97 3 LEU B O 1
ATOM 2843 N N . LYS B 1 4 ? -49.812 -4.527 -26.109 1 43.66 4 LYS B N 1
ATOM 2844 C CA . LYS B 1 4 ? -49.531 -5.383 -24.969 1 43.66 4 LYS B CA 1
ATOM 2845 C C . LYS B 1 4 ? -48.5 -6.457 -25.328 1 43.66 4 LYS B C 1
ATOM 2847 O O . LYS B 1 4 ? -47.75 -6.922 -24.469 1 43.66 4 LYS B O 1
ATOM 2852 N N . SER B 1 5 ? -48.625 -7.023 -26.469 1 39.5 5 SER B N 1
ATOM 2853 C CA . SER B 1 5 ? -47.688 -8.078 -26.875 1 39.5 5 SER B CA 1
ATOM 2854 C C . SER B 1 5 ? -46.25 -7.551 -26.969 1 39.5 5 SER B C 1
ATOM 2856 O O . SER B 1 5 ? -45.312 -8.312 -26.828 1 39.5 5 SER B O 1
ATOM 2858 N N . LEU B 1 6 ? -46.094 -6.273 -27.484 1 36.78 6 LEU B N 1
ATOM 2859 C CA . LEU B 1 6 ? -44.75 -5.715 -27.594 1 36.78 6 LEU B CA 1
ATOM 2860 C C . LEU B 1 6 ? -44.188 -5.414 -26.203 1 36.78 6 LEU B C 1
ATOM 2862 O O . LEU B 1 6 ? -42.969 -5.434 -26.016 1 36.78 6 LEU B O 1
ATOM 2866 N N . ILE B 1 7 ? -45.062 -4.891 -25.25 1 37.19 7 ILE B N 1
ATOM 2867 C CA . ILE B 1 7 ? -44.562 -4.645 -23.891 1 37.19 7 ILE B CA 1
ATOM 2868 C C . ILE B 1 7 ? -44.156 -5.969 -23.25 1 37.19 7 ILE B C 1
ATOM 2870 O O . ILE B 1 7 ? -43.188 -6.031 -22.484 1 37.19 7 ILE B O 1
ATOM 2874 N N . ALA B 1 8 ? -44.938 -7.062 -23.438 1 39.75 8 ALA B N 1
ATOM 2875 C CA . ALA B 1 8 ? -44.594 -8.328 -22.797 1 39.75 8 ALA B CA 1
ATOM 2876 C C . ALA B 1 8 ? -43.219 -8.82 -23.281 1 39.75 8 ALA B C 1
ATOM 2878 O O . ALA B 1 8 ? -42.469 -9.422 -22.516 1 39.75 8 ALA B O 1
ATOM 2879 N N . VAL B 1 9 ? -42.938 -8.797 -24.594 1 34.59 9 VAL B N 1
ATOM 2880 C CA . VAL B 1 9 ? -41.625 -9.266 -25.078 1 34.59 9 VAL B CA 1
ATOM 2881 C C . VAL B 1 9 ? -40.531 -8.375 -24.547 1 34.59 9 VAL B C 1
ATOM 2883 O O . VAL B 1 9 ? -39.406 -8.844 -24.312 1 34.59 9 VAL B O 1
ATOM 2886 N N . ALA B 1 10 ? -40.656 -7.035 -24.516 1 36.06 10 ALA B N 1
ATOM 2887 C CA . ALA B 1 10 ? -39.594 -6.184 -23.938 1 36.06 10 ALA B CA 1
ATOM 2888 C C . ALA B 1 10 ? -39.375 -6.508 -22.469 1 36.06 10 ALA B C 1
ATOM 2890 O O . ALA B 1 10 ? -38.281 -6.328 -21.953 1 36.06 10 ALA B O 1
ATOM 2891 N N . GLN B 1 11 ? -40.375 -6.688 -21.625 1 36.09 11 GLN B N 1
ATOM 2892 C CA . GLN B 1 11 ? -40.219 -7.031 -20.203 1 36.09 11 GLN B CA 1
ATOM 2893 C C . GLN B 1 11 ? -39.562 -8.398 -20.031 1 36.09 11 GLN B C 1
ATOM 2895 O O . GLN B 1 11 ? -39.219 -8.781 -18.922 1 36.09 11 GLN B O 1
ATOM 2900 N N . GLY B 1 12 ? -39.812 -9.391 -20.75 1 34.81 12 GLY B N 1
ATOM 2901 C CA . GLY B 1 12 ? -39.188 -10.695 -20.625 1 34.81 12 GLY B CA 1
ATOM 2902 C C . GLY B 1 12 ? -37.688 -10.641 -20.781 1 34.81 12 GLY B C 1
ATOM 2903 O O . GLY B 1 12 ? -37.031 -11.672 -20.922 1 34.81 12 GLY B O 1
ATOM 2904 N N . LYS B 1 13 ? -37.219 -9.727 -21.562 1 33.69 13 LYS B N 1
ATOM 2905 C CA . LYS B 1 13 ? -35.75 -9.703 -21.656 1 33.69 13 LYS B CA 1
ATOM 2906 C C . LYS B 1 13 ? -35.094 -9.969 -20.312 1 33.69 13 LYS B C 1
ATOM 2908 O O . LYS B 1 13 ? -35.719 -9.727 -19.266 1 33.69 13 LYS B O 1
ATOM 2913 N N . ASN B 1 14 ? -33.75 -10.602 -20.344 1 32.91 14 ASN B N 1
ATOM 2914 C CA . ASN B 1 14 ? -32.812 -11.375 -19.547 1 32.91 14 ASN B CA 1
ATOM 2915 C C . ASN B 1 14 ? -32.469 -10.656 -18.234 1 32.91 14 ASN B C 1
ATOM 2917 O O . ASN B 1 14 ? -32 -9.508 -18.266 1 32.91 14 ASN B O 1
ATOM 2921 N N . ALA B 1 15 ? -33.094 -10.594 -17.219 1 37.38 15 ALA B N 1
ATOM 2922 C CA . ALA B 1 15 ? -32.375 -10.586 -15.945 1 37.38 15 ALA B CA 1
ATOM 2923 C C . ALA B 1 15 ? -30.938 -11.055 -16.125 1 37.38 15 ALA B C 1
ATOM 2925 O O . ALA B 1 15 ? -30.688 -12.25 -16.297 1 37.38 15 ALA B O 1
ATOM 2926 N N . GLU B 1 16 ? -30.094 -10.609 -16.953 1 41.91 16 GLU B N 1
ATOM 2927 C CA . GLU B 1 16 ? -28.703 -10.797 -17.359 1 41.91 16 GLU B CA 1
ATOM 2928 C C . GLU B 1 16 ? -27.859 -11.367 -16.219 1 41.91 16 GLU B C 1
ATOM 2930 O O . GLU B 1 16 ? -27.812 -10.781 -15.133 1 41.91 16 GLU B O 1
ATOM 2935 N N . SER B 1 17 ? -27.766 -12.727 -16 1 61.28 17 SER B N 1
ATOM 2936 C CA . SER B 1 17 ? -27.031 -13.555 -15.055 1 61.28 17 SER B CA 1
ATOM 2937 C C . SER B 1 17 ? -25.703 -12.898 -14.664 1 61.28 17 SER B C 1
ATOM 2939 O O . SER B 1 17 ? -24.906 -12.539 -15.523 1 61.28 17 SER B O 1
ATOM 2941 N N . VAL B 1 18 ? -25.719 -12.141 -13.648 1 79.69 18 VAL B N 1
ATOM 2942 C CA . VAL B 1 18 ? -24.516 -11.508 -13.109 1 79.69 18 VAL B CA 1
ATOM 2943 C C . VAL B 1 18 ? -23.375 -12.516 -13.07 1 79.69 18 VAL B C 1
ATOM 2945 O O . VAL B 1 18 ? -23.531 -13.625 -12.562 1 79.69 18 VAL B O 1
ATOM 2948 N N . SER B 1 19 ? -22.406 -12.258 -13.891 1 92.06 19 SER B N 1
ATOM 2949 C CA . SER B 1 19 ? -21.25 -13.141 -13.93 1 92.06 19 SER B CA 1
ATOM 2950 C C . SER B 1 19 ? -20.672 -13.359 -12.539 1 92.06 19 SER B C 1
ATOM 2952 O O . SER B 1 19 ? -20.938 -12.586 -11.625 1 92.06 19 SER B O 1
ATOM 2954 N N . PHE B 1 20 ? -20.047 -14.523 -12.305 1 96.19 20 PHE B N 1
ATOM 2955 C CA . PHE B 1 20 ? -19.328 -14.805 -11.078 1 96.19 20 PHE B CA 1
ATOM 2956 C C . PHE B 1 20 ? -18.469 -13.617 -10.664 1 96.19 20 PHE B C 1
ATOM 2958 O O . PHE B 1 20 ? -18.484 -13.195 -9.508 1 96.19 20 PHE B O 1
ATOM 2965 N N . GLU B 1 21 ? -17.734 -13.031 -11.625 1 97 21 GLU B N 1
ATOM 2966 C CA . GLU B 1 21 ? -16.797 -11.93 -11.406 1 97 21 GLU B CA 1
ATOM 2967 C C . GLU B 1 21 ? -17.531 -10.672 -10.945 1 97 21 GLU B C 1
ATOM 2969 O O . GLU B 1 21 ? -17.109 -10.016 -9.992 1 97 21 GLU B O 1
ATOM 2974 N N . ASP B 1 22 ? -18.578 -10.359 -11.562 1 96.25 22 ASP B N 1
ATOM 2975 C CA . ASP B 1 22 ? -19.344 -9.156 -11.227 1 96.25 22 ASP B CA 1
ATOM 2976 C C . ASP B 1 22 ? -19.969 -9.266 -9.836 1 96.25 22 ASP B C 1
ATOM 2978 O O . ASP B 1 22 ? -19.969 -8.297 -9.07 1 96.25 22 ASP B O 1
ATOM 2982 N N . LYS B 1 23 ? -20.484 -10.469 -9.602 1 96.62 23 LYS B N 1
ATOM 2983 C CA . LYS B 1 23 ? -21.078 -10.688 -8.281 1 96.62 23 LYS B CA 1
ATOM 2984 C C . LYS B 1 23 ? -20.016 -10.602 -7.191 1 96.62 23 LYS B C 1
ATOM 2986 O O . LYS B 1 23 ? -20.25 -10.008 -6.137 1 96.62 23 LYS B O 1
ATOM 2991 N N . PHE B 1 24 ? -18.891 -11.211 -7.406 1 98 24 PHE B N 1
ATOM 2992 C CA . PHE B 1 24 ? -17.812 -11.156 -6.438 1 98 24 PHE B CA 1
ATOM 2993 C C . PHE B 1 24 ? -17.375 -9.719 -6.176 1 98 24 PHE B C 1
ATOM 2995 O O . PHE B 1 24 ? -17.25 -9.305 -5.023 1 98 24 PHE B O 1
ATOM 3002 N N . LEU B 1 25 ? -17.156 -8.961 -7.234 1 97.88 25 LEU B N 1
ATOM 3003 C CA . LEU B 1 25 ? -16.703 -7.574 -7.117 1 97.88 25 LEU B CA 1
ATOM 3004 C C . LEU B 1 25 ? -17.734 -6.734 -6.363 1 97.88 25 LEU B C 1
ATOM 3006 O O . LEU B 1 25 ? -17.359 -5.926 -5.504 1 97.88 25 LEU B O 1
ATOM 3010 N N . LYS B 1 26 ? -18.938 -6.906 -6.688 1 96.5 26 LYS B N 1
ATOM 3011 C CA . LYS B 1 26 ? -20 -6.172 -6.004 1 96.5 26 LYS B CA 1
ATOM 3012 C C . LYS B 1 26 ? -19.984 -6.453 -4.504 1 96.5 26 LYS B C 1
ATOM 3014 O O . LYS B 1 26 ? -20.047 -5.523 -3.693 1 96.5 26 LYS B O 1
ATOM 3019 N N . ASN B 1 27 ? -19.984 -7.77 -4.176 1 97.62 27 ASN B N 1
ATOM 3020 C CA . ASN B 1 27 ? -19.953 -8.148 -2.768 1 97.62 27 ASN B CA 1
ATOM 3021 C C . ASN B 1 27 ? -18.688 -7.617 -2.074 1 97.62 27 ASN B C 1
ATOM 3023 O O . ASN B 1 27 ? -18.75 -7.227 -0.907 1 97.62 27 ASN B O 1
ATOM 3027 N N . TYR B 1 28 ? -17.609 -7.621 -2.787 1 98.12 28 TYR B N 1
ATOM 3028 C CA . TYR B 1 28 ? -16.359 -7.074 -2.262 1 98.12 28 TYR B CA 1
ATOM 3029 C C . TYR B 1 28 ? -16.5 -5.594 -1.939 1 98.12 28 TYR B C 1
ATOM 3031 O O . TYR B 1 28 ? -16.141 -5.152 -0.846 1 98.12 28 TYR B O 1
ATOM 3039 N N . GLU B 1 29 ? -17 -4.832 -2.846 1 97.44 29 GLU B N 1
ATOM 3040 C CA . GLU B 1 29 ? -17.172 -3.393 -2.676 1 97.44 29 GLU B CA 1
ATOM 3041 C C . GLU B 1 29 ? -18.125 -3.076 -1.523 1 97.44 29 GLU B C 1
ATOM 3043 O O . GLU B 1 29 ? -17.891 -2.127 -0.77 1 97.44 29 GLU B O 1
ATOM 3048 N N . GLU B 1 30 ? -19.094 -3.875 -1.415 1 96.62 30 GLU B N 1
ATOM 3049 C CA . GLU B 1 30 ? -20.016 -3.701 -0.297 1 96.62 30 GLU B CA 1
ATOM 3050 C C . GLU B 1 30 ? -19.328 -3.955 1.037 1 96.62 30 GLU B C 1
ATOM 3052 O O . GLU B 1 30 ? -19.578 -3.254 2.02 1 96.62 30 GLU B O 1
ATOM 3057 N N . ALA B 1 31 ? -18.5 -4.953 1.051 1 97.19 31 ALA B N 1
ATOM 3058 C CA . ALA B 1 31 ? -17.75 -5.266 2.268 1 97.19 31 ALA B CA 1
ATOM 3059 C C . ALA B 1 31 ? -16.781 -4.137 2.629 1 97.19 31 ALA B C 1
ATOM 3061 O O . ALA B 1 31 ? -16.594 -3.838 3.809 1 97.19 31 ALA B O 1
ATOM 3062 N N . VAL B 1 32 ? -16.188 -3.52 1.64 1 96.94 32 VAL B N 1
ATOM 3063 C CA . VAL B 1 32 ? -15.297 -2.391 1.865 1 96.94 32 VAL B CA 1
ATOM 3064 C C . VAL B 1 32 ? -16.062 -1.247 2.525 1 96.94 32 VAL B C 1
ATOM 3066 O O . VAL B 1 32 ? -15.602 -0.682 3.523 1 96.94 32 VAL B O 1
ATOM 3069 N N . LYS B 1 33 ? -17.172 -0.922 1.972 1 93.88 33 LYS B N 1
ATOM 3070 C CA . LYS B 1 33 ? -17.984 0.163 2.504 1 93.88 33 LYS B CA 1
ATOM 3071 C C . LYS B 1 33 ? -18.438 -0.138 3.928 1 93.88 33 LYS B C 1
ATOM 3073 O O . LYS B 1 33 ? -18.438 0.746 4.789 1 93.88 33 LYS B O 1
ATOM 3078 N N . ALA B 1 34 ? -18.844 -1.352 4.125 1 92.69 34 ALA B N 1
ATOM 3079 C CA . ALA B 1 34 ? -19.297 -1.756 5.457 1 92.69 34 ALA B CA 1
ATOM 3080 C C . ALA B 1 34 ? -18.172 -1.604 6.484 1 92.69 34 ALA B C 1
ATOM 3082 O O . ALA B 1 34 ? -18.406 -1.111 7.59 1 92.69 34 ALA B O 1
ATOM 3083 N N . LYS B 1 35 ? -17.062 -2.02 6.094 1 92.06 35 LYS B N 1
ATOM 3084 C CA . LYS B 1 35 ? -15.922 -1.901 6.996 1 92.06 35 LYS B CA 1
ATOM 3085 C C . LYS B 1 35 ? -15.609 -0.439 7.297 1 92.06 35 LYS B C 1
ATOM 3087 O O . LYS B 1 35 ? -15.305 -0.088 8.438 1 92.06 35 LYS B O 1
ATOM 3092 N N . GLU B 1 36 ? -15.594 0.363 6.285 1 88.44 36 GLU B N 1
ATOM 3093 C CA . GLU B 1 36 ? -15.328 1.789 6.453 1 88.44 36 GLU B CA 1
ATOM 3094 C C . GLU B 1 36 ? -16.312 2.422 7.43 1 88.44 36 GLU B C 1
ATOM 3096 O O . GLU B 1 36 ? -15.93 3.227 8.281 1 88.44 36 GLU B O 1
ATOM 3101 N N . LEU B 1 37 ? -17.516 2.092 7.242 1 84.69 37 LEU B N 1
ATOM 3102 C CA . LEU B 1 37 ? -18.562 2.633 8.109 1 84.69 37 LEU B CA 1
ATOM 3103 C C . LEU B 1 37 ? -18.328 2.207 9.555 1 84.69 37 LEU B C 1
ATOM 3105 O O . LEU B 1 37 ? -18.562 2.992 10.484 1 84.69 37 LEU B O 1
ATOM 3109 N N . GLU B 1 38 ? -17.859 1.012 9.703 1 82.25 38 GLU B N 1
ATOM 3110 C CA . GLU B 1 38 ? -17.609 0.47 11.039 1 82.25 38 GLU B CA 1
ATOM 3111 C C . GLU B 1 38 ? -16.422 1.154 11.703 1 82.25 38 GLU B C 1
ATOM 3113 O O . GLU B 1 38 ? -16.406 1.354 12.914 1 82.25 38 GLU B O 1
ATOM 3118 N N . GLU B 1 39 ? -15.477 1.5 10.875 1 77.19 39 GLU B N 1
ATOM 3119 C CA . GLU B 1 39 ? -14.211 1.968 11.43 1 77.19 39 GLU B CA 1
ATOM 3120 C C . GLU B 1 39 ? -14.117 3.49 11.383 1 77.19 39 GLU B C 1
ATOM 3122 O O . GLU B 1 39 ? -13.195 4.078 11.953 1 77.19 39 GLU B O 1
ATOM 3127 N N . ARG B 1 40 ? -15.023 4.117 10.852 1 71 40 ARG B N 1
ATOM 3128 C CA . ARG B 1 40 ? -14.953 5.566 10.672 1 71 40 ARG B CA 1
ATOM 3129 C C . ARG B 1 40 ? -14.914 6.285 12.016 1 71 40 ARG B C 1
ATOM 3131 O O . ARG B 1 40 ? -15.688 5.965 12.922 1 71 40 ARG B O 1
ATOM 3138 N N . GLN B 1 41 ? -13.812 7.043 12.156 1 62.06 41 GLN B N 1
ATOM 3139 C CA . GLN B 1 41 ? -13.688 7.895 13.328 1 62.06 41 GLN B CA 1
ATOM 3140 C C . GLN B 1 41 ? -14.242 9.289 13.062 1 62.06 41 GLN B C 1
ATOM 3142 O O . GLN B 1 41 ? -14.07 9.836 11.977 1 62.06 41 GLN B O 1
ATOM 3147 N N . ILE B 1 42 ? -15.094 9.672 13.922 1 61.25 42 ILE B N 1
ATOM 3148 C CA . ILE B 1 42 ? -15.633 11.023 13.789 1 61.25 42 ILE B CA 1
ATOM 3149 C C . ILE B 1 42 ? -14.766 12 14.578 1 61.25 42 ILE B C 1
ATOM 3151 O O . ILE B 1 42 ? -14.492 11.781 15.758 1 61.25 42 ILE B O 1
ATOM 3155 N N . ALA B 1 43 ? -14.055 12.875 13.797 1 63.03 43 ALA B N 1
ATOM 3156 C CA . ALA B 1 43 ? -13.305 13.93 14.469 1 63.03 43 ALA B CA 1
ATOM 3157 C C . ALA B 1 43 ? -14.234 14.859 15.242 1 63.03 43 ALA B C 1
ATOM 3159 O O . ALA B 1 43 ? -15.375 15.086 14.836 1 63.03 43 ALA B O 1
ATOM 3160 N N . PRO B 1 44 ? -13.602 15.375 16.359 1 70.94 44 PRO B N 1
ATOM 3161 C CA . PRO B 1 44 ? -14.414 16.328 17.125 1 70.94 44 PRO B CA 1
ATOM 3162 C C . PRO B 1 44 ? -14.758 17.578 16.312 1 70.94 44 PRO B C 1
ATOM 3164 O O . PRO B 1 44 ? -13.883 18.188 15.688 1 70.94 44 PRO B O 1
ATOM 3167 N N . SER B 1 45 ? -15.93 17.906 16.25 1 74.12 45 SER B N 1
ATOM 3168 C CA . SER B 1 45 ? -16.453 18.984 15.422 1 74.12 45 SER B CA 1
ATOM 3169 C C . SER B 1 45 ? -15.992 20.344 15.938 1 74.12 45 SER B C 1
ATOM 3171 O O . SER B 1 45 ? -16.047 21.344 15.203 1 74.12 45 SER B O 1
ATOM 3173 N N . GLU B 1 46 ? -15.477 20.391 17.125 1 82.06 46 GLU B N 1
ATOM 3174 C CA . GLU B 1 46 ? -15.117 21.656 17.734 1 82.06 46 GLU B CA 1
ATOM 3175 C C . GLU B 1 46 ? -13.766 22.156 17.219 1 82.06 46 GLU B C 1
ATOM 3177 O O . GLU B 1 46 ? -13.406 23.312 17.406 1 82.06 46 GLU B O 1
ATOM 3182 N N . TYR B 1 47 ? -13.125 21.344 16.547 1 89.56 47 TYR B N 1
ATOM 3183 C CA . TYR B 1 47 ? -11.781 21.688 16.094 1 89.56 47 TYR B CA 1
ATOM 3184 C C . TYR B 1 47 ? -11.719 21.734 14.57 1 89.56 47 TYR B C 1
ATOM 3186 O O . TYR B 1 47 ? -12.57 21.156 13.891 1 89.56 47 TYR B O 1
ATOM 3194 N N . ILE B 1 48 ? -10.758 22.469 14.125 1 91.25 48 ILE B N 1
ATOM 3195 C CA . ILE B 1 48 ? -10.445 22.469 12.695 1 91.25 48 ILE B CA 1
ATOM 3196 C C . ILE B 1 48 ? -9.406 21.391 12.398 1 91.25 48 ILE B C 1
ATOM 3198 O O . ILE B 1 48 ? -8.398 21.266 13.102 1 91.25 48 ILE B O 1
ATOM 3202 N N . ARG B 1 49 ? -9.688 20.625 11.406 1 90.06 49 ARG B N 1
ATOM 3203 C CA . ARG B 1 49 ? -8.695 19.656 10.93 1 90.06 49 ARG B CA 1
ATOM 3204 C C . ARG B 1 49 ? -7.633 20.344 10.078 1 90.06 49 ARG B C 1
ATOM 3206 O O . ARG B 1 49 ? -7.949 20.969 9.062 1 90.06 49 ARG B O 1
ATOM 3213 N N . PRO B 1 50 ? -6.418 20.156 10.43 1 95.31 50 PRO B N 1
ATOM 3214 C CA . PRO B 1 50 ? -5.355 20.859 9.711 1 95.31 50 PRO B CA 1
ATOM 3215 C C . PRO B 1 50 ? -5.332 20.531 8.219 1 95.31 50 PRO B C 1
ATOM 3217 O O . PRO B 1 50 ? -5.008 21.391 7.398 1 95.31 50 PRO B O 1
ATOM 3220 N N . SER B 1 51 ? -5.699 19.344 7.816 1 93 51 SER B N 1
ATOM 3221 C CA . SER B 1 51 ? -5.688 18.953 6.414 1 93 51 SER B CA 1
ATOM 3222 C C . SER B 1 51 ? -6.691 19.766 5.605 1 93 51 SER B C 1
ATOM 3224 O O . SER B 1 51 ? -6.594 19.844 4.379 1 93 51 SER B O 1
ATOM 3226 N N . SER B 1 52 ? -7.633 20.438 6.285 1 91.81 52 SER B N 1
ATOM 3227 C CA . SER B 1 52 ? -8.648 21.234 5.613 1 91.81 52 SER B CA 1
ATOM 3228 C C . SER B 1 52 ? -8.312 22.719 5.672 1 91.81 52 SER B C 1
ATOM 3230 O O . SER B 1 52 ? -9.023 23.547 5.105 1 91.81 52 SER B O 1
ATOM 3232 N N . MET B 1 53 ? -7.281 23.109 6.273 1 95 53 MET B N 1
ATOM 3233 C CA . MET B 1 53 ? -6.973 24.484 6.621 1 95 53 MET B CA 1
ATOM 3234 C C . MET B 1 53 ? -6.812 25.344 5.363 1 95 53 MET B C 1
ATOM 3236 O O . MET B 1 53 ? -7.121 26.531 5.375 1 95 53 MET B O 1
ATOM 3240 N N . TYR B 1 54 ? -6.309 24.719 4.297 1 94.81 54 TYR B N 1
ATOM 3241 C CA . TYR B 1 54 ? -6.09 25.453 3.057 1 94.81 54 TYR B CA 1
ATOM 3242 C C . TYR B 1 54 ? -7.414 25.797 2.385 1 94.81 54 TYR B C 1
ATOM 3244 O O . TYR B 1 54 ? -7.473 26.688 1.532 1 94.81 54 TYR B O 1
ATOM 3252 N N . GLY B 1 55 ? -8.477 25.141 2.758 1 93.38 55 GLY B N 1
ATOM 3253 C CA . GLY B 1 55 ? -9.766 25.281 2.1 1 93.38 55 GLY B CA 1
ATOM 3254 C C . GLY B 1 55 ? -10.453 26.609 2.396 1 93.38 55 GLY B C 1
ATOM 3255 O O . GLY B 1 55 ? -9.891 27.453 3.09 1 93.38 55 GLY B O 1
ATOM 3256 N N . CYS B 1 56 ? -11.648 26.703 1.814 1 95.88 56 CYS B N 1
ATOM 3257 C CA . CYS B 1 56 ? -12.508 27.875 1.966 1 95.88 56 CYS B CA 1
ATOM 3258 C C . CYS B 1 56 ? -12.922 28.062 3.42 1 95.88 56 CYS B C 1
ATOM 3260 O O . CYS B 1 56 ? -13.312 27.109 4.086 1 95.88 56 CYS B O 1
ATOM 3262 N N . GLU B 1 57 ? -12.859 29.328 3.91 1 96.38 57 GLU B N 1
ATOM 3263 C CA . GLU B 1 57 ? -13.242 29.625 5.289 1 96.38 57 GLU B CA 1
ATOM 3264 C C . GLU B 1 57 ? -14.711 29.281 5.539 1 96.38 57 GLU B C 1
ATOM 3266 O O . GLU B 1 57 ? -15.055 28.781 6.613 1 96.38 57 GLU B O 1
ATOM 3271 N N . ARG B 1 58 ? -15.523 29.562 4.547 1 96.12 58 ARG B N 1
ATOM 3272 C CA . ARG B 1 58 ? -16.938 29.219 4.699 1 96.12 58 ARG B CA 1
ATOM 3273 C C . ARG B 1 58 ? -17.125 27.703 4.762 1 96.12 58 ARG B C 1
ATOM 3275 O O . ARG B 1 58 ? -17.969 27.203 5.504 1 96.12 58 ARG B O 1
ATOM 3282 N N . MET B 1 59 ? -16.359 27 4.012 1 94.12 59 MET B N 1
ATOM 3283 C CA . MET B 1 59 ? -16.375 25.547 4.074 1 94.12 59 MET B CA 1
ATOM 3284 C C . MET B 1 59 ? -15.992 25.062 5.461 1 94.12 59 MET B C 1
ATOM 3286 O O . MET B 1 59 ? -16.641 24.172 6.02 1 94.12 59 MET B O 1
ATOM 3290 N N . LEU B 1 60 ? -14.93 25.609 6 1 93.31 60 LEU B N 1
ATOM 3291 C CA . LEU B 1 60 ? -14.484 25.234 7.34 1 93.31 60 LEU B CA 1
ATOM 3292 C C . LEU B 1 60 ? -15.57 25.516 8.367 1 93.31 60 LEU B C 1
ATOM 3294 O O . LEU B 1 60 ? -15.781 24.719 9.289 1 93.31 60 LEU B O 1
ATOM 3298 N N . PHE B 1 61 ? -16.281 26.609 8.18 1 94 61 PHE B N 1
ATOM 3299 C CA . PHE B 1 61 ? -17.406 26.969 9.031 1 94 61 PHE B CA 1
ATOM 3300 C C . PHE B 1 61 ? -18.5 25.922 8.953 1 94 61 PHE B C 1
ATOM 3302 O O . PHE B 1 61 ? -19 25.453 9.984 1 94 61 PHE B O 1
ATOM 3309 N N . PHE B 1 62 ? -18.812 25.5 7.727 1 92.19 62 PHE B N 1
ATOM 3310 C CA . PHE B 1 62 ? -19.844 24.5 7.551 1 92.19 62 PHE B CA 1
ATOM 3311 C C . PHE B 1 62 ? -19.438 23.188 8.195 1 92.19 62 PHE B C 1
ATOM 3313 O O . PHE B 1 62 ? -20.266 22.5 8.797 1 92.19 62 PHE B O 1
ATOM 3320 N N . GLN B 1 63 ? -18.203 22.828 8.102 1 88.88 63 GLN B N 1
ATOM 3321 C CA . GLN B 1 63 ? -17.703 21.594 8.711 1 88.88 63 GLN B CA 1
ATOM 3322 C C . GLN B 1 63 ? -17.906 21.609 10.219 1 88.88 63 GLN B C 1
ATOM 3324 O O . GLN B 1 63 ? -18.266 20.594 10.812 1 88.88 63 GLN B O 1
ATOM 3329 N N . ARG B 1 64 ? -17.672 22.703 10.781 1 88.69 64 ARG B N 1
ATOM 3330 C CA . ARG B 1 64 ? -17.812 22.844 12.227 1 88.69 64 ARG B CA 1
ATOM 3331 C C . ARG B 1 64 ? -19.266 22.828 12.656 1 88.69 64 ARG B C 1
ATOM 3333 O O . ARG B 1 64 ? -19.625 22.219 13.664 1 88.69 64 ARG B O 1
ATOM 3340 N N . VAL B 1 65 ? -20.062 23.484 11.898 1 86.75 65 VAL B N 1
ATOM 3341 C CA . VAL B 1 65 ? -21.469 23.641 12.234 1 86.75 65 VAL B CA 1
ATOM 3342 C C . VAL B 1 65 ? -22.188 22.297 12.117 1 86.75 65 VAL B C 1
ATOM 3344 O O . VAL B 1 65 ? -23.094 22 12.898 1 86.75 65 VAL B O 1
ATOM 3347 N N . HIS B 1 66 ? -21.812 21.469 11.203 1 81.88 66 HIS B N 1
ATOM 3348 C CA . HIS B 1 66 ? -22.484 20.188 10.977 1 81.88 66 HIS B CA 1
ATOM 3349 C C . HIS B 1 66 ? -21.844 19.062 11.781 1 81.88 66 HIS B C 1
ATOM 3351 O O . HIS B 1 66 ? -22.219 17.906 11.664 1 81.88 66 HIS B O 1
ATOM 3357 N N . GLY B 1 67 ? -21.188 19.344 12.875 1 67.12 67 GLY B N 1
ATOM 3358 C CA . GLY B 1 67 ? -20.594 18.359 13.773 1 67.12 67 GLY B CA 1
ATOM 3359 C C . GLY B 1 67 ? -19.641 17.422 13.078 1 67.12 67 GLY B C 1
ATOM 3360 O O . GLY B 1 67 ? -19.531 16.25 13.445 1 67.12 67 GLY B O 1
ATOM 3361 N N . GLY B 1 68 ? -18.984 17.875 12.211 1 57.69 68 GLY B N 1
ATOM 3362 C CA . GLY B 1 68 ? -17.984 17.031 11.578 1 57.69 68 GLY B CA 1
ATOM 3363 C C . GLY B 1 68 ? -18.594 15.961 10.695 1 57.69 68 GLY B C 1
ATOM 3364 O O . GLY B 1 68 ? -17.859 15.148 10.109 1 57.69 68 GLY B O 1
ATOM 3365 N N . SER B 1 69 ? -19.969 15.719 11.062 1 50.34 69 SER B N 1
ATOM 3366 C CA . SER B 1 69 ? -20.625 14.664 10.289 1 50.34 69 SER B CA 1
ATOM 3367 C C . SER B 1 69 ? -20.453 14.891 8.789 1 50.34 69 SER B C 1
ATOM 3369 O O . SER B 1 69 ? -20.812 15.953 8.273 1 50.34 69 SER B O 1
ATOM 3371 N N . GLN B 1 70 ? -19.266 14.625 8.328 1 51.19 70 GLN B N 1
ATOM 3372 C CA . GLN B 1 70 ? -19.172 14.633 6.875 1 51.19 70 GLN B CA 1
ATOM 3373 C C . GLN B 1 70 ? -20.422 14.062 6.23 1 51.19 70 GLN B C 1
ATOM 3375 O O . GLN B 1 70 ? -20.922 13.023 6.652 1 51.19 70 GLN B O 1
ATOM 3380 N N . ASN B 1 71 ? -21.234 14.93 5.832 1 47.59 71 ASN B N 1
ATOM 3381 C CA . ASN B 1 71 ? -22.406 14.445 5.117 1 47.59 71 ASN B CA 1
ATOM 3382 C C . ASN B 1 71 ? -22.125 13.117 4.418 1 47.59 71 ASN B C 1
ATOM 3384 O O . ASN B 1 71 ? -20.969 12.766 4.176 1 47.59 71 ASN B O 1
ATOM 3388 N N . GLY B 1 72 ? -23.281 12.242 4.172 1 47.09 72 GLY B N 1
ATOM 3389 C CA . GLY B 1 72 ? -23.75 10.969 3.648 1 47.09 72 GLY B CA 1
ATOM 3390 C C . GLY B 1 72 ? -22.953 10.492 2.445 1 47.09 72 GLY B C 1
ATOM 3391 O O . GLY B 1 72 ? -23.312 9.508 1.808 1 47.09 72 GLY B O 1
ATOM 3392 N N . GLU B 1 73 ? -22.141 11.461 1.973 1 53.31 73 GLU B N 1
ATOM 3393 C CA . GLU B 1 73 ? -21.75 10.883 0.69 1 53.31 73 GLU B CA 1
ATOM 3394 C C . GLU B 1 73 ? -20.672 9.82 0.871 1 53.31 73 GLU B C 1
ATOM 3396 O O . GLU B 1 73 ? -19.688 10.047 1.568 1 53.31 73 GLU B O 1
ATOM 3401 N N . GLN B 1 74 ? -21.203 8.625 0.692 1 58.62 74 GLN B N 1
ATOM 3402 C CA . GLN B 1 74 ? -20.359 7.43 0.703 1 58.62 74 GLN B CA 1
ATOM 3403 C C . GLN B 1 74 ? -19.141 7.602 -0.205 1 58.62 74 GLN B C 1
ATOM 3405 O O . GLN B 1 74 ? -19.281 8.047 -1.347 1 58.62 74 GLN B O 1
ATOM 3410 N N . SER B 1 75 ? -17.938 7.609 0.414 1 70.94 75 SER B N 1
ATOM 3411 C CA . SER B 1 75 ? -16.703 7.617 -0.366 1 70.94 75 SER B CA 1
ATOM 3412 C C . SER B 1 75 ? -16.703 6.512 -1.416 1 70.94 75 SER B C 1
ATOM 3414 O O . SER B 1 75 ? -17.297 5.449 -1.204 1 70.94 75 SER B O 1
ATOM 3416 N N . GLU B 1 76 ? -16.281 6.867 -2.508 1 88.12 76 GLU B N 1
ATOM 3417 C CA . GLU B 1 76 ? -16.047 5.84 -3.516 1 88.12 76 GLU B CA 1
ATOM 3418 C C . GLU B 1 76 ? -15.094 4.766 -2.992 1 88.12 76 GLU B C 1
ATOM 3420 O O . GLU B 1 76 ? -14.18 5.059 -2.225 1 88.12 76 GLU B O 1
ATOM 3425 N N . VAL B 1 77 ? -15.391 3.555 -3.316 1 94 77 VAL B N 1
ATOM 3426 C CA . VAL B 1 77 ? -14.68 2.385 -2.82 1 94 77 VAL B CA 1
ATOM 3427 C C . VAL B 1 77 ? -13.18 2.557 -3.061 1 94 77 VAL B C 1
ATOM 3429 O O . VAL B 1 77 ? -12.367 2.291 -2.172 1 94 77 VAL B O 1
ATOM 3432 N N . ASN B 1 78 ? -12.797 3.02 -4.254 1 93.25 78 ASN B N 1
ATOM 3433 C CA . ASN B 1 78 ? -11.383 3.17 -4.574 1 93.25 78 ASN B CA 1
ATOM 3434 C C . ASN B 1 78 ? -10.711 4.195 -3.666 1 93.25 78 ASN B C 1
ATOM 3436 O O . ASN B 1 78 ? -9.555 4.02 -3.277 1 93.25 78 ASN B O 1
ATOM 3440 N N . LEU B 1 79 ? -11.398 5.23 -3.318 1 93.12 79 LEU B N 1
ATOM 3441 C CA . LEU B 1 79 ? -10.828 6.246 -2.439 1 93.12 79 LEU B CA 1
ATOM 3442 C C . LEU B 1 79 ? -10.609 5.691 -1.035 1 93.12 79 LEU B C 1
ATOM 3444 O O . LEU B 1 79 ? -9.602 5.988 -0.391 1 93.12 79 LEU B O 1
ATOM 3448 N N . ILE B 1 80 ? -11.578 4.945 -0.614 1 93.94 80 ILE B N 1
ATOM 3449 C CA . ILE B 1 80 ? -11.445 4.285 0.68 1 93.94 80 ILE B CA 1
ATOM 3450 C C . ILE B 1 80 ? -10.18 3.428 0.695 1 93.94 80 ILE B C 1
ATOM 3452 O O . ILE B 1 80 ? -9.375 3.51 1.628 1 93.94 80 ILE B O 1
ATOM 3456 N N . GLU B 1 81 ? -9.977 2.688 -0.296 1 97.06 81 GLU B N 1
ATOM 3457 C CA . GLU B 1 81 ? -8.859 1.743 -0.333 1 97.06 81 GLU B CA 1
ATOM 3458 C C . GLU B 1 81 ? -7.535 2.461 -0.579 1 97.06 81 GLU B C 1
ATOM 3460 O O . GLU B 1 81 ? -6.492 2.031 -0.086 1 97.06 81 GLU B O 1
ATOM 3465 N N . ILE B 1 82 ? -7.562 3.57 -1.319 1 96.06 82 ILE B N 1
ATOM 3466 C CA . ILE B 1 82 ? -6.375 4.398 -1.476 1 96.06 82 ILE B CA 1
ATOM 3467 C C . ILE B 1 82 ? -5.922 4.918 -0.112 1 96.06 82 ILE B C 1
ATOM 3469 O O . ILE B 1 82 ? -4.73 4.895 0.205 1 96.06 82 ILE B O 1
ATOM 3473 N N . CYS B 1 83 ? -6.891 5.367 0.655 1 93.19 83 CYS B N 1
ATOM 3474 C CA . CYS B 1 83 ? -6.57 5.859 1.991 1 93.19 83 CYS B CA 1
ATOM 3475 C C . CYS B 1 83 ? -5.996 4.75 2.859 1 93.19 83 CYS B C 1
ATOM 3477 O O . CYS B 1 83 ? -5.039 4.969 3.602 1 93.19 83 CYS B O 1
ATOM 3479 N N . GLN B 1 84 ? -6.562 3.586 2.74 1 93.62 84 GLN B N 1
ATOM 3480 C CA . GLN B 1 84 ? -6.047 2.443 3.486 1 93.62 84 GLN B CA 1
ATOM 3481 C C . GLN B 1 84 ? -4.613 2.115 3.068 1 93.62 84 GLN B C 1
ATOM 3483 O O . GLN B 1 84 ? -3.748 1.904 3.92 1 93.62 84 GLN B O 1
ATOM 3488 N N . SER B 1 85 ? -4.406 2.047 1.79 1 96.56 85 SER B N 1
ATOM 3489 C CA . SER B 1 85 ? -3.068 1.801 1.263 1 96.56 85 SER B CA 1
ATOM 3490 C C . SER B 1 85 ? -2.082 2.863 1.738 1 96.56 85 SER B C 1
ATOM 3492 O O . SER B 1 85 ? -0.939 2.549 2.078 1 96.56 85 SER B O 1
ATOM 3494 N N . GLY B 1 86 ? -2.559 4.105 1.708 1 95.38 86 GLY B N 1
ATOM 3495 C CA . GLY B 1 86 ? -1.728 5.191 2.201 1 95.38 86 GLY B CA 1
ATOM 3496 C C . GLY B 1 86 ? -1.338 5.031 3.658 1 95.38 86 GLY B C 1
ATOM 3497 O O . GLY B 1 86 ? -0.193 5.289 4.031 1 95.38 86 GLY B O 1
ATOM 3498 N N . THR B 1 87 ? -2.266 4.598 4.438 1 92.5 87 THR B N 1
ATOM 3499 C CA . THR B 1 87 ? -1.999 4.363 5.852 1 92.5 87 THR B CA 1
ATOM 3500 C C . THR B 1 87 ? -0.936 3.283 6.031 1 92.5 87 THR B C 1
ATOM 3502 O O . THR B 1 87 ? -0.022 3.432 6.844 1 92.5 87 THR B O 1
ATOM 3505 N N . ASP B 1 88 ? -1.062 2.252 5.266 1 94.38 88 ASP B N 1
ATOM 3506 C CA . ASP B 1 88 ? -0.08 1.176 5.34 1 94.38 88 ASP B CA 1
ATOM 3507 C C . ASP B 1 88 ? 1.31 1.672 4.945 1 94.38 88 ASP B C 1
ATOM 3509 O O . ASP B 1 88 ? 2.299 1.345 5.602 1 94.38 88 ASP B O 1
ATOM 3513 N N . ARG B 1 89 ? 1.385 2.439 3.895 1 96.94 89 ARG B N 1
ATOM 3514 C CA . ARG B 1 89 ? 2.672 2.969 3.455 1 96.94 89 ARG B CA 1
ATOM 3515 C C . ARG B 1 89 ? 3.273 3.891 4.508 1 96.94 89 ARG B C 1
ATOM 3517 O O . ARG B 1 89 ? 4.484 3.869 4.742 1 96.94 89 ARG B O 1
ATOM 3524 N N . HIS B 1 90 ? 2.412 4.723 5.145 1 95.56 90 HIS B N 1
ATOM 3525 C CA . HIS B 1 90 ? 2.895 5.574 6.227 1 95.56 90 HIS B CA 1
ATOM 3526 C C . HIS B 1 90 ? 3.562 4.754 7.32 1 95.56 90 HIS B C 1
ATOM 3528 O O . HIS B 1 90 ? 4.68 5.062 7.742 1 95.56 90 HIS B O 1
ATOM 3534 N N . LEU B 1 91 ? 2.9 3.715 7.652 1 93.44 91 LEU B N 1
ATOM 3535 C CA . LEU B 1 91 ? 3.424 2.859 8.711 1 93.44 91 LEU B CA 1
ATOM 3536 C C . LEU B 1 91 ? 4.75 2.229 8.297 1 93.44 91 LEU B C 1
ATOM 3538 O O . LEU B 1 91 ? 5.703 2.201 9.078 1 93.44 91 LEU B O 1
ATOM 3542 N N . ASP B 1 92 ? 4.82 1.737 7.098 1 95.19 92 ASP B N 1
ATOM 3543 C CA . ASP B 1 92 ? 6.047 1.13 6.598 1 95.19 92 ASP B CA 1
ATOM 3544 C C . ASP B 1 92 ? 7.199 2.133 6.609 1 95.19 92 ASP B C 1
ATOM 3546 O O . ASP B 1 92 ? 8.297 1.817 7.066 1 95.19 92 ASP B O 1
ATOM 3550 N N . ILE B 1 93 ? 6.91 3.303 6.109 1 97.25 93 ILE B N 1
ATOM 3551 C CA . ILE B 1 93 ? 7.934 4.336 6.016 1 97.25 93 ILE B CA 1
ATOM 3552 C C . ILE B 1 93 ? 8.383 4.75 7.414 1 97.25 93 ILE B C 1
ATOM 3554 O O . ILE B 1 93 ? 9.578 4.906 7.668 1 97.25 93 ILE B O 1
ATOM 3558 N N . GLN B 1 94 ? 7.449 4.914 8.312 1 94.25 94 GLN B N 1
ATOM 3559 C CA . GLN B 1 94 ? 7.785 5.254 9.688 1 94.25 94 GLN B CA 1
ATOM 3560 C C . GLN B 1 94 ? 8.703 4.199 10.305 1 94.25 94 GLN B C 1
ATOM 3562 O O . GLN B 1 94 ? 9.68 4.535 10.977 1 94.25 94 GLN B O 1
ATOM 3567 N N . HIS B 1 95 ? 8.414 2.992 10.023 1 93.69 95 HIS B N 1
ATOM 3568 C CA . HIS B 1 95 ? 9.227 1.909 10.562 1 93.69 95 HIS B CA 1
ATOM 3569 C C . HIS B 1 95 ? 10.641 1.95 9.992 1 93.69 95 HIS B C 1
ATOM 3571 O O . HIS B 1 95 ? 11.617 1.697 10.711 1 93.69 95 HIS B O 1
ATOM 3577 N N . ILE B 1 96 ? 10.75 2.184 8.742 1 97.12 96 ILE B N 1
ATOM 3578 C CA . ILE B 1 96 ? 12.062 2.279 8.117 1 97.12 96 ILE B CA 1
ATOM 3579 C C . ILE B 1 96 ? 12.836 3.459 8.711 1 97.12 96 ILE B C 1
ATOM 3581 O O . ILE B 1 96 ? 14.023 3.344 9.016 1 97.12 96 ILE B O 1
ATOM 3585 N N . VAL B 1 97 ? 12.125 4.594 8.906 1 97.12 97 VAL B N 1
ATOM 3586 C CA . VAL B 1 97 ? 12.758 5.793 9.445 1 97.12 97 VAL B CA 1
ATOM 3587 C C . VAL B 1 97 ? 13.273 5.516 10.852 1 97.12 97 VAL B C 1
ATOM 3589 O O . VAL B 1 97 ? 14.359 5.977 11.227 1 97.12 97 VAL B O 1
ATOM 3592 N N . GLU B 1 98 ? 12.578 4.777 11.562 1 93.44 98 GLU B N 1
ATOM 3593 C CA . GLU B 1 98 ? 12.984 4.402 12.914 1 93.44 98 GLU B CA 1
ATOM 3594 C C . GLU B 1 98 ? 14.289 3.602 12.891 1 93.44 98 GLU B C 1
ATOM 3596 O O . GLU B 1 98 ? 15.055 3.639 13.852 1 93.44 98 GLU B O 1
ATOM 3601 N N . ARG B 1 99 ? 14.531 2.93 11.789 1 92.75 99 ARG B N 1
ATOM 3602 C CA . ARG B 1 99 ? 15.703 2.066 11.672 1 92.75 99 ARG B CA 1
ATOM 3603 C C . ARG B 1 99 ? 16.859 2.803 11.008 1 92.75 99 ARG B C 1
ATOM 3605 O O . ARG B 1 99 ? 17.969 2.277 10.93 1 92.75 99 ARG B O 1
ATOM 3612 N N . MET B 1 100 ? 16.625 3.924 10.578 1 95.81 100 MET B N 1
ATOM 3613 C CA . MET B 1 100 ? 17.594 4.672 9.789 1 95.81 100 MET B CA 1
ATOM 3614 C C . MET B 1 100 ? 18.766 5.121 10.648 1 95.81 100 MET B C 1
ATOM 3616 O O . MET B 1 100 ? 18.578 5.555 11.789 1 95.81 100 MET B O 1
ATOM 3620 N N . GLU B 1 101 ? 19.875 5.047 10.102 1 94.06 101 GLU B N 1
ATOM 3621 C CA . GLU B 1 101 ? 21.062 5.582 10.766 1 94.06 101 GLU B CA 1
ATOM 3622 C C . GLU B 1 101 ? 21 7.102 10.867 1 94.06 101 GLU B C 1
ATOM 3624 O O . GLU B 1 101 ? 20.594 7.777 9.922 1 94.06 101 GLU B O 1
ATOM 3629 N N . GLY B 1 102 ? 21.375 7.617 12.023 1 94.75 102 GLY B N 1
ATOM 3630 C CA . GLY B 1 102 ? 21.5 9.055 12.203 1 94.75 102 GLY B CA 1
ATOM 3631 C C . GLY B 1 102 ? 20.188 9.734 12.547 1 94.75 102 GLY B C 1
ATOM 3632 O O . GLY B 1 102 ? 20.141 10.961 12.68 1 94.75 102 GLY B O 1
ATOM 3633 N N . VAL B 1 103 ? 19.125 8.93 12.672 1 96.38 103 VAL B N 1
ATOM 3634 C CA . VAL B 1 103 ? 17.828 9.5 13.016 1 96.38 103 VAL B CA 1
ATOM 3635 C C . VAL B 1 103 ? 17.484 9.156 14.469 1 96.38 103 VAL B C 1
ATOM 3637 O O . VAL B 1 103 ? 17.766 8.055 14.938 1 96.38 103 VAL B O 1
ATOM 3640 N N . GLU B 1 104 ? 17 10.156 15.148 1 96.44 104 GLU B N 1
ATOM 3641 C CA . GLU B 1 104 ? 16.359 9.953 16.438 1 96.44 104 GLU B CA 1
ATOM 3642 C C . GLU B 1 104 ? 14.875 10.266 16.375 1 96.44 104 GLU B C 1
ATOM 3644 O O . GLU B 1 104 ? 14.484 11.398 16.078 1 96.44 104 GLU B O 1
ATOM 3649 N N . CYS B 1 105 ? 14.109 9.273 16.547 1 94.62 105 CYS B N 1
ATOM 3650 C CA . CYS B 1 105 ? 12.672 9.508 16.625 1 94.62 105 CYS B CA 1
ATOM 3651 C C . CYS B 1 105 ? 12.281 10.102 17.984 1 94.62 105 CYS B C 1
ATOM 3653 O O . CYS B 1 105 ? 12.539 9.492 19.016 1 94.62 105 CYS B O 1
ATOM 3655 N N . LEU B 1 106 ? 11.609 11.203 17.938 1 95.25 106 LEU B N 1
ATOM 3656 C CA . LEU B 1 106 ? 11.266 11.914 19.172 1 95.25 106 LEU B CA 1
ATOM 3657 C C . LEU B 1 106 ? 9.867 11.539 19.641 1 95.25 106 LEU B C 1
ATOM 3659 O O . LEU B 1 106 ? 8.953 11.375 18.812 1 95.25 106 LEU B O 1
ATOM 3663 N N . ASP B 1 107 ? 9.766 11.375 20.922 1 93.31 107 ASP B N 1
ATOM 3664 C CA . ASP B 1 107 ? 8.469 11.055 21.516 1 93.31 107 ASP B CA 1
ATOM 3665 C C . ASP B 1 107 ? 7.52 12.25 21.438 1 93.31 107 ASP B C 1
ATOM 3667 O O . ASP B 1 107 ? 7.859 13.344 21.906 1 93.31 107 ASP B O 1
ATOM 3671 N N . LEU B 1 108 ? 6.395 12.039 20.906 1 94.38 108 LEU B N 1
ATOM 3672 C CA . LEU B 1 108 ? 5.453 13.133 20.688 1 94.38 108 LEU B CA 1
ATOM 3673 C C . LEU B 1 108 ? 4.98 13.727 22.016 1 94.38 108 LEU B C 1
ATOM 3675 O O . LEU B 1 108 ? 4.82 14.945 22.125 1 94.38 108 LEU B O 1
ATOM 3679 N N . GLU B 1 109 ? 4.715 12.883 22.938 1 93.38 109 GLU B N 1
ATOM 3680 C CA . GLU B 1 109 ? 4.297 13.383 24.25 1 93.38 109 GLU B CA 1
ATOM 3681 C C . GLU B 1 109 ? 5.359 14.289 24.859 1 93.38 109 GLU B C 1
ATOM 3683 O O . GLU B 1 109 ? 5.035 15.328 25.438 1 93.38 109 GLU B O 1
ATOM 3688 N N . GLU B 1 110 ? 6.559 13.883 24.75 1 95.5 110 GLU B N 1
ATOM 3689 C CA . GLU B 1 110 ? 7.66 14.703 25.234 1 95.5 110 GLU B CA 1
A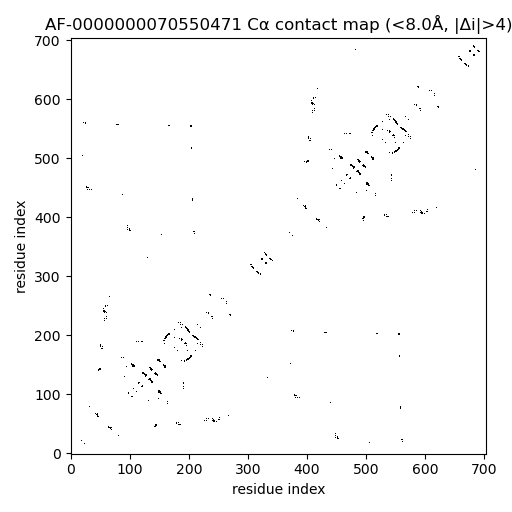TOM 3690 C C . GLU B 1 110 ? 7.766 16.016 24.453 1 95.5 110 GLU B C 1
ATOM 3692 O O . GLU B 1 110 ? 8.055 17.062 25.031 1 95.5 110 GLU B O 1
ATOM 3697 N N . MET B 1 111 ? 7.574 15.891 23.172 1 96.12 111 MET B N 1
ATOM 3698 C CA . MET B 1 111 ? 7.621 17.094 22.359 1 96.12 111 MET B CA 1
ATOM 3699 C C . MET B 1 111 ? 6.52 18.078 22.75 1 96.12 111 MET B C 1
ATOM 3701 O O . MET B 1 111 ? 6.715 19.281 22.703 1 96.12 111 MET B O 1
ATOM 3705 N N . VAL B 1 112 ? 5.355 17.547 23.062 1 97.19 112 VAL B N 1
ATOM 3706 C CA . VAL B 1 112 ? 4.242 18.375 23.516 1 97.19 112 VAL B CA 1
ATOM 3707 C C . VAL B 1 112 ? 4.621 19.078 24.828 1 97.19 112 VAL B C 1
ATOM 3709 O O . VAL B 1 112 ? 4.355 20.281 24.984 1 97.19 112 VAL B O 1
ATOM 3712 N N . LYS B 1 113 ? 5.254 18.375 25.734 1 96.94 113 LYS B N 1
ATOM 3713 C CA . LYS B 1 113 ? 5.719 18.969 26.984 1 96.94 113 LYS B CA 1
ATOM 3714 C C . LYS B 1 113 ? 6.711 20.109 26.703 1 96.94 113 LYS B C 1
ATOM 3716 O O . LYS B 1 113 ? 6.648 21.156 27.344 1 96.94 113 LYS B O 1
ATOM 3721 N N . GLU B 1 114 ? 7.574 19.812 25.828 1 96.62 114 GLU B N 1
ATOM 3722 C CA . GLU B 1 114 ? 8.539 20.844 25.453 1 96.62 114 GLU B CA 1
ATOM 3723 C C . GLU B 1 114 ? 7.84 22.062 24.875 1 96.62 114 GLU B C 1
ATOM 3725 O O . GLU B 1 114 ? 8.234 23.203 25.156 1 96.62 114 GLU B O 1
ATOM 3730 N N . ALA B 1 115 ? 6.891 21.859 24.031 1 97.25 115 ALA B N 1
ATOM 3731 C CA . ALA B 1 115 ? 6.109 22.953 23.469 1 97.25 115 ALA B CA 1
ATOM 3732 C C . ALA B 1 115 ? 5.402 23.75 24.562 1 97.25 115 ALA B C 1
ATOM 3734 O O . ALA B 1 115 ? 5.383 24.984 24.531 1 97.25 115 ALA B O 1
ATOM 3735 N N . GLN B 1 116 ? 4.855 23.062 25.531 1 97 116 GLN B N 1
ATOM 3736 C CA . GLN B 1 116 ? 4.184 23.703 26.656 1 97 116 GLN B CA 1
ATOM 3737 C C . GLN B 1 116 ? 5.148 24.594 27.453 1 97 116 GLN B C 1
ATOM 3739 O O . GLN B 1 116 ? 4.785 25.672 27.891 1 97 116 GLN B O 1
ATOM 3744 N N . ALA B 1 117 ? 6.297 24.062 27.609 1 97.19 117 ALA B N 1
ATOM 3745 C CA . ALA B 1 117 ? 7.324 24.828 28.312 1 97.19 117 ALA B CA 1
ATOM 3746 C C . ALA B 1 117 ? 7.621 26.141 27.609 1 97.19 117 ALA B C 1
ATOM 3748 O O . ALA B 1 117 ? 8.023 27.125 28.234 1 97.19 117 ALA B O 1
ATOM 3749 N N . LYS B 1 118 ? 7.41 26.156 26.391 1 95.19 118 LYS B N 1
ATOM 3750 C CA . LYS B 1 118 ? 7.656 27.359 25.594 1 95.19 118 LYS B CA 1
ATOM 3751 C C . LYS B 1 118 ? 6.398 28.219 25.5 1 95.19 118 LYS B C 1
ATOM 3753 O O . LYS B 1 118 ? 6.371 29.203 24.766 1 95.19 118 LYS B O 1
ATOM 3758 N N . GLY B 1 119 ? 5.312 27.781 26.078 1 96.06 119 GLY B N 1
ATOM 3759 C CA . GLY B 1 119 ? 4.113 28.594 26.141 1 96.06 119 GLY B CA 1
ATOM 3760 C C . GLY B 1 119 ? 3.037 28.156 25.172 1 96.06 119 GLY B C 1
ATOM 3761 O O . GLY B 1 119 ? 1.984 28.781 25.078 1 96.06 119 GLY B O 1
ATOM 3762 N N . ILE B 1 120 ? 3.293 27.094 24.406 1 97.19 120 ILE B N 1
ATOM 3763 C CA . ILE B 1 120 ? 2.305 26.562 23.469 1 97.19 120 ILE B CA 1
ATOM 3764 C C . ILE B 1 120 ? 1.356 25.625 24.188 1 97.19 120 ILE B C 1
ATOM 3766 O O . ILE B 1 120 ? 1.795 24.641 24.797 1 97.19 120 ILE B O 1
ATOM 3770 N N . LYS B 1 121 ? 0.051 25.891 24.109 1 96.94 121 LYS B N 1
ATOM 3771 C CA . LYS B 1 121 ? -0.926 25.188 24.938 1 96.94 121 LYS B CA 1
ATOM 3772 C C . LYS B 1 121 ? -1.458 23.953 24.203 1 96.94 121 LYS B C 1
ATOM 3774 O O . LYS B 1 121 ? -2.67 23.734 24.141 1 96.94 121 LYS B O 1
ATOM 3779 N N . THR B 1 122 ? -0.547 23.203 23.703 1 97.69 122 THR B N 1
ATOM 3780 C CA . THR B 1 122 ? -0.911 21.938 23.062 1 97.69 122 THR B CA 1
ATOM 3781 C C . THR B 1 122 ? -1.018 20.828 24.109 1 97.69 122 THR B C 1
ATOM 3783 O O . THR B 1 122 ? -0.228 20.766 25.047 1 97.69 122 THR B O 1
ATOM 3786 N N . GLU B 1 123 ? -2.033 20 23.938 1 96.81 123 GLU B N 1
ATOM 3787 C CA . GLU B 1 123 ? -2.23 18.828 24.797 1 96.81 123 GLU B CA 1
ATOM 3788 C C . GLU B 1 123 ? -2.088 17.531 24 1 96.81 123 GLU B C 1
ATOM 3790 O O . GLU B 1 123 ? -2.555 17.438 22.859 1 96.81 123 GLU B O 1
ATOM 3795 N N . PHE B 1 124 ? -1.426 16.578 24.609 1 95.62 124 PHE B N 1
ATOM 3796 C CA . PHE B 1 124 ? -1.365 15.227 24.062 1 95.62 124 PHE B CA 1
ATOM 3797 C C . PHE B 1 124 ? -2.609 14.43 24.438 1 95.62 124 PHE B C 1
ATOM 3799 O O . PHE B 1 124 ? -2.887 14.219 25.609 1 95.62 124 PHE B O 1
ATOM 3806 N N . VAL B 1 125 ? -3.385 14.086 23.484 1 91.31 125 VAL B N 1
ATOM 3807 C CA . VAL B 1 125 ? -4.652 13.398 23.719 1 91.31 125 VAL B CA 1
ATOM 3808 C C . VAL B 1 125 ? -4.402 11.906 23.922 1 91.31 125 VAL B C 1
ATOM 3810 O O . VAL B 1 125 ? -4.98 11.289 24.812 1 91.31 125 VAL B O 1
ATOM 3813 N N . GLY B 1 126 ? -3.566 11.336 23.078 1 88.44 126 GLY B N 1
ATOM 3814 C CA . GLY B 1 126 ? -3.262 9.914 23.172 1 88.44 126 GLY B CA 1
ATOM 3815 C C . GLY B 1 126 ? -2.961 9.273 21.828 1 88.44 126 GLY B C 1
ATOM 3816 O O . GLY B 1 126 ? -2.816 9.977 20.812 1 88.44 126 GLY B O 1
ATOM 3817 N N . TRP B 1 127 ? -2.719 8.023 21.953 1 82.5 127 TRP B N 1
ATOM 3818 C CA . TRP B 1 127 ? -2.449 7.246 20.75 1 82.5 127 TRP B CA 1
ATOM 3819 C C . TRP B 1 127 ? -3.738 6.672 20.172 1 82.5 127 TRP B C 1
ATOM 3821 O O . TRP B 1 127 ? -4.711 6.461 20.906 1 82.5 127 TRP B O 1
ATOM 3831 N N . ASN B 1 128 ? -3.691 6.645 18.875 1 72.69 128 ASN B N 1
ATOM 3832 C CA . ASN B 1 128 ? -4.832 5.945 18.297 1 72.69 128 ASN B CA 1
ATOM 3833 C C . ASN B 1 128 ? -4.863 4.477 18.719 1 72.69 128 ASN B C 1
ATOM 3835 O O . ASN B 1 128 ? -3.947 3.998 19.391 1 72.69 128 ASN B O 1
ATOM 3839 N N . GLU B 1 129 ? -5.988 3.887 18.312 1 58.59 129 GLU B N 1
ATOM 3840 C CA . GLU B 1 129 ? -6.25 2.523 18.75 1 58.59 129 GLU B CA 1
ATOM 3841 C C . GLU B 1 129 ? -5.102 1.589 18.391 1 58.59 129 GLU B C 1
ATOM 3843 O O . GLU B 1 129 ? -4.703 0.739 19.188 1 58.59 129 GLU B O 1
ATOM 3848 N N . ASP B 1 130 ? -4.48 1.845 17.234 1 57.16 130 ASP B N 1
ATOM 3849 C CA . ASP B 1 130 ? -3.43 0.938 16.781 1 57.16 130 ASP B CA 1
ATOM 3850 C C . ASP B 1 130 ? -2.047 1.474 17.141 1 57.16 130 ASP B C 1
ATOM 3852 O O . ASP B 1 130 ? -1.03 0.891 16.766 1 57.16 130 ASP B O 1
ATOM 3856 N N . HIS B 1 131 ? -1.976 2.547 17.922 1 60.16 131 HIS B N 1
ATOM 3857 C CA . HIS B 1 131 ? -0.779 3.18 18.469 1 60.16 131 HIS B CA 1
ATOM 3858 C C . HIS B 1 131 ? 0.182 3.59 17.359 1 60.16 131 HIS B C 1
ATOM 3860 O O . HIS B 1 131 ? 1.4 3.535 17.531 1 60.16 131 HIS B O 1
ATOM 3866 N N . THR B 1 132 ? -0.376 3.791 16.297 1 64.62 132 THR B N 1
ATOM 3867 C CA . THR B 1 132 ? 0.467 4.195 15.172 1 64.62 132 THR B CA 1
ATOM 3868 C C . THR B 1 132 ? 0.529 5.719 15.062 1 64.62 132 THR B C 1
ATOM 3870 O O . THR B 1 132 ? 1.501 6.27 14.547 1 64.62 132 THR B O 1
ATOM 3873 N N . GLU B 1 133 ? -0.461 6.316 15.586 1 75.62 133 GLU B N 1
ATOM 3874 C CA . GLU B 1 133 ? -0.537 7.766 15.422 1 75.62 133 GLU B CA 1
ATOM 3875 C C . GLU B 1 133 ? -0.904 8.445 16.734 1 75.62 133 GLU B C 1
ATOM 3877 O O . GLU B 1 133 ? -1.845 8.031 17.422 1 75.62 133 GLU B O 1
ATOM 3882 N N . GLY B 1 134 ? -0.076 9.453 17.156 1 86.62 134 GLY B N 1
ATOM 3883 C CA . GLY B 1 134 ? -0.385 10.273 18.312 1 86.62 134 GLY B CA 1
ATOM 3884 C C . GLY B 1 134 ? -1.247 11.477 17.969 1 86.62 134 GLY B C 1
ATOM 3885 O O . GLY B 1 134 ? -1.069 12.102 16.922 1 86.62 134 GLY B O 1
ATOM 3886 N N . ARG B 1 135 ? -2.172 11.711 18.875 1 90.56 135 ARG B N 1
ATOM 3887 C CA . ARG B 1 135 ? -3.092 12.828 18.656 1 90.56 135 ARG B CA 1
ATOM 3888 C C . ARG B 1 135 ? -2.803 13.977 19.609 1 90.56 135 ARG B C 1
ATOM 3890 O O . ARG B 1 135 ? -2.469 13.758 20.781 1 90.56 135 ARG B O 1
ATOM 3897 N N . CYS B 1 136 ? -2.953 15.164 19.062 1 95.06 136 CYS B N 1
ATOM 3898 C CA . CYS B 1 136 ? -2.764 16.391 19.828 1 95.06 136 CYS B CA 1
ATOM 3899 C C . CYS B 1 136 ? -3.916 17.359 19.594 1 95.06 136 CYS B C 1
ATOM 3901 O O . CYS B 1 136 ? -4.586 17.297 18.562 1 95.06 136 CYS B O 1
ATOM 3903 N N . LYS B 1 137 ? -4.16 18.141 20.578 1 95.12 137 LYS B N 1
ATOM 3904 C CA . LYS B 1 137 ? -5.141 19.203 20.422 1 95.12 137 LYS B CA 1
ATOM 3905 C C . LYS B 1 137 ? -4.609 20.531 20.984 1 95.12 137 LYS B C 1
ATOM 3907 O O . LYS B 1 137 ? -3.775 20.531 21.891 1 95.12 137 LYS B O 1
ATOM 3912 N N . ASN B 1 138 ? -4.961 21.594 20.438 1 96.75 138 ASN B N 1
ATOM 3913 C CA . ASN B 1 138 ? -4.688 22.953 20.906 1 96.75 138 ASN B CA 1
ATOM 3914 C C . ASN B 1 138 ? -5.949 23.812 20.875 1 96.75 138 ASN B C 1
ATOM 3916 O O . ASN B 1 138 ? -6.402 24.234 19.812 1 96.75 138 ASN B O 1
ATOM 3920 N N . ASP B 1 139 ? -6.5 24.125 21.969 1 93.69 139 ASP B N 1
ATOM 3921 C CA . ASP B 1 139 ? -7.766 24.844 22.094 1 93.69 139 ASP B CA 1
ATOM 3922 C C . ASP B 1 139 ? -7.629 26.281 21.609 1 93.69 139 ASP B C 1
ATOM 3924 O O . ASP B 1 139 ? -8.547 26.828 21 1 93.69 139 ASP B O 1
ATOM 3928 N N . GLU B 1 140 ? -6.539 26.828 21.922 1 92.88 140 GLU B N 1
ATOM 3929 C CA . GLU B 1 140 ? -6.312 28.219 21.516 1 92.88 140 GLU B CA 1
ATOM 3930 C C . GLU B 1 140 ? -6.297 28.359 20 1 92.88 140 GLU B C 1
ATOM 3932 O O . GLU B 1 140 ? -6.84 29.312 19.453 1 92.88 140 GLU B O 1
ATOM 3937 N N . LEU B 1 141 ? -5.711 27.359 19.359 1 93.94 141 LEU B N 1
ATOM 3938 C CA . LEU B 1 141 ? -5.633 27.375 17.906 1 93.94 141 LEU B CA 1
ATOM 3939 C C . LEU B 1 141 ? -6.832 26.656 17.297 1 93.94 141 LEU B C 1
ATOM 3941 O O . LEU B 1 141 ? -7.02 26.672 16.078 1 93.94 141 LEU B O 1
ATOM 3945 N N . SER B 1 142 ? -7.66 26.062 18.109 1 93.69 142 SER B N 1
ATOM 3946 C CA . SER B 1 142 ? -8.82 25.281 17.672 1 93.69 142 SER B CA 1
ATOM 3947 C C . SER B 1 142 ? -8.422 24.219 16.656 1 93.69 142 SER B C 1
ATOM 3949 O O . SER B 1 142 ? -9.086 24.047 15.633 1 93.69 142 SER B O 1
ATOM 3951 N N . ILE B 1 143 ? -7.293 23.516 16.891 1 94.25 143 ILE B N 1
ATOM 3952 C CA . ILE B 1 143 ? -6.875 22.484 15.953 1 94.25 143 ILE B CA 1
ATOM 3953 C C . ILE B 1 143 ? -6.727 21.156 16.688 1 94.25 143 ILE B C 1
ATOM 3955 O O . ILE B 1 143 ? -6.398 21.125 17.875 1 94.25 143 ILE B O 1
ATOM 3959 N N . TYR B 1 144 ? -7.039 20.141 16.031 1 92.38 144 TYR B N 1
ATOM 3960 C CA . TYR B 1 144 ? -6.836 18.734 16.375 1 92.38 144 TYR B CA 1
ATOM 3961 C C . TYR B 1 144 ? -5.98 18.047 15.32 1 92.38 144 TYR B C 1
ATOM 3963 O O . TYR B 1 144 ? -6.348 18 14.141 1 92.38 144 TYR B O 1
ATOM 3971 N N . PHE B 1 145 ? -4.785 17.547 15.75 1 92.94 145 PHE B N 1
ATOM 3972 C CA . PHE B 1 145 ? -3.877 17.125 14.695 1 92.94 145 PHE B CA 1
ATOM 3973 C C . PHE B 1 145 ? -3.086 15.898 15.109 1 92.94 145 PHE B C 1
ATOM 3975 O O . PHE B 1 145 ? -2.994 15.586 16.297 1 92.94 145 PHE B O 1
ATOM 3982 N N . GLN B 1 146 ? -2.584 15.164 14.094 1 92.25 146 GLN B N 1
ATOM 3983 C CA . GLN B 1 146 ? -1.836 13.922 14.227 1 92.25 146 GLN B CA 1
ATOM 3984 C C . GLN B 1 146 ? -0.648 13.891 13.266 1 92.25 146 GLN B C 1
ATOM 3986 O O . GLN B 1 146 ? -0.746 13.344 12.164 1 92.25 146 GLN B O 1
ATOM 3991 N N . PRO B 1 147 ? 0.454 14.398 13.719 1 94.81 147 PRO B N 1
ATOM 3992 C CA . PRO B 1 147 ? 1.611 14.32 12.828 1 94.81 147 PRO B CA 1
ATOM 3993 C C . PRO B 1 147 ? 2.064 12.883 12.57 1 94.81 147 PRO B C 1
ATOM 3995 O O . PRO B 1 147 ? 1.863 12.016 13.422 1 94.81 147 PRO B O 1
ATOM 3998 N N . ASP B 1 148 ? 2.721 12.664 11.453 1 94.44 148 ASP B N 1
ATOM 3999 C CA . ASP B 1 148 ? 3.221 11.328 11.141 1 94.44 148 ASP B CA 1
ATOM 4000 C C . ASP B 1 148 ? 4.426 10.977 12.008 1 94.44 148 ASP B C 1
ATOM 4002 O O . ASP B 1 148 ? 4.691 9.797 12.266 1 94.44 148 ASP B O 1
ATOM 4006 N N . GLY B 1 149 ? 5.238 11.977 12.352 1 94.5 149 GLY B N 1
ATOM 4007 C CA . GLY B 1 149 ? 6.367 11.781 13.242 1 94.5 149 GLY B CA 1
ATOM 4008 C C . GLY B 1 149 ? 7.176 13.039 13.477 1 94.5 149 GLY B C 1
ATOM 4009 O O . GLY B 1 149 ? 7.008 14.031 12.766 1 94.5 149 GLY B O 1
ATOM 4010 N N . VAL B 1 150 ? 7.883 13.023 14.539 1 97 150 VAL B N 1
ATOM 4011 C CA . VAL B 1 150 ? 8.891 14.039 14.82 1 97 150 VAL B CA 1
ATOM 4012 C C . VAL B 1 150 ? 10.258 13.375 14.977 1 97 150 VAL B C 1
ATOM 4014 O O . VAL B 1 150 ? 10.406 12.398 15.711 1 97 150 VAL B O 1
ATOM 4017 N N . ILE B 1 151 ? 11.219 13.93 14.195 1 97.94 151 ILE B N 1
ATOM 4018 C CA . ILE B 1 151 ? 12.523 13.273 14.211 1 97.94 151 ILE B CA 1
ATOM 4019 C C . ILE B 1 151 ? 13.625 14.328 14.367 1 97.94 151 ILE B C 1
ATOM 4021 O O . ILE B 1 151 ? 13.422 15.5 14.039 1 97.94 151 ILE B O 1
ATOM 4025 N N . ARG B 1 152 ? 14.703 13.914 14.953 1 98.12 152 ARG B N 1
ATOM 4026 C CA . ARG B 1 152 ? 15.961 14.656 14.914 1 98.12 152 ARG B CA 1
ATOM 4027 C C . ARG B 1 152 ? 16.938 14.031 13.922 1 98.12 152 ARG B C 1
ATOM 4029 O O . ARG B 1 152 ? 17.219 12.836 14 1 98.12 152 ARG B O 1
ATOM 4036 N N . PHE B 1 153 ? 17.344 14.773 12.938 1 97.75 153 PHE B N 1
ATOM 4037 C CA . PHE B 1 153 ? 18.25 14.312 11.883 1 97.75 153 PHE B CA 1
ATOM 4038 C C . PHE B 1 153 ? 19.141 15.445 11.406 1 97.75 153 PHE B C 1
ATOM 4040 O O . PHE B 1 153 ? 18.688 16.578 11.219 1 97.75 153 PHE B O 1
ATOM 4047 N N . ASN B 1 154 ? 20.438 15.094 11.289 1 96.06 154 ASN B N 1
ATOM 4048 C CA . ASN B 1 154 ? 21.422 16.047 10.781 1 96.06 154 ASN B CA 1
ATOM 4049 C C . ASN B 1 154 ? 21.359 17.375 11.539 1 96.06 154 ASN B C 1
ATOM 4051 O O . ASN B 1 154 ? 21.344 18.438 10.922 1 96.06 154 ASN B O 1
ATOM 4055 N N . GLY B 1 155 ? 21.078 17.328 12.82 1 95.06 155 GLY B N 1
ATOM 4056 C CA . GLY B 1 155 ? 21.141 18.469 13.719 1 95.06 155 GLY B CA 1
ATOM 4057 C C . GLY B 1 155 ? 19.859 19.266 13.758 1 95.06 155 GLY B C 1
ATOM 4058 O O . GLY B 1 155 ? 19.812 20.359 14.344 1 95.06 155 GLY B O 1
ATOM 4059 N N . LYS B 1 156 ? 18.781 18.766 13.195 1 96.12 156 LYS B N 1
ATOM 4060 C CA . LYS B 1 156 ? 17.516 19.484 13.156 1 96.12 156 LYS B CA 1
ATOM 4061 C C . LYS B 1 156 ? 16.375 18.625 13.664 1 96.12 156 LYS B C 1
ATOM 4063 O O . LYS B 1 156 ? 16.297 17.438 13.352 1 96.12 156 LYS B O 1
ATOM 4068 N N . ASP B 1 157 ? 15.57 19.25 14.492 1 97.44 157 ASP B N 1
ATOM 4069 C CA . ASP B 1 157 ? 14.273 18.65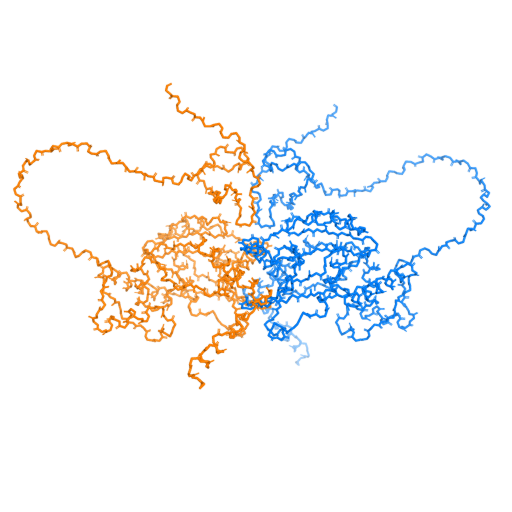6 14.781 1 97.44 157 ASP B CA 1
ATOM 4070 C C . ASP B 1 157 ? 13.266 18.984 13.68 1 97.44 157 ASP B C 1
ATOM 4072 O O . ASP B 1 157 ? 13.047 20.141 13.352 1 97.44 157 ASP B O 1
ATOM 4076 N N . VAL B 1 158 ? 12.68 17.953 13.109 1 98.19 158 VAL B N 1
ATOM 4077 C CA . VAL B 1 158 ? 11.766 18.172 11.992 1 98.19 158 VAL B CA 1
ATOM 4078 C C . VAL B 1 158 ? 10.492 17.359 12.188 1 98.19 158 VAL B C 1
ATOM 4080 O O . VAL B 1 158 ? 10.531 16.266 12.75 1 98.19 158 VAL B O 1
ATOM 4083 N N . ILE B 1 159 ? 9.375 17.922 11.82 1 98.31 159 ILE B N 1
ATOM 4084 C CA . ILE B 1 159 ? 8.133 17.156 11.719 1 98.31 159 ILE B CA 1
ATOM 4085 C C . ILE B 1 159 ? 8.094 16.406 10.398 1 98.31 159 ILE B C 1
ATOM 4087 O O . ILE B 1 159 ? 8.273 16.984 9.328 1 98.31 159 ILE B O 1
ATOM 4091 N N . LEU B 1 160 ? 7.984 15.102 10.477 1 98.12 160 LEU B N 1
ATOM 4092 C CA . LEU B 1 160 ? 7.875 14.258 9.289 1 98.12 160 LEU B CA 1
ATOM 4093 C C . LEU B 1 160 ? 6.438 14.227 8.781 1 98.12 160 LEU B C 1
ATOM 4095 O O . LEU B 1 160 ? 5.512 13.922 9.539 1 98.12 160 LEU B O 1
ATOM 4099 N N . GLU B 1 161 ? 6.223 14.609 7.551 1 97.75 161 GLU B N 1
ATOM 4100 C CA . GLU B 1 161 ? 4.918 14.562 6.895 1 97.75 161 GLU B CA 1
ATOM 4101 C C . GLU B 1 161 ? 4.961 13.695 5.641 1 97.75 161 GLU B C 1
ATOM 4103 O O . GLU B 1 161 ? 5.43 14.141 4.59 1 97.75 161 GLU B O 1
ATOM 4108 N N . ILE B 1 162 ? 4.41 12.531 5.742 1 98.12 162 ILE B N 1
ATOM 4109 C CA . ILE B 1 162 ? 4.426 11.57 4.648 1 98.12 162 ILE B CA 1
ATOM 4110 C C . ILE B 1 162 ? 3.172 11.742 3.791 1 98.12 162 ILE B C 1
ATOM 4112 O O . ILE B 1 162 ? 2.072 11.922 4.32 1 98.12 162 ILE B O 1
ATOM 4116 N N . LYS B 1 163 ? 3.35 11.734 2.518 1 98.12 163 LYS B N 1
ATOM 4117 C CA . LYS B 1 163 ? 2.242 11.828 1.571 1 98.12 163 LYS B CA 1
ATOM 4118 C C . LYS B 1 163 ? 2.395 10.82 0.441 1 98.12 163 LYS B C 1
ATOM 4120 O O . LYS B 1 163 ? 3.465 10.711 -0.161 1 98.12 163 LYS B O 1
ATOM 4125 N N . THR B 1 164 ? 1.386 10.094 0.19 1 97.81 164 THR B N 1
ATOM 4126 C CA . THR B 1 164 ? 1.323 9.266 -1.01 1 97.81 164 THR B CA 1
ATOM 4127 C C . THR B 1 164 ? 0.489 9.945 -2.092 1 97.81 164 THR B C 1
ATOM 4129 O O . THR B 1 164 ? -0.553 10.539 -1.8 1 97.81 164 THR B O 1
ATOM 4132 N N . GLU B 1 165 ? 1.013 9.938 -3.293 1 97.31 165 GLU B N 1
ATOM 4133 C CA . GLU B 1 165 ? 0.294 10.609 -4.371 1 97.31 165 GLU B CA 1
ATOM 4134 C C . GLU B 1 165 ? 0.331 9.789 -5.656 1 97.31 165 GLU B C 1
ATOM 4136 O O . GLU B 1 165 ? 1.128 8.852 -5.781 1 97.31 165 GLU B O 1
ATOM 4141 N N . SER B 1 166 ? -0.585 10.102 -6.594 1 96.69 166 SER B N 1
ATOM 4142 C CA . SER B 1 166 ? -0.588 9.438 -7.895 1 96.69 166 SER B CA 1
ATOM 4143 C C . SER B 1 166 ? 0.71 9.695 -8.648 1 96.69 166 SER B C 1
ATOM 4145 O O . SER B 1 166 ? 1.404 10.68 -8.383 1 96.69 166 SER B O 1
ATOM 4147 N N . THR B 1 167 ? 0.998 8.844 -9.617 1 96.75 167 THR B N 1
ATOM 4148 C CA . THR B 1 167 ? 2.205 8.992 -10.422 1 96.75 167 THR B CA 1
ATOM 4149 C C . THR B 1 167 ? 2.23 10.352 -11.109 1 96.75 167 THR B C 1
ATOM 4151 O O . THR B 1 167 ? 3.277 11 -11.172 1 96.75 167 THR B O 1
ATOM 4154 N N . TYR B 1 168 ? 1.126 10.805 -11.617 1 96.06 168 TYR B N 1
ATOM 4155 C CA . TYR B 1 168 ? 1.045 12.102 -12.289 1 96.06 168 TYR B CA 1
ATOM 4156 C C . TYR B 1 168 ? 1.386 13.234 -11.328 1 96.06 168 TYR B C 1
ATOM 4158 O O . TYR B 1 168 ? 2.229 14.078 -11.633 1 96.06 168 TYR B O 1
ATOM 4166 N N . GLN B 1 169 ? 0.729 13.281 -10.164 1 96.69 169 GLN B N 1
ATOM 4167 C CA . GLN B 1 169 ? 0.999 14.32 -9.172 1 96.69 169 GLN B CA 1
ATOM 4168 C C . GLN B 1 169 ? 2.453 14.273 -8.711 1 96.69 169 GLN B C 1
ATOM 4170 O O . GLN B 1 169 ? 3.109 15.312 -8.602 1 96.69 169 GLN B O 1
ATOM 4175 N N . PHE B 1 170 ? 2.938 13.094 -8.547 1 98.06 170 PHE B N 1
ATOM 4176 C CA . PHE B 1 170 ? 4.305 12.898 -8.086 1 98.06 170 PHE B CA 1
ATOM 4177 C C . PHE B 1 170 ? 5.309 13.43 -9.102 1 98.06 170 PHE B C 1
ATOM 4179 O O . PHE B 1 170 ? 6.273 14.102 -8.742 1 98.06 170 PHE B O 1
ATOM 4186 N N . SER B 1 171 ? 5.074 13.07 -10.336 1 96.81 171 SER B N 1
ATOM 4187 C CA . SER B 1 171 ? 5.984 13.5 -11.391 1 96.81 171 SER B CA 1
ATOM 4188 C C . SER B 1 171 ? 6.059 15.023 -11.477 1 96.81 171 SER B C 1
ATOM 4190 O O . SER B 1 171 ? 7.094 15.578 -11.844 1 96.81 171 SER B O 1
ATOM 4192 N N . ASN B 1 172 ? 5.027 15.711 -11.039 1 96.06 172 ASN B N 1
ATOM 4193 C CA . ASN B 1 172 ? 4.973 17.156 -11.117 1 96.06 172 ASN B CA 1
ATOM 4194 C C . ASN B 1 172 ? 5.184 17.812 -9.75 1 96.06 172 ASN B C 1
ATOM 4196 O O . ASN B 1 172 ? 4.938 19 -9.578 1 96.06 172 ASN B O 1
ATOM 4200 N N . ARG B 1 173 ? 5.594 16.984 -8.805 1 97.31 173 ARG B N 1
ATOM 4201 C CA . ARG B 1 173 ? 5.805 17.484 -7.453 1 97.31 173 ARG B CA 1
ATOM 4202 C C . ARG B 1 173 ? 7.199 18.078 -7.301 1 97.31 173 ARG B C 1
ATOM 4204 O O . ARG B 1 173 ? 8.125 17.391 -6.871 1 97.31 173 ARG B O 1
ATOM 4211 N N . TYR B 1 174 ? 7.367 19.391 -7.621 1 96.44 174 TYR B N 1
ATOM 4212 C CA . TYR B 1 174 ? 8.672 20.047 -7.562 1 96.44 174 TYR B CA 1
ATOM 4213 C C . TYR B 1 174 ? 8.844 20.797 -6.25 1 96.44 174 TYR B C 1
ATOM 4215 O O . TYR B 1 174 ? 9.945 21.219 -5.91 1 96.44 174 TYR B O 1
ATOM 4223 N N . GLU B 1 175 ? 7.789 21 -5.527 1 96.56 175 GLU B N 1
ATOM 4224 C CA . GLU B 1 175 ? 7.719 21.594 -4.195 1 96.56 175 GLU B CA 1
ATOM 4225 C C . GLU B 1 175 ? 6.512 21.078 -3.424 1 96.56 175 GLU B C 1
ATOM 4227 O O . GLU B 1 175 ? 5.594 20.484 -4.012 1 96.56 175 GLU B O 1
ATOM 4232 N N . PRO B 1 176 ? 6.527 21.219 -2.115 1 98.06 176 PRO B N 1
ATOM 4233 C CA . PRO B 1 176 ? 5.348 20.75 -1.378 1 98.06 176 PRO B CA 1
ATOM 4234 C C . PRO B 1 176 ? 4.062 21.453 -1.821 1 98.06 176 PRO B C 1
ATOM 4236 O O . PRO B 1 176 ? 4.082 22.641 -2.15 1 98.06 176 PRO B O 1
ATOM 4239 N N . LYS B 1 177 ? 3.023 20.719 -1.88 1 97.12 177 LYS B N 1
ATOM 4240 C CA . LYS B 1 177 ? 1.711 21.25 -2.252 1 97.12 177 LYS B CA 1
ATOM 4241 C C . LYS B 1 177 ? 1.236 22.297 -1.26 1 97.12 177 LYS B C 1
ATOM 4243 O O . LYS B 1 177 ? 1.481 22.188 -0.058 1 97.12 177 LYS B O 1
ATOM 4248 N N . ALA B 1 178 ? 0.496 23.297 -1.699 1 95.62 178 ALA B N 1
ATOM 4249 C CA . ALA B 1 178 ? 0.036 24.406 -0.867 1 95.62 178 ALA B CA 1
ATOM 4250 C C . ALA B 1 178 ? -0.799 23.891 0.306 1 95.62 178 ALA B C 1
ATOM 4252 O O . ALA B 1 178 ? -0.603 24.328 1.445 1 95.62 178 ALA B O 1
ATOM 4253 N N . ASP B 1 179 ? -1.717 23.031 0.035 1 95.88 179 ASP B N 1
ATOM 4254 C CA . ASP B 1 179 ? -2.562 22.516 1.107 1 95.88 179 ASP B CA 1
ATOM 4255 C C . ASP B 1 179 ? -1.73 21.781 2.162 1 95.88 179 ASP B C 1
ATOM 4257 O O . ASP B 1 179 ? -2.016 21.875 3.357 1 95.88 179 ASP B O 1
ATOM 4261 N N . HIS B 1 180 ? -0.659 21.109 1.723 1 98.12 180 HIS B N 1
ATOM 4262 C CA . HIS B 1 180 ? 0.221 20.422 2.662 1 98.12 180 HIS B CA 1
ATOM 4263 C C . HIS B 1 180 ? 1.013 21.422 3.504 1 98.12 180 HIS B C 1
ATOM 4265 O O . HIS B 1 180 ? 1.248 21.188 4.691 1 98.12 180 HIS B O 1
ATOM 4271 N N . LYS B 1 181 ? 1.384 22.469 2.914 1 98.12 181 LYS B N 1
ATOM 4272 C CA . LYS B 1 181 ? 2.094 23.516 3.652 1 98.12 181 LYS B CA 1
ATOM 4273 C C . LYS B 1 181 ? 1.219 24.094 4.758 1 98.12 181 LYS B C 1
ATOM 4275 O O . LYS B 1 181 ? 1.684 24.297 5.883 1 98.12 181 LYS B O 1
ATOM 4280 N N . TRP B 1 182 ? -0.03 24.375 4.441 1 98 182 TRP B N 1
ATOM 4281 C CA . TRP B 1 182 ? -0.955 24.906 5.438 1 98 182 TRP B CA 1
ATOM 4282 C C . TRP B 1 182 ? -1.162 23.922 6.574 1 98 182 TRP B C 1
ATOM 4284 O O . TRP B 1 182 ? -1.146 24.297 7.746 1 98 182 TRP B O 1
ATOM 4294 N N . GLN B 1 183 ? -1.312 22.688 6.23 1 97.5 183 GLN B N 1
ATOM 4295 C CA . GLN B 1 183 ? -1.466 21.641 7.234 1 97.5 183 GLN B CA 1
ATOM 4296 C C . GLN B 1 183 ? -0.24 21.562 8.141 1 97.5 183 GLN B C 1
ATOM 4298 O O . GLN B 1 183 ? -0.365 21.594 9.367 1 97.5 183 GLN B O 1
ATOM 4303 N N . ALA B 1 184 ? 0.876 21.5 7.504 1 97.75 184 ALA B N 1
ATOM 4304 C CA . ALA B 1 184 ? 2.125 21.375 8.25 1 97.75 184 ALA B CA 1
ATOM 4305 C C . ALA B 1 184 ? 2.381 22.594 9.125 1 97.75 184 ALA B C 1
ATOM 4307 O O . ALA B 1 184 ? 2.955 22.484 10.211 1 97.75 184 ALA B O 1
ATOM 4308 N N . THR B 1 185 ? 1.994 23.766 8.641 1 98.31 185 THR B N 1
ATOM 4309 C CA . THR B 1 185 ? 2.127 24.984 9.438 1 98.31 185 THR B CA 1
ATOM 4310 C C . THR B 1 185 ? 1.348 24.859 10.742 1 98.31 185 THR B C 1
ATOM 4312 O O . THR B 1 185 ? 1.847 25.234 11.805 1 98.31 185 THR B O 1
ATOM 4315 N N . CYS B 1 186 ? 0.176 24.281 10.641 1 98.12 186 CYS B N 1
ATOM 4316 C CA . CYS B 1 186 ? -0.611 24.031 11.844 1 98.12 186 CYS B CA 1
ATOM 4317 C C . CYS B 1 186 ? 0.15 23.141 12.82 1 98.12 186 CYS B C 1
ATOM 4319 O O . CYS B 1 186 ? 0.204 23.438 14.023 1 98.12 186 CYS B O 1
ATOM 4321 N N . TYR B 1 187 ? 0.785 22.109 12.281 1 97.94 187 TYR B N 1
ATOM 4322 C CA . TYR B 1 187 ? 1.552 21.203 13.125 1 97.94 187 TYR B CA 1
ATOM 4323 C C . TYR B 1 187 ? 2.707 21.922 13.805 1 97.94 187 TYR B C 1
ATOM 4325 O O . TYR B 1 187 ? 2.926 21.766 15.008 1 97.94 187 TYR B O 1
ATOM 4333 N N . GLY B 1 188 ? 3.389 22.656 12.992 1 98.31 188 GLY B N 1
ATOM 4334 C CA . GLY B 1 188 ? 4.512 23.422 13.523 1 98.31 188 GLY B CA 1
ATOM 4335 C C . GLY B 1 188 ? 4.117 24.391 14.617 1 98.31 188 GLY B C 1
ATOM 4336 O O . GLY B 1 188 ? 4.797 24.484 15.641 1 98.31 188 GLY B O 1
ATOM 4337 N N . MET B 1 189 ? 3.027 25.094 14.43 1 98 189 MET B N 1
ATOM 4338 C CA . MET B 1 189 ? 2.518 26.031 15.438 1 98 189 MET B CA 1
ATOM 4339 C C . MET B 1 189 ? 2.137 25.281 16.719 1 98 189 MET B C 1
ATOM 4341 O O . MET B 1 189 ? 2.365 25.781 17.828 1 98 189 MET B O 1
ATOM 4345 N N . GLY B 1 190 ? 1.58 24.078 16.531 1 97.81 190 GLY B N 1
ATOM 4346 C CA . GLY B 1 190 ? 1.159 23.281 17.672 1 97.81 190 GLY B CA 1
ATOM 4347 C C . GLY B 1 190 ? 2.32 22.703 18.453 1 97.81 190 GLY B C 1
ATOM 4348 O O . GLY B 1 190 ? 2.219 22.5 19.672 1 97.81 190 GLY B O 1
ATOM 4349 N N . LEU B 1 191 ? 3.467 22.453 17.797 1 97.88 191 LEU B N 1
ATOM 4350 C CA . LEU B 1 191 ? 4.559 21.734 18.453 1 97.88 191 LEU B CA 1
ATOM 4351 C C . LEU B 1 191 ? 5.758 22.656 18.672 1 97.88 191 LEU B C 1
ATOM 4353 O O . LEU B 1 191 ? 6.703 22.281 19.375 1 97.88 191 LEU B O 1
ATOM 4357 N N . GLY B 1 192 ? 5.727 23.797 18.109 1 97.38 192 GLY B N 1
ATOM 4358 C CA . GLY B 1 192 ? 6.844 24.719 18.219 1 97.38 192 GLY B CA 1
ATOM 4359 C C . GLY B 1 192 ? 8.055 24.281 17.406 1 97.38 192 GLY B C 1
ATOM 4360 O O . GLY B 1 192 ? 9.195 24.438 17.859 1 97.38 192 GLY B O 1
ATOM 4361 N N . ILE B 1 193 ? 7.828 23.641 16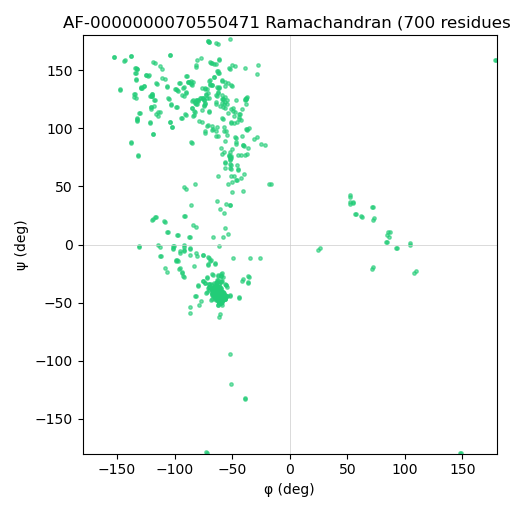.328 1 97.88 193 ILE B N 1
ATOM 4362 C CA . ILE B 1 193 ? 8.875 23.188 15.422 1 97.88 193 ILE B CA 1
ATOM 4363 C C . ILE B 1 193 ? 8.688 23.828 14.055 1 97.88 193 ILE B C 1
ATOM 4365 O O . ILE B 1 193 ? 7.621 23.734 13.453 1 97.88 193 ILE B O 1
ATOM 4369 N N . ASP B 1 194 ? 9.695 24.438 13.523 1 97.81 194 ASP B N 1
ATOM 4370 C CA . ASP B 1 194 ? 9.539 25.234 12.312 1 97.81 194 ASP B CA 1
ATOM 4371 C C . ASP B 1 194 ? 9.883 24.422 11.07 1 97.81 194 ASP B C 1
ATOM 4373 O O . ASP B 1 194 ? 9.531 24.797 9.953 1 97.81 194 ASP B O 1
ATOM 4377 N N . TYR B 1 195 ? 10.625 23.344 11.266 1 98.62 195 TYR B N 1
ATOM 4378 C CA . TYR B 1 195 ? 11.078 22.594 10.102 1 98.62 195 TYR B CA 1
ATOM 4379 C C . TYR B 1 195 ? 10.172 21.391 9.852 1 98.62 195 TYR B C 1
ATOM 4381 O O . TYR B 1 195 ? 9.836 20.656 10.789 1 98.62 195 TYR B O 1
ATOM 4389 N N . ILE B 1 196 ? 9.773 21.234 8.594 1 98.69 196 ILE B N 1
ATOM 4390 C CA . ILE B 1 196 ? 8.953 20.125 8.117 1 98.69 196 ILE B CA 1
ATOM 4391 C C . ILE B 1 196 ? 9.711 19.359 7.043 1 98.69 196 ILE B C 1
ATOM 4393 O O . ILE B 1 196 ? 10.297 19.953 6.141 1 98.69 196 ILE B O 1
ATOM 4397 N N . LEU B 1 197 ? 9.789 18.094 7.16 1 98.75 197 LEU B N 1
ATOM 4398 C CA . LEU B 1 197 ? 10.227 17.25 6.059 1 98.75 197 LEU B CA 1
ATOM 4399 C C . LEU B 1 197 ? 9.039 16.562 5.383 1 98.75 197 LEU B C 1
ATOM 4401 O O . LEU B 1 197 ? 8.469 15.617 5.93 1 98.75 197 LEU B O 1
ATOM 4405 N N . PHE B 1 198 ? 8.656 17.125 4.238 1 98.75 198 PHE B N 1
ATOM 4406 C CA . PHE B 1 198 ? 7.676 16.438 3.408 1 98.75 198 PHE B CA 1
ATOM 4407 C C . PHE B 1 198 ? 8.312 15.242 2.695 1 98.75 198 PHE B C 1
ATOM 4409 O O . PHE B 1 198 ? 9.352 15.391 2.041 1 98.75 198 PHE B O 1
ATOM 4416 N N . PHE B 1 199 ? 7.762 14.102 2.883 1 98.75 199 PHE B N 1
ATOM 4417 C CA . PHE B 1 199 ? 8.25 12.883 2.25 1 98.75 199 PHE B CA 1
ATOM 4418 C C . PHE B 1 199 ? 7.184 12.281 1.348 1 98.75 199 PHE B C 1
ATOM 4420 O O . PHE B 1 199 ? 6.359 11.477 1.8 1 98.75 199 PHE B O 1
ATOM 4427 N N . TYR B 1 200 ? 7.242 12.609 0.011 1 98.75 200 TYR B N 1
ATOM 4428 C CA . TYR B 1 200 ? 6.238 12.18 -0.96 1 98.75 200 TYR B CA 1
ATOM 4429 C C . TYR B 1 200 ? 6.602 10.828 -1.555 1 98.75 200 TYR B C 1
ATOM 4431 O O . TYR B 1 200 ? 7.77 10.562 -1.851 1 98.75 200 TYR B O 1
ATOM 4439 N N . GLU B 1 201 ? 5.645 10.047 -1.714 1 98.69 201 GLU B N 1
ATOM 4440 C CA . GLU B 1 201 ? 5.828 8.75 -2.354 1 98.69 201 GLU B CA 1
ATOM 4441 C C . GLU B 1 201 ? 4.863 8.562 -3.523 1 98.69 201 GLU B C 1
ATOM 4443 O O . GLU B 1 201 ? 3.682 8.898 -3.416 1 98.69 201 GLU B O 1
ATOM 4448 N N . ASP B 1 202 ? 5.402 8.039 -4.625 1 98.38 202 ASP B N 1
ATOM 4449 C CA . ASP B 1 202 ? 4.609 7.617 -5.773 1 98.38 202 ASP B CA 1
ATOM 4450 C C . ASP B 1 202 ? 3.869 6.312 -5.48 1 98.38 202 ASP B C 1
ATOM 4452 O O . ASP B 1 202 ? 4.496 5.27 -5.27 1 98.38 202 ASP B O 1
ATOM 4456 N N . ARG B 1 203 ? 2.6 6.316 -5.57 1 97.44 203 ARG B N 1
ATOM 4457 C CA . ARG B 1 203 ? 1.805 5.148 -5.211 1 97.44 203 ARG B CA 1
ATOM 4458 C C . ARG B 1 203 ? 2.113 3.973 -6.133 1 97.44 203 ARG B C 1
ATOM 4460 O O . ARG B 1 203 ? 2.094 2.816 -5.703 1 97.44 203 ARG B O 1
ATOM 4467 N N . ASN B 1 204 ? 2.416 4.309 -7.359 1 96.69 204 ASN B N 1
ATOM 4468 C CA . ASN B 1 204 ? 2.58 3.279 -8.383 1 96.69 204 ASN B CA 1
ATOM 4469 C C . ASN B 1 204 ? 3.951 2.615 -8.289 1 96.69 204 ASN B C 1
ATOM 4471 O O . ASN B 1 204 ? 4.07 1.401 -8.469 1 96.69 204 ASN B O 1
ATOM 4475 N N . PHE B 1 205 ? 5.016 3.406 -7.93 1 96.5 205 PHE B N 1
ATOM 4476 C CA . PHE B 1 205 ? 6.371 2.891 -8.094 1 96.5 205 PHE B CA 1
ATOM 4477 C C . PHE B 1 205 ? 7.184 3.088 -6.82 1 96.5 205 PHE B C 1
ATOM 4479 O O . PHE B 1 205 ? 8.375 2.764 -6.781 1 96.5 205 PHE B O 1
ATOM 4486 N N . CYS B 1 206 ? 6.625 3.682 -5.836 1 97.62 206 CYS B N 1
ATOM 4487 C CA . CYS B 1 206 ? 7.203 3.861 -4.512 1 97.62 206 CYS B CA 1
ATOM 4488 C C . CYS B 1 206 ? 8.469 4.707 -4.578 1 97.62 206 CYS B C 1
ATOM 4490 O O . CYS B 1 206 ? 9.391 4.523 -3.775 1 97.62 206 CYS B O 1
ATOM 4492 N N . LYS B 1 207 ? 8.57 5.516 -5.613 1 97.38 207 LYS B N 1
ATOM 4493 C CA . LYS B 1 207 ? 9.633 6.516 -5.641 1 97.38 207 LYS B CA 1
ATOM 4494 C C . LYS B 1 207 ? 9.414 7.582 -4.574 1 97.38 207 LYS B C 1
ATOM 4496 O O . LYS B 1 207 ? 8.281 7.824 -4.148 1 97.38 207 LYS B O 1
ATOM 4501 N N . LYS B 1 208 ? 10.516 8.227 -4.191 1 98.31 208 LYS B N 1
ATOM 4502 C CA . LYS B 1 208 ? 10.422 9.18 -3.086 1 98.31 208 LYS B CA 1
ATOM 4503 C C . LYS B 1 208 ? 10.945 10.555 -3.494 1 98.31 208 LYS B C 1
ATOM 4505 O O . LYS B 1 208 ? 11.898 10.648 -4.277 1 98.31 208 LYS B O 1
ATOM 4510 N N . LYS B 1 209 ? 10.344 11.562 -2.961 1 98 209 LYS B N 1
ATOM 4511 C CA . LYS B 1 209 ? 10.828 12.938 -3.01 1 98 209 LYS B CA 1
ATOM 4512 C C . LYS B 1 209 ? 10.766 13.594 -1.633 1 98 209 LYS B C 1
ATOM 4514 O O . LYS B 1 209 ? 9.68 13.859 -1.118 1 98 209 LYS B O 1
ATOM 4519 N N . PRO B 1 210 ? 11.906 13.789 -1.018 1 98.38 210 PRO B N 1
ATOM 4520 C CA . PRO B 1 210 ? 11.945 14.586 0.211 1 98.38 210 PRO B CA 1
ATOM 4521 C C . PRO B 1 210 ? 12.062 16.078 -0.06 1 98.38 210 PRO B C 1
ATOM 4523 O O . PRO B 1 210 ? 12.773 16.484 -0.981 1 98.38 210 PRO B O 1
ATOM 4526 N N . TYR B 1 211 ? 11.344 16.891 0.654 1 98.56 211 TYR B N 1
ATOM 4527 C CA . TYR B 1 211 ? 11.469 18.344 0.654 1 98.56 211 TYR B CA 1
ATOM 4528 C C . TYR B 1 211 ? 11.555 18.891 2.076 1 98.56 211 TYR B C 1
ATOM 4530 O O . TYR B 1 211 ? 10.617 18.75 2.861 1 98.56 211 TYR B O 1
ATOM 4538 N N . LEU B 1 212 ? 12.672 19.438 2.436 1 98.5 212 LEU B N 1
ATOM 4539 C CA . LEU B 1 212 ? 12.781 20.156 3.693 1 98.5 212 LEU B CA 1
ATOM 4540 C C . LEU B 1 212 ? 12.203 21.562 3.564 1 98.5 212 LEU B C 1
ATOM 4542 O O . LEU B 1 212 ? 12.594 22.328 2.676 1 98.5 212 LEU B O 1
ATOM 4546 N N . TRP B 1 213 ? 11.242 21.906 4.41 1 98.06 213 TRP B N 1
ATOM 4547 C CA . TRP B 1 213 ? 10.523 23.156 4.328 1 98.06 213 TRP B CA 1
ATOM 4548 C C . TRP B 1 213 ? 10.516 23.875 5.676 1 98.06 213 TRP B C 1
ATOM 4550 O O . TRP B 1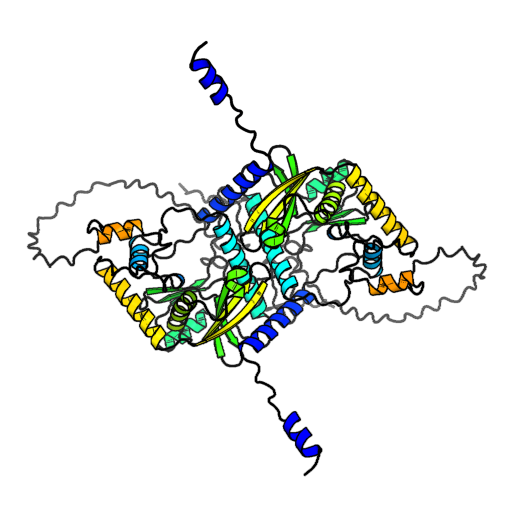 213 ? 10.32 23.25 6.715 1 98.06 213 TRP B O 1
ATOM 4560 N N . LYS B 1 214 ? 10.766 25.141 5.695 1 98.19 214 LYS B N 1
ATOM 4561 C CA . LYS B 1 214 ? 10.719 25.938 6.914 1 98.19 214 LYS B CA 1
ATOM 4562 C C . LYS B 1 214 ? 9.469 26.812 6.945 1 98.19 214 LYS B C 1
ATOM 4564 O O . LYS B 1 214 ? 9.227 27.594 6.023 1 98.19 214 LYS B O 1
ATOM 4569 N N . ILE B 1 215 ? 8.727 26.719 7.949 1 98 215 ILE B N 1
ATOM 4570 C CA . ILE B 1 215 ? 7.543 27.531 8.148 1 98 215 ILE B CA 1
ATOM 4571 C C . ILE B 1 215 ? 7.953 28.984 8.414 1 98 215 ILE B C 1
ATOM 4573 O O . ILE B 1 215 ? 8.875 29.25 9.195 1 98 215 ILE B O 1
ATOM 4577 N N . THR B 1 216 ? 7.242 29.891 7.82 1 97.31 216 THR B N 1
ATOM 4578 C CA . THR B 1 216 ? 7.551 31.312 8.016 1 97.31 216 THR B CA 1
ATOM 4579 C C . THR B 1 216 ? 6.535 31.953 8.961 1 97.31 216 THR B C 1
ATOM 4581 O O . THR B 1 216 ? 5.449 31.422 9.172 1 97.31 216 THR B O 1
ATOM 4584 N N . ASP B 1 217 ? 6.945 33.094 9.445 1 97.19 217 ASP B N 1
ATOM 4585 C CA . ASP B 1 217 ? 6.031 33.844 10.305 1 97.19 217 ASP B CA 1
ATOM 4586 C C . ASP B 1 217 ? 4.812 34.312 9.523 1 97.19 217 ASP B C 1
ATOM 4588 O O . ASP B 1 217 ? 3.711 34.406 10.07 1 97.19 217 ASP B O 1
ATOM 4592 N N . GLU B 1 218 ? 5.035 34.656 8.312 1 97.5 218 GLU B N 1
ATOM 4593 C CA . GLU B 1 218 ? 3.922 35.062 7.457 1 97.5 218 GLU B CA 1
ATOM 4594 C C . GLU B 1 218 ? 2.891 33.938 7.32 1 97.5 218 GLU B C 1
ATOM 4596 O O . GLU B 1 218 ? 1.685 34.188 7.352 1 97.5 218 GLU B O 1
ATOM 4601 N N . MET B 1 219 ? 3.357 32.719 7.191 1 97.19 219 MET B N 1
ATOM 4602 C CA . MET B 1 219 ? 2.467 31.578 7.074 1 97.19 219 MET B CA 1
ATOM 4603 C C . MET B 1 219 ? 1.699 31.344 8.375 1 97.19 219 MET B C 1
ATOM 4605 O O . MET B 1 219 ? 0.5 31.062 8.352 1 97.19 219 MET B O 1
ATOM 4609 N N . LYS B 1 220 ? 2.369 31.453 9.461 1 97.94 220 LYS B N 1
ATOM 4610 C CA . LYS B 1 220 ? 1.722 31.312 10.758 1 97.94 220 LYS B CA 1
ATOM 4611 C C . LYS B 1 220 ? 0.607 32.344 10.945 1 97.94 220 LYS B C 1
ATOM 4613 O O . LYS B 1 220 ? -0.482 32 11.414 1 97.94 220 LYS B O 1
ATOM 4618 N N . GLN B 1 221 ? 0.926 33.531 10.547 1 98 221 GLN B N 1
ATOM 4619 C CA . GLN B 1 221 ? -0.061 34.594 10.68 1 98 221 GLN B CA 1
ATOM 4620 C C . GLN B 1 221 ? -1.274 34.344 9.797 1 98 221 GLN B C 1
ATOM 4622 O O . GLN B 1 221 ? -2.408 34.625 10.188 1 98 221 GLN B O 1
ATOM 4627 N N . ALA B 1 222 ? -0.966 33.875 8.609 1 97.38 222 ALA B N 1
ATOM 4628 C CA . ALA B 1 222 ? -2.066 33.562 7.703 1 97.38 222 ALA B CA 1
ATOM 4629 C C . ALA B 1 222 ? -2.979 32.5 8.312 1 97.38 222 ALA B C 1
ATOM 4631 O O . ALA B 1 222 ? -4.207 32.625 8.242 1 97.38 222 ALA B O 1
ATOM 4632 N N . VAL B 1 223 ? -2.438 31.469 8.883 1 97.88 223 VAL B N 1
ATOM 4633 C CA . VAL B 1 223 ? -3.197 30.406 9.539 1 97.88 223 VAL B CA 1
ATOM 4634 C C . VAL B 1 223 ? -3.996 30.984 10.703 1 97.88 223 VAL B C 1
ATOM 4636 O O . VAL B 1 223 ? -5.188 30.703 10.852 1 97.88 223 VAL B O 1
ATOM 4639 N N . LEU B 1 224 ? -3.381 31.828 11.5 1 97.44 224 LEU B N 1
ATOM 4640 C CA . LEU B 1 224 ? -4.035 32.438 12.648 1 97.44 224 LEU B CA 1
ATOM 4641 C C . LEU B 1 224 ? -5.227 33.281 12.219 1 97.44 224 LEU B C 1
ATOM 4643 O O . LEU B 1 224 ? -6.289 33.219 12.844 1 97.44 224 LEU B O 1
ATOM 4647 N N . ASN B 1 225 ? -5.004 34.094 11.203 1 97.5 225 ASN B N 1
ATOM 4648 C CA . ASN B 1 225 ? -6.086 34.906 10.688 1 97.5 225 ASN B CA 1
ATOM 4649 C C . ASN B 1 225 ? -7.281 34.062 10.25 1 97.5 225 ASN B C 1
ATOM 4651 O O . ASN B 1 225 ? -8.43 34.406 10.539 1 97.5 225 ASN B O 1
ATOM 4655 N N . LYS B 1 226 ? -6.965 33.062 9.578 1 96.88 226 LYS B N 1
ATOM 4656 C CA . LYS B 1 226 ? -8.031 32.188 9.102 1 96.88 226 LYS B CA 1
ATOM 4657 C C . LYS B 1 226 ? -8.766 31.531 10.273 1 96.88 226 LYS B C 1
ATOM 4659 O O . LYS B 1 226 ? -10 31.469 10.281 1 96.88 226 LYS B O 1
ATOM 4664 N N . ILE B 1 227 ? -8.078 31.047 11.203 1 96.38 227 ILE B N 1
ATOM 4665 C CA . ILE B 1 227 ? -8.672 30.438 12.391 1 96.38 227 ILE B CA 1
ATOM 4666 C C . ILE B 1 227 ? -9.57 31.453 13.094 1 96.38 227 ILE B C 1
ATOM 4668 O O . ILE B 1 227 ? -10.688 31.125 13.5 1 96.38 227 ILE B O 1
ATOM 4672 N N . ARG B 1 228 ? -9.102 32.656 13.242 1 96.25 228 ARG B N 1
ATOM 4673 C CA . ARG B 1 228 ? -9.875 33.719 13.883 1 96.25 228 ARG B CA 1
ATOM 4674 C C . ARG B 1 228 ? -11.18 33.969 13.133 1 96.25 228 ARG B C 1
ATOM 4676 O O . ARG B 1 228 ? -12.242 34.094 13.742 1 96.25 228 ARG B O 1
ATOM 4683 N N . THR B 1 229 ? -11.039 34 11.836 1 96.94 229 THR B N 1
ATOM 4684 C CA . THR B 1 229 ? -12.219 34.219 11.008 1 96.94 229 THR B CA 1
ATOM 4685 C C . THR B 1 229 ? -13.242 33.125 11.211 1 96.94 229 THR B C 1
ATOM 4687 O O . THR B 1 229 ? -14.43 33.406 11.422 1 96.94 229 THR B O 1
ATOM 4690 N N . VAL B 1 230 ? -12.805 31.906 11.164 1 95.75 230 VAL B N 1
ATOM 4691 C CA . VAL B 1 230 ? -13.703 30.766 11.281 1 95.75 230 VAL B CA 1
ATOM 4692 C C . VAL B 1 230 ? -14.281 30.703 12.695 1 95.75 230 VAL B C 1
ATOM 4694 O O . VAL B 1 230 ? -15.484 30.484 12.867 1 95.75 230 VAL B O 1
ATOM 4697 N N . ASN B 1 231 ? -13.445 30.906 13.695 1 94.56 231 ASN B N 1
ATOM 4698 C CA . ASN B 1 231 ? -13.922 30.906 15.07 1 94.56 231 ASN B CA 1
ATOM 4699 C C . ASN B 1 231 ? -14.969 31.984 15.312 1 94.56 231 ASN B C 1
ATOM 4701 O O . ASN B 1 231 ? -15.969 31.75 15.984 1 94.56 231 ASN B O 1
ATOM 4705 N N . ASN B 1 232 ? -14.695 33.125 14.82 1 95.56 232 ASN B N 1
ATOM 4706 C CA . ASN B 1 232 ? -15.656 34.219 14.953 1 95.56 232 ASN B CA 1
ATOM 4707 C C . ASN B 1 232 ? -16.984 33.875 14.266 1 95.56 232 ASN B C 1
ATOM 4709 O O . ASN B 1 232 ? -18.047 34.188 14.805 1 95.56 232 ASN B O 1
ATOM 4713 N N . ALA B 1 233 ? -16.859 33.312 13.094 1 95.62 233 ALA B N 1
ATOM 4714 C CA . ALA B 1 233 ? -18.062 32.906 12.375 1 95.62 233 ALA B CA 1
ATOM 4715 C C . ALA B 1 233 ? -18.859 31.891 13.188 1 95.62 233 ALA B C 1
ATOM 4717 O O . ALA B 1 233 ? -20.094 31.969 13.25 1 95.62 233 ALA B O 1
ATOM 4718 N N . CYS B 1 234 ? -18.203 30.953 13.758 1 92.38 234 CYS B N 1
ATOM 4719 C CA . CYS B 1 234 ? -18.859 29.922 14.562 1 92.38 234 CYS B CA 1
ATOM 4720 C C . CYS B 1 234 ? -19.5 30.547 15.805 1 92.38 234 CYS B C 1
ATOM 4722 O O . CYS B 1 234 ? -20.578 30.109 16.234 1 92.38 234 CYS B O 1
ATOM 4724 N N . LYS B 1 235 ? -18.875 31.484 16.422 1 91.94 235 LYS B N 1
ATOM 4725 C CA . LYS B 1 235 ? -19.406 32.156 17.594 1 91.94 235 LYS B CA 1
ATOM 4726 C C . LYS B 1 235 ? -20.641 33 17.266 1 91.94 235 LYS B C 1
ATOM 4728 O O . LYS B 1 235 ? -21.609 33.031 18.031 1 91.94 235 LYS B O 1
ATOM 4733 N N . THR B 1 236 ? -20.656 33.625 16.125 1 93.69 236 THR B N 1
ATOM 4734 C CA . THR B 1 236 ? -21.719 34.531 15.742 1 93.69 236 THR B CA 1
ATOM 4735 C C . THR B 1 236 ? -22.812 33.812 14.969 1 93.69 236 THR B C 1
ATOM 4737 O O . THR B 1 236 ? -23.953 34.281 14.891 1 93.69 236 THR B O 1
ATOM 4740 N N . GLY B 1 237 ? -22.359 32.719 14.281 1 92.94 237 GLY B N 1
ATOM 4741 C CA . GLY B 1 237 ? -23.297 31.984 13.438 1 92.94 237 GLY B CA 1
ATOM 4742 C C . GLY B 1 237 ? -23.422 32.562 12.047 1 92.94 237 GLY B C 1
ATOM 4743 O O . GLY B 1 237 ? -24.328 32.188 11.297 1 92.94 237 GLY B O 1
ATOM 4744 N N . ILE B 1 238 ? -22.625 33.5 11.766 1 94.25 238 ILE B N 1
ATOM 4745 C CA . ILE B 1 238 ? -22.672 34.156 10.469 1 94.25 238 ILE B CA 1
ATOM 4746 C C . ILE B 1 238 ? -21.594 33.562 9.555 1 94.25 238 ILE B C 1
ATOM 4748 O O . ILE B 1 238 ? -20.406 33.656 9.844 1 94.25 238 ILE B O 1
ATOM 4752 N N . PRO B 1 239 ? -21.984 32.969 8.453 1 96 239 PRO B N 1
ATOM 4753 C CA . PRO B 1 239 ? -20.984 32.406 7.547 1 96 239 PRO B CA 1
ATOM 4754 C C . PRO B 1 239 ? -20.016 33.438 6.988 1 96 239 PRO B C 1
ATOM 4756 O O . PRO B 1 239 ? -20.438 34.531 6.613 1 96 239 PRO B O 1
ATOM 4759 N N . PRO B 1 240 ? -18.75 33.125 6.98 1 96.81 240 PRO B N 1
ATOM 4760 C CA . PRO B 1 240 ? -17.797 34.031 6.348 1 96.81 240 PRO B CA 1
ATOM 4761 C C . PRO B 1 240 ? -17.922 34.062 4.828 1 96.81 240 PRO B C 1
ATOM 4763 O O . PRO B 1 240 ? -18.75 33.344 4.258 1 96.81 240 PRO B O 1
ATOM 4766 N N . GLU B 1 241 ? -17.156 34.969 4.266 1 94.69 241 GLU B N 1
ATOM 4767 C CA . GLU B 1 241 ? -17.172 35.062 2.812 1 94.69 241 GLU B CA 1
ATOM 4768 C C . GLU B 1 241 ? -16.609 33.812 2.162 1 94.69 241 GLU B C 1
ATOM 4770 O O . GLU B 1 241 ? -15.688 33.188 2.693 1 94.69 241 GLU B O 1
ATOM 4775 N N . LYS B 1 242 ? -17.219 33.469 1.022 1 95.12 242 LYS B N 1
ATOM 4776 C CA . LYS B 1 242 ? -16.719 32.281 0.301 1 95.12 242 LYS B CA 1
ATOM 4777 C C . LYS B 1 242 ? -15.492 32.625 -0.531 1 95.12 242 LYS B C 1
ATOM 4779 O O . LYS B 1 242 ? -15.242 33.812 -0.823 1 95.12 242 LYS B O 1
ATOM 4784 N N . ASP B 1 243 ? -14.711 31.641 -0.754 1 94.31 243 ASP B N 1
ATOM 4785 C CA . ASP B 1 243 ? -13.609 31.703 -1.711 1 94.31 243 ASP B CA 1
ATOM 4786 C C . ASP B 1 243 ? -13.961 30.953 -2.994 1 94.31 243 ASP B C 1
ATOM 4788 O O . ASP B 1 243 ? -13.805 29.734 -3.066 1 94.31 243 ASP B O 1
ATOM 4792 N N . ASP B 1 244 ? -14.266 31.641 -4.078 1 90.75 244 ASP B N 1
ATOM 4793 C CA . ASP B 1 244 ? -14.789 31.062 -5.312 1 90.75 244 ASP B CA 1
ATOM 4794 C C . ASP B 1 244 ? -13.742 30.172 -5.98 1 90.75 244 ASP B C 1
ATOM 4796 O O . ASP B 1 244 ? -14.094 29.25 -6.727 1 90.75 244 ASP B O 1
ATOM 4800 N N . SER B 1 245 ? -12.547 30.484 -5.695 1 90.62 245 SER B N 1
ATOM 4801 C CA . SER B 1 245 ? -11.477 29.719 -6.332 1 90.62 245 SER B CA 1
ATOM 4802 C C . SER B 1 245 ? -11.406 28.297 -5.781 1 90.62 245 SER B C 1
ATOM 4804 O O . SER B 1 245 ? -10.758 27.438 -6.367 1 90.62 245 SER B O 1
ATOM 4806 N N . LYS B 1 246 ? -12.102 27.969 -4.707 1 89.69 246 LYS B N 1
ATOM 4807 C CA . LYS B 1 246 ? -12.008 26.672 -4.043 1 89.69 246 LYS B CA 1
ATOM 4808 C C . LYS B 1 246 ? -13.336 25.938 -4.102 1 89.69 246 LYS B C 1
ATOM 4810 O O . LYS B 1 246 ? -13.547 24.969 -3.365 1 89.69 246 LYS B O 1
ATOM 4815 N N . CYS B 1 247 ? -14.195 26.219 -5.031 1 87.94 247 CYS B N 1
ATOM 4816 C CA . CYS B 1 247 ? -15.578 25.75 -4.961 1 87.94 247 CYS B CA 1
ATOM 4817 C C . CYS B 1 247 ? -15.781 24.5 -5.816 1 87.94 247 CYS B C 1
ATOM 4819 O O . CYS B 1 247 ? -16.781 23.797 -5.656 1 87.94 247 CYS B O 1
ATOM 4821 N N . THR B 1 248 ? -14.859 24.188 -6.648 1 84.62 248 THR B N 1
ATOM 4822 C CA . THR B 1 248 ? -15.078 23.188 -7.691 1 84.62 248 THR B CA 1
ATOM 4823 C C . THR B 1 248 ? -15.516 21.859 -7.086 1 84.62 248 THR B C 1
ATOM 4825 O O . THR B 1 248 ? -16.484 21.25 -7.551 1 84.62 248 THR B O 1
ATOM 4828 N N . TYR B 1 249 ? -14.945 21.375 -6.027 1 81.56 249 TYR B N 1
ATOM 4829 C CA . TYR B 1 249 ? -15.258 20.078 -5.457 1 81.56 249 TYR B CA 1
ATOM 4830 C C . TYR B 1 249 ? -15.781 20.219 -4.031 1 81.56 249 TYR B C 1
ATOM 4832 O O . TYR B 1 249 ? -15.719 19.266 -3.244 1 81.56 249 TYR B O 1
ATOM 4840 N N . CYS B 1 250 ? -16.266 21.375 -3.752 1 88.81 250 CYS B N 1
ATOM 4841 C CA . CYS B 1 250 ? -16.719 21.625 -2.389 1 88.81 250 CYS B CA 1
ATOM 4842 C C . CYS B 1 250 ? -18.016 20.891 -2.104 1 88.81 250 CYS B C 1
ATOM 4844 O O . CYS B 1 250 ? -19 21.047 -2.844 1 88.81 250 CYS B O 1
ATOM 4846 N N . ARG B 1 251 ? -18.062 20.188 -1.053 1 84.31 251 ARG B N 1
ATOM 4847 C CA . ARG B 1 251 ? -19.219 19.391 -0.697 1 84.31 251 ARG B CA 1
ATOM 4848 C C . ARG B 1 251 ? -20.344 20.281 -0.161 1 84.31 251 ARG B C 1
ATOM 4850 O O . ARG B 1 251 ? -21.484 19.828 -0.021 1 84.31 251 ARG B O 1
ATOM 4857 N N . TYR B 1 252 ? -20.062 21.516 0.064 1 90.62 252 TYR B N 1
ATOM 4858 C CA . TYR B 1 252 ? -21.047 22.406 0.659 1 90.62 252 TYR B CA 1
ATOM 4859 C C . TYR B 1 252 ? -21.562 23.422 -0.364 1 90.62 252 TYR B C 1
ATOM 4861 O O . TYR B 1 252 ? -22.047 24.5 0.001 1 90.62 252 TYR B O 1
ATOM 4869 N N . LYS B 1 253 ? -21.375 23.078 -1.639 1 90.06 253 LYS B N 1
ATOM 4870 C CA . LYS B 1 253 ? -21.75 23.984 -2.709 1 90.06 253 LYS B CA 1
ATOM 4871 C C . LYS B 1 253 ? -23.219 24.406 -2.57 1 90.06 253 LYS B C 1
ATOM 4873 O O . LYS B 1 253 ? -23.547 25.594 -2.701 1 90.06 253 LYS B O 1
ATOM 4878 N N . ASN B 1 254 ? -24.047 23.438 -2.295 1 90 254 ASN B N 1
ATOM 4879 C CA . ASN B 1 254 ? -25.484 23.719 -2.184 1 90 254 ASN B CA 1
ATOM 4880 C C . ASN B 1 254 ? -25.781 24.578 -0.962 1 90 254 ASN B C 1
ATOM 4882 O O . ASN B 1 254 ? -26.562 25.547 -1.05 1 90 254 ASN B O 1
ATOM 4886 N N . GLU B 1 255 ? -25.234 24.203 0.12 1 91.5 255 GLU B N 1
ATOM 4887 C CA . GLU B 1 255 ? -25.438 24.984 1.332 1 91.5 255 GLU B CA 1
ATOM 4888 C C . GLU B 1 255 ? -24.875 26.391 1.169 1 91.5 255 GLU B C 1
ATOM 4890 O O . GLU B 1 255 ? -25.469 27.359 1.642 1 91.5 255 GLU B O 1
ATOM 4895 N N . CYS B 1 256 ? -23.781 26.5 0.482 1 94.44 256 CYS B N 1
ATOM 4896 C CA . CYS B 1 256 ? -23.141 27.781 0.213 1 94.44 256 CYS B CA 1
ATOM 4897 C C . CYS B 1 256 ? -24.047 28.672 -0.631 1 94.44 256 CYS B C 1
ATOM 4899 O O . CYS B 1 256 ? -24.125 29.875 -0.402 1 94.44 256 CYS B O 1
ATOM 4901 N N . ALA B 1 257 ? -24.703 28.078 -1.594 1 94.06 257 ALA B N 1
ATOM 4902 C CA . ALA B 1 257 ? -25.641 28.812 -2.451 1 94.06 257 ALA B CA 1
ATOM 4903 C C . ALA B 1 257 ? -26.812 29.375 -1.644 1 94.06 257 ALA B C 1
ATOM 4905 O O . ALA B 1 257 ? -27.297 30.469 -1.937 1 94.06 257 ALA B O 1
ATOM 4906 N N . LEU B 1 258 ? -27.203 28.656 -0.71 1 94.75 258 LEU B N 1
ATOM 4907 C CA . LEU B 1 258 ? -28.297 29.125 0.148 1 94.75 258 LEU B CA 1
ATOM 4908 C C . LEU B 1 258 ? -27.859 30.359 0.93 1 94.75 258 LEU B C 1
ATOM 4910 O O . LEU B 1 258 ? -28.672 31.266 1.16 1 94.75 258 LEU B O 1
ATOM 4914 N N . VAL B 1 259 ? -26.656 30.422 1.366 1 94.94 259 VAL B N 1
ATOM 4915 C CA . VAL B 1 259 ? -26.141 31.594 2.068 1 94.94 259 VAL B CA 1
ATOM 4916 C C . VAL B 1 259 ? -26.156 32.812 1.139 1 94.94 259 VAL B C 1
ATOM 4918 O O . VAL B 1 259 ? -26.594 33.875 1.529 1 94.94 259 VAL B O 1
ATOM 4921 N N . ASP B 1 260 ? -25.703 32.594 -0.072 1 94.19 260 ASP B N 1
ATOM 4922 C CA . ASP B 1 260 ? -25.641 33.688 -1.049 1 94.19 260 ASP B CA 1
ATOM 4923 C C . ASP B 1 260 ? -27.047 34.219 -1.358 1 94.19 260 ASP B C 1
ATOM 4925 O O . ASP B 1 260 ? -27.219 35.406 -1.642 1 94.19 260 ASP B O 1
ATOM 4929 N N . ALA B 1 261 ? -27.984 33.312 -1.256 1 94.88 261 ALA B N 1
ATOM 4930 C CA . ALA B 1 261 ? -29.375 33.688 -1.555 1 94.88 261 ALA B CA 1
ATOM 4931 C C . ALA B 1 261 ? -30.062 34.25 -0.326 1 94.88 261 ALA B C 1
ATOM 4933 O O . ALA B 1 261 ? -31.219 34.656 -0.392 1 94.88 261 ALA B O 1
ATOM 4934 N N . GLY B 1 262 ? -29.438 34.281 0.749 1 92.69 262 GLY B N 1
ATOM 4935 C CA . GLY B 1 262 ? -30.047 34.781 1.976 1 92.69 262 GLY B CA 1
ATOM 4936 C C . GLY B 1 262 ? -31.062 33.844 2.562 1 92.69 262 GLY B C 1
ATOM 4937 O O . GLY B 1 262 ? -31.953 34.25 3.307 1 92.69 262 GLY B O 1
ATOM 4938 N N . LYS B 1 263 ? -30.953 32.562 2.217 1 93.94 263 LYS B N 1
ATOM 4939 C CA . LYS B 1 263 ? -31.969 31.594 2.621 1 93.94 263 LYS B CA 1
ATOM 4940 C C . LYS B 1 263 ? -31.375 30.562 3.584 1 93.94 263 LYS B C 1
ATOM 4942 O O . LYS B 1 263 ? -32.062 29.641 4.02 1 93.94 263 LYS B O 1
ATOM 4947 N N . TRP B 1 264 ? -30.094 30.703 3.867 1 94.31 264 TRP B N 1
ATOM 4948 C CA . TRP B 1 264 ? -29.438 29.734 4.738 1 94.31 264 TRP B CA 1
ATOM 4949 C C . TRP B 1 264 ? -29.859 29.922 6.191 1 94.31 264 TRP B C 1
ATOM 4951 O O . TRP B 1 264 ? -29.938 31.047 6.676 1 94.31 264 TRP B O 1
ATOM 4961 N N . VAL B 1 265 ? -30.188 28.766 6.863 1 90.69 265 VAL B N 1
ATOM 4962 C CA . VAL B 1 265 ? -30.562 28.766 8.273 1 90.69 265 VAL B CA 1
ATOM 4963 C C . VAL B 1 265 ? -29.562 27.938 9.07 1 90.69 265 VAL B C 1
ATOM 4965 O O . VAL B 1 265 ? -29.25 26.797 8.703 1 90.69 265 VAL B O 1
ATOM 4968 N N . HIS B 1 266 ? -29 28.562 10.055 1 90.5 266 HIS B N 1
ATOM 4969 C CA . HIS B 1 266 ? -28.078 27.844 10.93 1 90.5 266 HIS B CA 1
ATOM 4970 C C . HIS B 1 266 ? -28.75 26.641 11.586 1 90.5 266 HIS B C 1
ATOM 4972 O O . HIS B 1 266 ? -29.828 26.781 12.172 1 90.5 266 HIS B O 1
ATOM 4978 N N . PRO B 1 267 ? -28.188 25.547 11.43 1 84.88 267 PRO B N 1
ATOM 4979 C CA . PRO B 1 267 ? -28.844 24.359 12 1 84.88 267 PRO B CA 1
ATOM 4980 C C . PRO B 1 267 ? -28.922 24.422 13.523 1 84.88 267 PRO B C 1
ATOM 4982 O O . PRO B 1 267 ? -29.922 23.984 14.109 1 84.88 267 PRO B O 1
ATOM 4985 N N . ASN B 1 268 ? -27.922 24.906 14.188 1 80.31 268 ASN B N 1
ATOM 4986 C CA . ASN B 1 268 ? -27.859 25.109 15.633 1 80.31 268 ASN B CA 1
ATOM 4987 C C . ASN B 1 268 ? -27.359 26.5 15.984 1 80.31 268 ASN B C 1
ATOM 4989 O O . ASN B 1 268 ? -26.188 26.672 16.328 1 80.31 268 ASN B O 1
ATOM 4993 N N . PRO B 1 269 ? -28.25 27.484 15.836 1 78.12 269 PRO B N 1
ATOM 4994 C CA . PRO B 1 269 ? -27.812 28.859 16.016 1 78.12 269 PRO B CA 1
ATOM 4995 C C . PRO B 1 269 ? -27.312 29.141 17.438 1 78.12 269 PRO B C 1
ATOM 4997 O O . PRO B 1 269 ? -27.859 28.594 18.406 1 78.12 269 PRO B O 1
ATOM 5000 N N . PRO B 1 270 ? -26.156 29.734 17.422 1 75.44 270 PRO B N 1
ATOM 5001 C CA . PRO B 1 270 ? -25.625 30.078 18.734 1 75.44 270 PRO B CA 1
ATOM 5002 C C . PRO B 1 270 ? -26.594 30.922 19.562 1 75.44 270 PRO B C 1
ATOM 5004 O O . PRO B 1 270 ? -27.391 31.688 18.984 1 75.44 270 PRO B O 1
ATOM 5007 N N . GLU B 1 271 ? -27 30.547 20.797 1 63.97 271 GLU B N 1
ATOM 5008 C CA . GLU B 1 271 ? -27.922 31.234 21.688 1 63.97 271 GLU B CA 1
ATOM 5009 C C . GLU B 1 271 ? -27.562 32.719 21.812 1 63.97 271 GLU B C 1
ATOM 5011 O O . GLU B 1 271 ? -26.391 33.062 21.953 1 63.97 271 GLU B O 1
ATOM 5016 N N . LYS B 1 272 ? -28.312 33.625 21.156 1 55.47 272 LYS B N 1
ATOM 5017 C CA . LYS B 1 272 ? -28.156 35.031 21.422 1 55.47 272 LYS B CA 1
ATOM 5018 C C . LYS B 1 272 ? -27.906 35.312 22.906 1 55.47 272 LYS B C 1
ATOM 5020 O O . LYS B 1 272 ? -28.516 34.656 23.766 1 55.47 272 LYS B O 1
ATOM 5025 N N . PRO B 1 273 ? -26.812 36.031 23.25 1 45.44 273 PRO B N 1
ATOM 5026 C CA . PRO B 1 273 ? -26.781 36.344 24.672 1 45.44 273 PRO B CA 1
ATOM 5027 C C . PRO B 1 273 ? -28.125 36.875 25.188 1 45.44 273 PRO B C 1
ATOM 5029 O O . PRO B 1 273 ? -28.719 37.781 24.578 1 45.44 273 PRO B O 1
ATOM 5032 N N . GLN B 1 274 ? -29 36.031 25.672 1 38.09 274 GLN B N 1
ATOM 5033 C CA . GLN B 1 274 ? -30.219 36.5 26.344 1 38.09 274 GLN B CA 1
ATOM 5034 C C . GLN B 1 274 ? -29.938 37.781 27.141 1 38.09 274 GLN B C 1
ATOM 5036 O O . GLN B 1 274 ? -28.969 37.844 27.906 1 38.09 274 GLN B O 1
ATOM 5041 N N . THR B 1 275 ? -30.266 38.969 26.641 1 37.25 275 THR B N 1
ATOM 5042 C CA . THR B 1 275 ? -30.422 40.062 27.594 1 37.25 275 THR B CA 1
ATOM 5043 C C . THR B 1 275 ? -31.094 39.562 28.875 1 37.25 275 THR B C 1
ATOM 5045 O O . THR B 1 275 ? -32.031 38.781 28.828 1 37.25 275 THR B O 1
ATOM 5048 N N . ALA B 1 276 ? -30.453 39.781 30 1 32.69 276 ALA B N 1
ATOM 5049 C CA . ALA B 1 276 ? -30.984 39.531 31.328 1 32.69 276 ALA B CA 1
ATOM 5050 C C . ALA B 1 276 ? -32.406 40.031 31.469 1 32.69 276 ALA B C 1
ATOM 5052 O O . ALA B 1 276 ? -32.656 41.25 31.453 1 32.69 276 ALA B O 1
ATOM 5053 N N . LYS B 1 277 ? -33.344 39.531 30.812 1 33.28 277 LYS B N 1
ATOM 5054 C CA . LYS B 1 277 ? -34.688 39.875 31.297 1 33.28 277 LYS B CA 1
ATOM 5055 C C . LYS B 1 277 ? -34.781 39.781 32.812 1 33.28 277 LYS B C 1
ATOM 5057 O O . LYS B 1 277 ? -34.281 38.812 33.406 1 33.28 277 LYS B O 1
ATOM 5062 N N . LYS B 1 278 ? -34.906 41.094 33.5 1 30.73 278 LYS B N 1
ATOM 5063 C CA . LYS B 1 278 ? -35.281 41.25 34.906 1 30.73 278 LYS B CA 1
ATOM 5064 C C . LYS B 1 278 ? -36.375 40.25 35.281 1 30.73 278 LYS B C 1
ATOM 5066 O O . LYS B 1 278 ? -37.531 40.406 34.844 1 30.73 278 LYS B O 1
ATOM 5071 N N . ASP B 1 279 ? -36.156 39.062 35.188 1 30.31 279 ASP B N 1
ATOM 5072 C CA . ASP B 1 279 ? -37.125 38.094 35.688 1 30.31 279 ASP B CA 1
ATOM 5073 C C . ASP B 1 279 ? -37.625 38.469 37.062 1 30.31 279 ASP B C 1
ATOM 5075 O O . ASP B 1 279 ? -36.844 38.438 38.031 1 30.31 279 ASP B O 1
ATOM 5079 N N . THR B 1 280 ? -38.406 39.594 37.125 1 28.3 280 THR B N 1
ATOM 5080 C CA . THR B 1 280 ? -39.156 39.906 38.344 1 28.3 280 THR B CA 1
ATOM 5081 C C . THR B 1 280 ? -39.938 38.688 38.812 1 28.3 280 THR B C 1
ATOM 5083 O O . THR B 1 280 ? -40.812 38.781 39.656 1 28.3 280 THR B O 1
ATOM 5086 N N . ASN B 1 281 ? -40.031 37.719 38.031 1 27.05 281 ASN B N 1
ATOM 5087 C CA . ASN B 1 281 ? -41.062 36.781 38.406 1 27.05 281 ASN B CA 1
ATOM 5088 C C . ASN B 1 281 ? -40.906 36.312 39.844 1 27.05 281 ASN B C 1
ATOM 5090 O O . ASN B 1 281 ? -39.781 36 40.281 1 27.05 281 ASN B O 1
ATOM 5094 N N . ARG B 1 282 ? -41.938 36.75 40.656 1 24.98 282 ARG B N 1
ATOM 5095 C CA . ARG B 1 282 ? -42.312 36.406 42.031 1 24.98 282 ARG B CA 1
ATOM 5096 C C . ARG B 1 282 ? -42.125 34.938 42.312 1 24.98 282 ARG B C 1
ATOM 5098 O O . ARG B 1 282 ? -42.469 34.094 41.469 1 24.98 282 ARG B O 1
ATOM 5105 N N . LYS B 1 283 ? -41.375 34.656 43.344 1 26.14 283 LYS B N 1
ATOM 5106 C CA . LYS B 1 283 ? -40.906 33.469 44.031 1 26.14 283 LYS B CA 1
ATOM 5107 C C . LYS B 1 283 ? -42.094 32.562 44.375 1 26.14 283 LYS B C 1
ATOM 5109 O O . LYS B 1 283 ? -42.656 32.625 45.469 1 26.14 283 LYS B O 1
ATOM 5114 N N . LYS B 1 284 ? -43.188 32.531 43.469 1 22.75 284 LYS B N 1
ATOM 5115 C CA . LYS B 1 284 ? -44.125 31.688 44.219 1 22.75 284 LYS B CA 1
ATOM 5116 C C . LYS B 1 284 ? -43.5 30.328 44.5 1 22.75 284 LYS B C 1
ATOM 5118 O O . LYS B 1 284 ? -42.812 29.766 43.656 1 22.75 284 LYS B O 1
ATOM 5123 N N . ALA B 1 285 ? -43.5 30 45.812 1 22.36 285 ALA B N 1
ATOM 5124 C CA . ALA B 1 285 ? -43.031 28.875 46.625 1 22.36 285 ALA B CA 1
ATOM 5125 C C . ALA B 1 285 ? -43.625 27.562 46.125 1 22.36 285 ALA B C 1
ATOM 5127 O O . ALA B 1 285 ? -44.75 27.219 46.438 1 22.36 285 ALA B O 1
ATOM 5128 N N . ASN B 1 286 ? -43.781 27.5 44.844 1 21.61 286 ASN B N 1
ATOM 5129 C CA . ASN B 1 286 ? -44.531 26.281 44.5 1 21.61 286 ASN B CA 1
ATOM 5130 C C . ASN B 1 286 ? -43.812 25.047 45.062 1 21.61 286 ASN B C 1
ATOM 5132 O O . ASN B 1 286 ? -42.594 24.969 45.062 1 21.61 286 ASN B O 1
ATOM 5136 N N . LYS B 1 287 ? -44.656 24.422 45.844 1 20.41 287 LYS B N 1
ATOM 5137 C CA . LYS B 1 287 ? -44.562 23.188 46.656 1 20.41 287 LYS B CA 1
ATOM 5138 C C . LYS B 1 287 ? -44.031 22.031 45.812 1 20.41 287 LYS B C 1
ATOM 5140 O O . LYS B 1 287 ? -44.438 21.844 44.656 1 20.41 287 LYS B O 1
ATOM 5145 N N . SER B 1 288 ? -42.781 21.703 46.062 1 20.48 288 SER B N 1
ATOM 5146 C CA . SER B 1 288 ? -41.75 20.781 45.531 1 20.48 288 SER B CA 1
ATOM 5147 C C . SER B 1 288 ? -42.281 19.359 45.438 1 20.48 288 SER B C 1
ATOM 5149 O O . SER B 1 288 ? -41.562 18.438 45.094 1 20.48 288 SER B O 1
ATOM 5151 N N . THR B 1 289 ? -43.656 19.297 45.125 1 20.5 289 THR B N 1
ATOM 5152 C CA . THR B 1 289 ? -43.969 17.891 45.438 1 20.5 289 THR B CA 1
ATOM 5153 C C . THR B 1 289 ? -43.031 16.953 44.688 1 20.5 289 THR B C 1
ATOM 5155 O O . THR B 1 289 ? -42.625 17.266 43.562 1 20.5 289 THR B O 1
ATOM 5158 N N . GLY B 1 290 ? -42.344 16.188 45.344 1 17.73 290 GLY B N 1
ATOM 5159 C CA . GLY B 1 290 ? -41.219 15.242 45.281 1 17.73 290 GLY B CA 1
ATOM 5160 C C . GLY B 1 290 ? -41.469 14.07 44.375 1 17.73 290 GLY B C 1
ATOM 5161 O O . GLY B 1 290 ? -40.688 13.125 44.312 1 17.73 290 GLY B O 1
ATOM 5162 N N . LYS B 1 291 ? -42.719 13.938 43.688 1 22.92 291 LYS B N 1
ATOM 5163 C CA . LYS B 1 291 ? -42.812 12.523 43.344 1 22.92 291 LYS B CA 1
ATOM 5164 C C . LYS B 1 291 ? -41.656 12.07 42.469 1 22.92 291 LYS B C 1
ATOM 5166 O O . LYS B 1 291 ? -41.25 12.781 41.531 1 22.92 291 LYS B O 1
ATOM 5171 N N . LYS B 1 292 ? -41 11.031 42.844 1 20.48 292 LYS B N 1
ATOM 5172 C CA . LYS B 1 292 ? -39.844 10.211 42.594 1 20.48 292 LYS B CA 1
ATOM 5173 C C . LYS B 1 292 ? -39.906 9.562 41.219 1 20.48 292 LYS B C 1
ATOM 5175 O O . LYS B 1 292 ? -40.562 8.539 41.031 1 20.48 292 LYS B O 1
ATOM 5180 N N . LYS B 1 293 ? -40.406 10.25 40.219 1 21.08 293 LYS B N 1
ATOM 5181 C CA . LYS B 1 293 ? -40.594 9.336 39.094 1 21.08 293 LYS B CA 1
ATOM 5182 C C . LYS B 1 293 ? -39.25 8.703 38.719 1 21.08 293 LYS B C 1
ATOM 5184 O O . LYS B 1 293 ? -38.25 9.383 38.625 1 21.08 293 LYS B O 1
ATOM 5189 N N . LYS B 1 294 ? -39.281 7.398 38.781 1 22.3 294 LYS B N 1
ATOM 5190 C CA . LYS B 1 294 ? -38.312 6.332 38.531 1 22.3 294 LYS B CA 1
ATOM 5191 C C . LYS B 1 294 ? -37.812 6.367 37.094 1 22.3 294 LYS B C 1
ATOM 5193 O O . LYS B 1 294 ? -38.625 6.238 36.156 1 22.3 294 LYS B O 1
ATOM 5198 N N . ALA B 1 295 ? -36.844 7.223 36.875 1 21.2 295 ALA B N 1
ATOM 5199 C CA . ALA B 1 295 ? -36.188 7.391 35.562 1 21.2 295 ALA B CA 1
ATOM 5200 C C . ALA B 1 295 ? -35.688 6.051 35.031 1 21.2 295 ALA B C 1
ATOM 5202 O O . ALA B 1 295 ? -34.844 5.387 35.656 1 21.2 295 ALA B O 1
ATOM 5203 N N . SER B 1 296 ? -36.562 5.262 34.531 1 19.61 296 SER B N 1
ATOM 5204 C CA . SER B 1 296 ? -36.188 3.982 33.938 1 19.61 296 SER B CA 1
ATOM 5205 C C . SER B 1 296 ? -35.125 4.168 32.875 1 19.61 296 SER B C 1
ATOM 5207 O O . SER B 1 296 ? -35.406 4.684 31.781 1 19.61 296 SER B O 1
ATOM 5209 N N . THR B 1 297 ? -34.062 4.852 33.219 1 21.86 297 THR B N 1
ATOM 5210 C CA . THR B 1 297 ? -33 5.078 32.25 1 21.86 297 THR B CA 1
ATOM 5211 C C . THR B 1 297 ? -32.5 3.754 31.703 1 21.86 297 THR B C 1
ATOM 5213 O O . THR B 1 297 ? -31.922 2.939 32.438 1 21.86 297 THR B O 1
ATOM 5216 N N . GLY B 1 298 ? -33.25 3.047 31.016 1 21.08 298 GLY B N 1
ATOM 5217 C CA . GLY B 1 298 ? -32.688 1.823 30.438 1 21.08 298 GLY B CA 1
ATOM 5218 C C . GLY B 1 298 ? -31.406 2.037 29.688 1 21.08 298 GLY B C 1
ATOM 5219 O O . GLY B 1 298 ? -31.391 2.662 28.625 1 21.08 298 GLY B O 1
ATOM 5220 N N . GLN B 1 299 ? -30.375 2.455 30.453 1 21.95 299 GLN B N 1
ATOM 5221 C CA . GLN B 1 299 ? -29.031 2.672 29.953 1 21.95 299 GLN B CA 1
ATOM 5222 C C . GLN B 1 299 ? -28.531 1.456 29.172 1 21.95 299 GLN B C 1
ATOM 5224 O O . GLN B 1 299 ? -28.469 0.351 29.719 1 21.95 299 GLN B O 1
ATOM 5229 N N . ASN B 1 300 ? -28.969 1.266 27.984 1 22.86 300 ASN B N 1
ATOM 5230 C CA . ASN B 1 300 ? -28.375 0.226 27.156 1 22.86 300 ASN B CA 1
ATOM 5231 C C . ASN B 1 300 ? -26.844 0.271 27.203 1 22.86 300 ASN B C 1
ATOM 5233 O O . ASN B 1 300 ? -26.219 1.18 26.656 1 22.86 300 ASN B O 1
ATOM 5237 N N . THR B 1 301 ? -26.281 0.199 28.391 1 22.81 301 THR B N 1
ATOM 5238 C CA . THR B 1 301 ? -24.844 0.16 28.609 1 22.81 301 THR B CA 1
ATOM 5239 C C . THR B 1 301 ? -24.203 -0.939 27.766 1 22.81 301 THR B C 1
ATOM 5241 O O . THR B 1 301 ? -24.484 -2.123 27.953 1 22.81 301 THR B O 1
ATOM 5244 N N . ALA B 1 302 ? -24.094 -0.751 26.531 1 25.64 302 ALA B N 1
ATOM 5245 C CA . ALA B 1 302 ? -23.188 -1.635 25.797 1 25.64 302 ALA B CA 1
ATOM 5246 C C . ALA B 1 302 ? -21.922 -1.899 26.594 1 25.64 302 ALA B C 1
ATOM 5248 O O . ALA B 1 302 ? -21.219 -0.962 27 1 25.64 302 ALA B O 1
ATOM 5249 N N . LEU B 1 303 ? -21.938 -2.811 27.422 1 23.94 303 LEU B N 1
ATOM 5250 C CA . LEU B 1 303 ? -20.906 -3.301 28.344 1 23.94 303 LEU B CA 1
ATOM 5251 C C . LEU B 1 303 ? -19.547 -3.369 27.656 1 23.94 303 LEU B C 1
ATOM 5253 O O . LEU B 1 303 ? -19.375 -4.098 26.688 1 23.94 303 LEU B O 1
ATOM 5257 N N . ARG B 1 304 ? -18.922 -2.307 27.484 1 25.39 304 ARG B N 1
ATOM 5258 C CA . ARG B 1 304 ? -17.516 -2.221 27.125 1 25.39 304 ARG B CA 1
ATOM 5259 C C . ARG B 1 304 ? -16.656 -2.965 28.141 1 25.39 304 ARG B C 1
ATOM 5261 O O . ARG B 1 304 ? -16.625 -2.607 29.328 1 25.39 304 ARG B O 1
ATOM 5268 N N . ALA B 1 305 ? -16.781 -4.297 28.094 1 26.73 305 ALA B N 1
ATOM 5269 C CA . ALA B 1 305 ? -16.047 -5.117 29.062 1 26.73 305 ALA B CA 1
ATOM 5270 C C . ALA B 1 305 ? -14.555 -4.828 29.016 1 26.73 305 ALA B C 1
ATOM 5272 O O . ALA B 1 305 ? -13.969 -4.77 27.922 1 26.73 305 ALA B O 1
ATOM 5273 N N . VAL B 1 306 ? -14.086 -4.02 29.891 1 28.22 306 VAL B N 1
ATOM 5274 C CA . VAL B 1 306 ? -12.695 -3.689 30.203 1 28.22 306 VAL B CA 1
ATOM 5275 C C . VAL B 1 306 ? -11.961 -4.934 30.688 1 28.22 306 VAL B C 1
ATOM 5277 O O . VAL B 1 306 ? -12.453 -5.637 31.578 1 28.22 306 VAL B O 1
ATOM 5280 N N . CYS B 1 307 ? -11.328 -5.602 29.812 1 30.25 307 CYS B N 1
ATOM 5281 C CA . CYS B 1 307 ? -10.555 -6.711 30.359 1 30.25 307 CYS B CA 1
ATOM 5282 C C . CYS B 1 307 ? -9.656 -6.25 31.5 1 30.25 307 CYS B C 1
ATOM 5284 O O . CYS B 1 307 ? -8.875 -5.309 31.328 1 30.25 307 CYS B O 1
ATOM 5286 N N . GLY B 1 308 ? -10.242 -6.082 32.688 1 27.62 308 GLY B N 1
ATOM 5287 C CA . GLY B 1 308 ? -9.398 -5.781 33.844 1 27.62 308 GLY B CA 1
ATOM 5288 C C . GLY B 1 308 ? -8.086 -6.539 33.844 1 27.62 308 GLY B C 1
ATOM 5289 O O . GLY B 1 308 ? -7.77 -7.238 32.875 1 27.62 308 GLY B O 1
ATOM 5290 N N . ASN B 1 309 ? -7.684 -7.203 35.031 1 29.88 309 ASN B N 1
ATOM 5291 C CA . ASN B 1 309 ? -6.508 -7.973 35.438 1 29.88 309 ASN B CA 1
ATOM 5292 C C . ASN B 1 309 ? -6.273 -9.156 34.5 1 29.88 309 ASN B C 1
ATOM 5294 O O . ASN B 1 309 ? -6.379 -10.312 34.906 1 29.88 309 ASN B O 1
ATOM 5298 N N . CYS B 1 310 ? -6.723 -9 33.281 1 31.95 310 CYS B N 1
ATOM 5299 C CA . CYS B 1 310 ? -6.719 -10.234 32.5 1 31.95 310 CYS B CA 1
ATOM 5300 C C . CYS B 1 310 ? -5.293 -10.742 32.281 1 31.95 310 CYS B C 1
ATOM 5302 O O . CYS B 1 310 ? -4.426 -9.992 31.844 1 31.95 310 CYS B O 1
ATOM 5304 N N . GLU B 1 311 ? -4.902 -11.664 33.094 1 35.44 311 GLU B N 1
ATOM 5305 C CA . GLU B 1 311 ? -3.604 -12.328 33.156 1 35.44 311 GLU B CA 1
ATOM 5306 C C . GLU B 1 311 ? -3.033 -12.531 31.75 1 35.44 311 GLU B C 1
ATOM 5308 O O . GLU B 1 311 ? -1.813 -12.555 31.562 1 35.44 311 GLU B O 1
ATOM 5313 N N . HIS B 1 312 ? -3.998 -12.742 30.891 1 32.34 312 HIS B N 1
ATOM 5314 C CA . HIS B 1 312 ? -3.547 -13.102 29.547 1 32.34 312 HIS B CA 1
ATOM 5315 C C . HIS B 1 312 ? -3.088 -11.875 28.766 1 32.34 312 HIS B C 1
ATOM 5317 O O . HIS B 1 312 ? -2.102 -11.938 28.031 1 32.34 312 HIS B O 1
ATOM 5323 N N . CYS B 1 313 ? -3.947 -10.742 28.656 1 33.78 313 CYS B N 1
ATOM 5324 C CA . CYS B 1 313 ? -3.588 -9.594 27.828 1 33.78 313 CYS B CA 1
ATOM 5325 C C . CYS B 1 313 ? -2.639 -8.664 28.562 1 33.78 313 CYS B C 1
ATOM 5327 O O . CYS B 1 313 ? -2.137 -7.691 28 1 33.78 313 CYS B O 1
ATOM 5329 N N . GLY B 1 314 ? -2.102 -9.125 29.562 1 33.94 314 GLY B N 1
ATOM 5330 C CA . GLY B 1 314 ? -1.19 -8.438 30.469 1 33.94 314 GLY B CA 1
ATOM 5331 C C . GLY B 1 314 ? -1.396 -6.934 30.5 1 33.94 314 GLY B C 1
ATOM 5332 O O . GLY B 1 314 ? -0.53 -6.195 30.969 1 33.94 314 GLY B O 1
ATOM 5333 N N . ARG B 1 315 ? -2.377 -6.512 29.609 1 32.06 315 ARG B N 1
ATOM 5334 C CA . ARG B 1 315 ? -2.451 -5.055 29.531 1 32.06 315 ARG B CA 1
ATOM 5335 C C . ARG B 1 315 ? -3.162 -4.484 30.766 1 32.06 315 ARG B C 1
ATOM 5337 O O . ARG B 1 315 ? -3.971 -5.172 31.391 1 32.06 315 ARG B O 1
ATOM 5344 N N . GLU B 1 316 ? -2.533 -3.412 31.312 1 29.59 316 GLU B N 1
ATOM 5345 C CA . GLU B 1 316 ? -3.098 -2.686 32.438 1 29.59 316 GLU B CA 1
ATOM 5346 C C . GLU B 1 316 ? -4.555 -2.309 32.188 1 29.59 316 GLU B C 1
ATOM 5348 O O . GLU B 1 316 ? -4.977 -2.195 31.047 1 29.59 316 GLU B O 1
ATOM 5353 N N . ILE B 1 317 ? -5.359 -2.119 33.188 1 32.31 317 ILE B N 1
ATOM 5354 C CA . ILE B 1 317 ? -6.699 -1.579 33.406 1 32.31 317 ILE B CA 1
ATOM 5355 C C . ILE B 1 317 ? -6.816 -0.207 32.75 1 32.31 317 ILE B C 1
ATOM 5357 O O . ILE B 1 317 ? -5.953 0.653 32.938 1 32.31 317 ILE B O 1
ATOM 5361 N N . GLY B 1 318 ? -7.723 0.057 31.688 1 30.42 318 GLY B N 1
ATOM 5362 C CA . GLY B 1 318 ? -8.148 1.339 31.156 1 30.42 318 GLY B CA 1
ATOM 5363 C C . GLY B 1 318 ? -7.602 1.611 29.766 1 30.42 318 GLY B C 1
ATOM 5364 O O . GLY B 1 318 ? -7.926 2.631 29.156 1 30.42 318 GLY B O 1
ATOM 5365 N N . ALA B 1 319 ? -6.531 0.994 29.359 1 30.27 319 ALA B N 1
ATOM 5366 C CA . ALA B 1 319 ? -5.855 1.607 28.219 1 30.27 319 ALA B CA 1
ATOM 5367 C C . ALA B 1 319 ? -6.453 1.12 26.906 1 30.27 319 ALA B C 1
ATOM 5369 O O . ALA B 1 319 ? -6.496 1.865 25.922 1 30.27 319 ALA B O 1
ATOM 5370 N N . TYR B 1 320 ? -6.496 -0.222 26.516 1 32.88 320 TYR B N 1
ATOM 5371 C CA . TYR B 1 320 ? -6.801 -0.559 25.141 1 32.88 320 TYR B CA 1
ATOM 5372 C C . TYR B 1 320 ? -8.078 -1.384 25.047 1 32.88 320 TYR B C 1
ATOM 5374 O O . TYR B 1 320 ? -8.438 -2.09 25.984 1 32.88 320 TYR B O 1
ATOM 5382 N N . TYR B 1 321 ? -9.109 -0.875 24.344 1 31.72 321 TYR B N 1
ATOM 5383 C CA . TYR B 1 321 ? -10.398 -1.515 24.109 1 31.72 321 TYR B CA 1
ATOM 5384 C C . TYR B 1 321 ? -10.273 -2.648 23.094 1 31.72 321 TYR B C 1
ATOM 5386 O O . TYR B 1 321 ? -9.617 -2.498 22.062 1 31.72 321 TYR B O 1
ATOM 5394 N N . CYS B 1 322 ? -10.156 -3.887 23.453 1 35.75 322 CYS B N 1
ATOM 5395 C CA . CYS B 1 322 ? -10.375 -4.996 22.531 1 35.75 322 CYS B CA 1
ATOM 5396 C C . CYS B 1 322 ? -11.773 -4.941 21.938 1 35.75 322 CYS B C 1
ATOM 5398 O O . CYS B 1 322 ? -12.75 -4.672 22.641 1 35.75 322 CYS B O 1
ATOM 5400 N N . SER B 1 323 ? -11.969 -4.617 20.703 1 34.78 323 SER B N 1
ATOM 5401 C CA . SER B 1 323 ? -13.289 -4.594 20.094 1 34.78 323 SER B CA 1
ATOM 5402 C C . SER B 1 323 ? -13.844 -6.004 19.922 1 34.78 323 SER B C 1
ATOM 5404 O O . SER B 1 323 ? -13.094 -6.938 19.641 1 34.78 323 SER B O 1
ATOM 5406 N N . ILE B 1 324 ? -14.906 -6.469 20.547 1 36.44 324 ILE B N 1
ATOM 5407 C CA . ILE B 1 324 ? -15.672 -7.703 20.438 1 36.44 324 ILE B CA 1
ATOM 5408 C C . ILE B 1 324 ? -16.719 -7.562 19.328 1 36.44 324 ILE B C 1
ATOM 5410 O O . ILE B 1 324 ? -17.422 -6.555 19.25 1 36.44 324 ILE B O 1
ATOM 5414 N N . ASP B 1 325 ? -16.609 -8.414 18.25 1 37.5 325 ASP B N 1
ATOM 5415 C CA . ASP B 1 325 ? -17.656 -8.359 17.219 1 37.5 325 ASP B CA 1
ATOM 5416 C C . ASP B 1 325 ? -18.969 -8.938 17.75 1 37.5 325 ASP B C 1
ATOM 5418 O O . ASP B 1 325 ? -19.047 -9.367 18.891 1 37.5 325 ASP B O 1
ATOM 5422 N N . ARG B 1 326 ? -20 -8.828 16.922 1 40.44 326 ARG B N 1
ATOM 5423 C CA . ARG B 1 326 ? -21.359 -9.203 17.297 1 40.44 326 ARG B CA 1
ATOM 5424 C C . ARG B 1 326 ? -21.406 -10.641 17.797 1 40.44 326 ARG B C 1
ATOM 5426 O O . ARG B 1 326 ? -22.25 -10.984 18.625 1 40.44 326 ARG B O 1
ATOM 5433 N N . GLU B 1 327 ? -20.531 -11.516 17.125 1 42.28 327 GLU B N 1
ATOM 5434 C CA . GLU B 1 327 ? -20.625 -12.93 17.484 1 42.28 327 GLU B CA 1
ATOM 5435 C C . GLU B 1 327 ? -19.734 -13.25 18.688 1 42.28 327 GLU B C 1
ATOM 5437 O O . GLU B 1 327 ? -19.672 -14.398 19.125 1 42.28 327 GLU B O 1
ATOM 5442 N N . GLY B 1 328 ? -19.078 -12.172 19.359 1 39.88 328 GLY B N 1
ATOM 5443 C CA . GLY B 1 328 ? -18.312 -12.344 20.578 1 39.88 328 GLY B CA 1
ATOM 5444 C C . GLY B 1 328 ? -16.828 -12.57 20.328 1 39.88 328 GLY B C 1
ATOM 5445 O O . GLY B 1 328 ? -16.094 -12.938 21.234 1 39.88 328 GLY B O 1
ATOM 5446 N N . SER B 1 329 ? -16.391 -12.648 19.094 1 41.78 329 SER B N 1
ATOM 5447 C CA . SER B 1 329 ? -14.984 -12.898 18.781 1 41.78 329 SER B CA 1
ATOM 5448 C C . SER B 1 329 ? -14.141 -11.656 19.031 1 41.78 329 SER B C 1
ATOM 5450 O O . SER B 1 329 ? -14.555 -10.539 18.719 1 41.78 329 SER B O 1
ATOM 5452 N N . MET B 1 330 ? -13.148 -11.68 19.906 1 37.28 330 MET B N 1
ATOM 5453 C CA . MET B 1 330 ? -12.297 -10.586 20.359 1 37.28 330 MET B CA 1
ATOM 5454 C C . MET B 1 330 ? -11.125 -10.367 19.391 1 37.28 330 MET B C 1
ATOM 5456 O O . MET B 1 330 ? -10.531 -11.336 18.922 1 37.28 330 MET B O 1
ATOM 5460 N N . TYR B 1 331 ? -11.094 -9.391 18.719 1 40.53 331 TYR B N 1
ATOM 5461 C CA . TYR B 1 331 ? -10.008 -9.055 17.797 1 40.53 331 TYR B CA 1
ATOM 5462 C C . TYR B 1 331 ? -8.977 -8.172 18.469 1 40.53 331 TYR B C 1
ATOM 5464 O O . TYR B 1 331 ? -9.328 -7.254 19.219 1 40.53 331 TYR B O 1
ATOM 5472 N N . VAL B 1 332 ? -7.844 -8.68 18.734 1 36.84 332 VAL B N 1
ATOM 5473 C CA . VAL B 1 332 ? -6.812 -7.859 19.359 1 36.84 332 VAL B CA 1
ATOM 5474 C C . VAL B 1 332 ? -6.453 -6.695 18.438 1 36.84 332 VAL B C 1
ATOM 5476 O O . VAL B 1 332 ? -6.215 -5.578 18.906 1 36.84 332 VAL B O 1
ATOM 5479 N N . ASP B 1 333 ? -5.93 -6.852 17.219 1 33.66 333 ASP B N 1
ATOM 5480 C CA . ASP B 1 333 ? -5.652 -5.82 16.219 1 33.66 333 ASP B CA 1
ATOM 5481 C C . ASP B 1 333 ? -6.594 -5.941 15.023 1 33.66 333 ASP B C 1
ATOM 5483 O O . ASP B 1 333 ? -7.293 -6.945 14.875 1 33.66 333 ASP B O 1
ATOM 5487 N N . ARG B 1 334 ? -6.898 -4.875 14.344 1 34.81 334 ARG B N 1
ATOM 5488 C CA . ARG B 1 334 ? -7.852 -4.793 13.242 1 34.81 334 ARG B CA 1
ATOM 5489 C C . ARG B 1 334 ? -7.812 -6.051 12.391 1 34.81 334 ARG B C 1
ATOM 5491 O O . ARG B 1 334 ? -8.711 -6.289 11.578 1 34.81 334 ARG B O 1
ATOM 5498 N N . ARG B 1 335 ? -6.719 -6.703 12.367 1 34.44 335 ARG B N 1
ATOM 5499 C CA . ARG B 1 335 ? -6.559 -7.766 11.383 1 34.44 335 ARG B CA 1
ATOM 5500 C C . ARG B 1 335 ? -6.598 -9.141 12.047 1 34.44 335 ARG B C 1
ATOM 5502 O O . ARG B 1 335 ? -6.562 -10.164 11.367 1 34.44 335 ARG B O 1
ATOM 5509 N N . LYS B 1 336 ? -6.355 -9.352 13.445 1 31.72 336 LYS B N 1
ATOM 5510 C CA . LYS B 1 336 ? -6.199 -10.703 13.961 1 31.72 336 LYS B CA 1
ATOM 5511 C C . LYS B 1 336 ? -7.316 -11.055 14.938 1 31.72 336 LYS B C 1
ATOM 5513 O O . LYS B 1 336 ? -7.547 -10.328 15.914 1 31.72 336 LYS B O 1
ATOM 5518 N N . LYS B 1 337 ? -8.242 -11.977 14.648 1 34.31 337 LYS B N 1
ATOM 5519 C CA . LYS B 1 337 ? -9.312 -12.547 15.469 1 34.31 337 LYS B CA 1
ATOM 5520 C C . LYS B 1 337 ? -8.742 -13.25 16.703 1 34.31 337 LYS B C 1
ATOM 5522 O O . LYS B 1 337 ? -7.73 -13.945 16.609 1 34.31 337 LYS B O 1
ATOM 5527 N N . CYS B 1 338 ? -9.094 -12.797 17.953 1 32.78 338 CYS B N 1
ATOM 5528 C CA . CYS B 1 338 ? -8.758 -13.484 19.188 1 32.78 338 CYS B CA 1
ATOM 5529 C C . CYS B 1 338 ? -9.5 -14.812 19.297 1 32.78 338 CYS B C 1
ATOM 5531 O O . CYS B 1 338 ? -10.719 -14.867 19.094 1 32.78 338 CYS B O 1
ATOM 5533 N N . LYS B 1 339 ? -9.031 -16.016 19.078 1 29.33 339 LYS B N 1
ATOM 5534 C CA . LYS B 1 339 ? -9.648 -17.328 19.188 1 29.33 339 LYS B CA 1
ATOM 5535 C C . LYS B 1 339 ? -10.164 -17.578 20.594 1 29.33 339 LYS B C 1
ATOM 5537 O O . LYS B 1 339 ? -10.453 -18.719 20.969 1 29.33 339 LYS B O 1
ATOM 5542 N N . PHE B 1 340 ? -10.195 -16.703 21.594 1 29.52 340 PHE B N 1
ATOM 5543 C CA . PHE B 1 340 ? -10.586 -17.141 22.922 1 29.52 340 PHE B CA 1
ATOM 5544 C C . PHE B 1 340 ? -12.078 -17.453 22.969 1 29.52 340 PHE B C 1
ATOM 5546 O O . PHE B 1 340 ? -12.898 -16.625 22.547 1 29.52 340 PHE B O 1
ATOM 5553 N N . THR B 1 341 ? -12.367 -18.766 22.938 1 27.27 341 THR B N 1
ATOM 5554 C CA . THR B 1 341 ? -13.695 -19.234 23.297 1 27.27 341 THR B CA 1
ATOM 5555 C C . THR B 1 341 ? -14.07 -18.781 24.703 1 27.27 341 THR B C 1
ATOM 5557 O O . THR B 1 341 ? -13.258 -18.859 25.625 1 27.27 341 THR B O 1
ATOM 5560 N N . PRO B 1 342 ? -15.102 -18.062 24.922 1 25.3 342 PRO B N 1
ATOM 5561 C CA . PRO B 1 342 ? -15.719 -17.641 26.172 1 25.3 342 PRO B CA 1
ATOM 5562 C C . PRO B 1 342 ? -15.969 -18.797 27.141 1 25.3 342 PRO B C 1
ATOM 5564 O O . PRO B 1 342 ? -16.828 -19.641 26.875 1 25.3 342 PRO B O 1
ATOM 5567 N N . SER B 1 343 ? -15.102 -19.625 27.531 1 25.91 343 SER B N 1
ATOM 5568 C CA . SER B 1 343 ? -15.617 -20.516 28.562 1 25.91 343 SER B CA 1
ATOM 5569 C C . SER B 1 343 ? -16.266 -19.719 29.688 1 25.91 343 SER B C 1
ATOM 5571 O O . SER B 1 343 ? -17.438 -19.953 30.031 1 25.91 343 SER B O 1
ATOM 5573 N N . ARG B 1 344 ? -15.664 -19.891 31.062 1 25.2 344 ARG B N 1
ATOM 5574 C CA . ARG B 1 344 ? -16.281 -19.828 32.406 1 25.2 344 ARG B CA 1
ATOM 5575 C C . ARG B 1 344 ? -16.406 -18.391 32.875 1 25.2 344 ARG B C 1
ATOM 5577 O O . ARG B 1 344 ? -15.453 -17.828 33.406 1 25.2 344 ARG B O 1
ATOM 5584 N N . PHE B 1 345 ? -16.953 -17.453 32.188 1 24.12 345 PHE B N 1
ATOM 5585 C CA . PHE B 1 345 ? -17.391 -16.25 32.875 1 24.12 345 PHE B CA 1
ATOM 5586 C C . PHE B 1 345 ? -18.281 -16.594 34.062 1 24.12 345 PHE B C 1
ATOM 5588 O O . PHE B 1 345 ? -19.406 -17.031 33.875 1 24.12 345 PHE B O 1
ATOM 5595 N N . LYS B 1 346 ? -17.609 -17.141 35.125 1 25.34 346 LYS B N 1
ATOM 5596 C CA . LYS B 1 346 ? -18.391 -17.156 36.344 1 25.34 346 LYS B CA 1
ATOM 5597 C C . LYS B 1 346 ? -18.859 -15.742 36.719 1 25.34 346 LYS B C 1
ATOM 5599 O O . LYS B 1 346 ? -18.062 -14.797 36.719 1 25.34 346 LYS B O 1
ATOM 5604 N N . GLY B 1 347 ? -20.109 -15.375 36.375 1 24.5 347 GLY B N 1
ATOM 5605 C CA . GLY B 1 347 ? -20.922 -14.289 36.875 1 24.5 347 GLY B CA 1
ATOM 5606 C C . GLY B 1 347 ? -20.766 -14.078 38.375 1 24.5 347 GLY B C 1
ATOM 5607 O O . GLY B 1 347 ? -20.906 -15.023 39.156 1 24.5 347 GLY B O 1
ATOM 5608 N N . VAL B 1 348 ? -19.656 -13.453 38.844 1 24.38 348 VAL B N 1
ATOM 5609 C CA . VAL B 1 348 ? -19.703 -13.102 40.25 1 24.38 348 VAL B CA 1
ATOM 5610 C C . VAL B 1 348 ? -21.047 -12.438 40.562 1 24.38 348 VAL B C 1
ATOM 5612 O O . VAL B 1 348 ? -21.391 -11.422 39.969 1 24.38 348 VAL B O 1
ATOM 5615 N N . GLN B 1 349 ? -22.062 -13.281 40.875 1 21.61 349 GLN B N 1
ATOM 5616 C CA . GLN B 1 349 ? -23.344 -12.906 41.5 1 21.61 349 GLN B CA 1
ATOM 5617 C C . GLN B 1 349 ? -23.109 -11.93 42.656 1 21.61 349 GLN B C 1
ATOM 5619 O O . GLN B 1 349 ? -22.188 -12.102 43.469 1 21.61 349 GLN B O 1
ATOM 5624 N N . ASP B 1 350 ? -23.469 -10.672 42.469 1 21.53 350 ASP B N 1
ATOM 5625 C CA . ASP B 1 350 ? -23.75 -9.789 43.594 1 21.53 350 ASP B CA 1
ATOM 5626 C C . ASP B 1 350 ? -24.438 -10.555 44.719 1 21.53 350 ASP B C 1
ATOM 5628 O O . ASP B 1 350 ? -25.406 -11.273 44.5 1 21.53 350 ASP B O 1
ATOM 5632 N N . GLY B 1 351 ? -23.688 -11.234 45.562 1 20.31 351 GLY B N 1
ATOM 5633 C CA . GLY B 1 351 ? -24.281 -11.617 46.844 1 20.31 351 GLY B CA 1
ATOM 5634 C C . GLY B 1 351 ? -25.188 -10.555 47.438 1 20.31 351 GLY B C 1
ATOM 5635 O O . GLY B 1 351 ? -24.891 -9.359 47.344 1 20.31 351 GLY B O 1
ATOM 5636 N N . LYS B 1 352 ? -26.469 -11.109 47.594 1 19.08 352 LYS B N 1
ATOM 5637 C CA . LYS B 1 352 ? -27.266 -10.719 48.781 1 19.08 352 LYS B CA 1
ATOM 5638 C C . LYS B 1 352 ? -26.578 -11.133 50.062 1 19.08 352 LYS B C 1
ATOM 5640 O O . LYS B 1 352 ? -26.016 -12.227 50.156 1 19.08 352 LYS B O 1
#

pLDDT: mean 74.73, std 28.99, range [17.73, 98.75]

Secondary structure (DSSP, 8-state):
--THHHHHHHHTS------HHHHHHHHHHHHHHHHHHHH-----TTSB-GGGTTS-HHHHHHHHHTTT---S----HHHHHHHHHHHHHHHHHHHHHHHSTTEEEPPHHHHHHHHHHTT--EEEEEE-TTSS-EEEEETTTTEEE--SEEEEETTEEEEEEEEEE-HHHHHT-SS--HHHHHHHHHHHHHHT--EEEEEEEETTT--EEEEEEE--HHHHHHHHHHHHHHHHHHHHT------GGG-TT-TTHHHHHHHHTT----SS----------------------------------------S-TTT-PPTTS---EE-TT--EEEETTEEE--------------/--THHHHHHHHTS------HHHHHHHHHHHHHHHHHHHH-----TTSB-GGGTTS-HHHHHHHHHTTT---S----HHHHHHHHHHHHHHHHHHHHHHHSTTEEEPPHHHHHHHHHHTT--EEEEEE-TTSS-EEEEETTTTEEE--SEEEEETTEEEEEEEEEE-HHHHHT-SS--HHHHHHHHHHHHHHT--EEEEEEEETTT--EEEEEEE--HHHHHHHHHHHHHHHHHHHHTPPPPP-GGG-TT-TTHHHHHHHHTT----SS----------------------------------------S-TTT-PPTTS---EE-TT--EEEETTEEE--------------

Solvent-accessible surface area (backbone atoms only — not comparable to full-atom values): 41434 Å² total; per-residue (Å²): 140,60,78,65,60,59,53,52,59,63,65,61,59,68,84,71,76,70,47,74,43,56,49,50,50,51,36,45,49,49,27,49,52,53,49,46,66,72,63,60,77,80,60,69,25,84,35,43,51,35,82,54,59,59,51,35,54,27,55,53,37,49,41,37,72,54,50,43,57,67,70,83,70,73,72,54,64,35,57,52,47,42,51,51,51,43,51,52,50,48,52,53,50,51,53,40,50,66,62,18,75,75,47,42,76,49,57,64,64,59,43,30,51,54,15,37,74,72,68,33,72,34,42,70,74,44,59,43,96,82,61,76,41,50,35,33,37,22,73,89,70,32,34,44,47,62,66,73,41,39,34,36,44,93,90,37,65,28,38,36,42,71,42,72,34,42,54,70,58,43,76,68,53,86,60,85,51,67,46,56,50,44,19,49,44,49,49,22,66,50,42,70,39,52,33,32,35,39,39,36,28,20,47,50,54,48,44,76,49,63,43,76,44,73,63,48,70,68,55,51,48,51,52,49,53,50,45,50,52,34,51,50,22,60,64,70,52,48,81,54,70,74,45,78,90,59,46,89,82,42,90,52,50,68,62,51,49,28,49,77,67,72,66,56,71,66,90,76,61,50,79,67,82,72,70,81,66,78,70,73,61,73,76,76,82,76,87,71,83,75,85,76,75,78,75,68,76,79,71,80,66,76,76,75,69,68,70,46,89,39,66,67,69,66,48,67,71,89,72,76,81,57,57,60,48,95,90,58,44,33,23,75,50,101,81,44,76,36,82,65,73,83,70,85,73,74,71,82,69,81,78,131,141,57,77,64,59,58,52,52,58,63,66,63,56,74,84,70,77,69,46,74,43,57,49,50,51,51,36,45,48,51,28,50,52,52,49,48,66,70,62,60,77,80,60,68,27,84,36,43,50,34,81,54,59,60,51,34,53,26,56,55,37,49,41,38,72,54,51,41,57,66,69,85,70,74,71,54,66,34,57,54,46,42,51,51,53,43,51,51,49,48,53,53,51,50,55,39,50,66,62,16,73,76,47,42,76,50,57,62,63,58,43,30,52,54,15,38,74,73,69,32,73,34,42,71,73,42,60,42,96,83,61,75,42,51,34,34,36,23,73,91,69,33,33,44,46,60,63,73,41,39,33,36,44,94,89,37,64,28,38,37,42,72,41,70,36,43,54,69,58,45,76,67,55,86,61,85,53,69,44,55,50,43,20,49,43,50,51,22,65,49,42,71,36,52,32,33,34,39,40,36,29,20,47,50,54,47,45,78,47,61,43,76,44,72,63,46,71,68,55,51,48,52,52,49,52,50,44,51,53,33,51,51,22,61,66,68,54,46,79,54,71,76,45,78,91,57,44,89,81,41,89,49,52,67,62,51,49,29,49,77,68,72,66,57,72,67,90,74,60,52,79,66,82,71,73,80,68,82,72,70,76,73,78,73,78,70,78,68,78,67,83,74,76,78,76,76,67,78,70,80,64,75,75,75,75,67,66,42,89,37,69,65,73,65,47,67,69,87,72,77,81,62,55,60,48,95,89,58,45,33,26,75,48,102,82,43,76,39,82,69,72,85,71,82,77,72,72,79,68,79,76,130

Radius of gyration: 33.03 Å; Cα contacts (8 Å, |Δi|>4): 908; chains: 2; bounding box: 105×97×81 Å

Sequence (704 aa):
MGLKSLIAVAQGKNAESVSFEDKFLKNYEEAVKAKELEERQIAPSEYIRPSSMYGCERMLFFQRVHGGSQNGEQSEVNLIEICQSGTDRHLDIQHIVERMEGVECLDLEEMVKEAQAKGIKTEFVGWNEDHTEGRCKNDELSIYFQPDGVIRFNGKDVILEIKTESTYQFSNRYEPKADHKWQATCYGMGLGIDYILFFYEDRNFCKKKPYLWKITDEMKQAVLNKIRTVNNACKTGIPPEKDDSKCTYCRYKNECALVDAGKWVHPNPPEKPQTAKKDTNRKKANKSTGKKKKASTGQNTALRAVCGNCEHCGREIGAYYCSIDREGSMYVDRRKKCKFTPSRFKGVQDGKMGLKSLIAVAQGKNAESVSFEDKFLKNYEEAVKAKELEERQIAPSEYIRPSSMYGCERMLFFQRVHGGSQNGEQSEVNLIEICQSGTDRHLDIQHIVERMEGVECLDLEEMVKEAQAKGIKTEFVGWNEDHTEGRCKNDELSIYFQPDGVIRFNGKDVILEIKTESTYQFSNRYEPKADHKWQATCYGMGLGIDYILFFYEDRNFCKKKPYLWKITDEMKQAVLNKIRTVNNACKTGIPPEKDDSKCTYCRYKNECALVDAGKWVHPNPPEKPQTAKKDTNRKKANKSTGKKKKASTGQNTALRAVCGNCEHCGREIGAYYCSIDREGSMYVDRRKKCKFTPSRFKGVQDGK

Foldseek 3Di:
DDPVVVVVVVVVPDPPPQDPVNVVVVVVLVVLLVVCVVPPDQPALQFQEQLCLLFKLLLNLVCSLVGVPPPPDRDGSVVSVVVVLQVVVLQVVVVVQVVDPQKDFDDVQVLLVVCVVVPQQKDWPAAPQQNQWTWIDGVVLRHIYTFSTWMDGPRFIEGEHEEEDEPVCVVVPPDDDPSVLSSVLVVCSRRVGFWYWYWYAHPVPRDIDIDIDGHDPVSNVVSSVSSVVSVVCNQQVNRDDTDPVRQPPRPCNVLVVCSVVVNHDRPDGHPDPPDPPPCPVPPDDDDDDDDDPPPPPVPPPPCQPQPACVVVVNDHGPDHRQDQDPVRFTASDPVRTNPDDPPPPPPPDDDD/DDPVVVVVVVVPPDPPPQDPVNVVVVVVLVVLLVVCVVPDDQDALQAQEQLCLVFKLLLNLVCSLVGVPPPPDRDGSVVSVVVVLQVVVLQVVVVVQVVDPQKDFDDVQVLLVVCVVVPQQKDWPAAPQVNQWTWIAGVVLRHIYTFSTWMDGPRFIEGEHEEEDEPVCVVVPPDDDPSVLSSVLVVCSRRVGFWYWYWYAHPVPRDIDIDIDGHDPVSNVVSSVSSVVSVVCNQQVQRDDTDPVRQPPRPCNVLVVCNVVVNHDRPDGHPDPPDPPPCPPDPPVPDCPDPPPDPPPVVPPPCQPQCDCVVVVNDHTPDHRQDQDPVRFTASDPVRTRPDDPPCPPPPPPDD

InterPro domains:
  IPR011604 PD-(D/E)XK endonuclease-like domain superfamily [G3DSA:3.90.320.10] (22-257)

Organism: Lachnospira eligens (strain ATCC 27750 / DSM 3376 / VPI C15-48 / C15-B4) (NCBI:txid515620)

Nearest PDB structures (foldseek):
  4ic1-assembly1_D  TM=5.949E-01  e=2.314E-09  Saccharolobus solfataricus P2
  4ic1-assembly1_J  TM=6.461E-01  e=2.604E-08  Saccharolobus solfataricus P2
  4ic1-assembly1_K  TM=6.438E-01  e=5.719E-08  Saccharolobus solfataricus P2
  3h4r-assembly1_A  TM=4.706E-01  e=9.225E-06  Escherichia coli K-12
  6dkn-assembly2_B  TM=4.339E-01  e=9.712E-03  Arabidopsis thaliana